Protein AF-A8DVG0-F1 (afdb_monomer_lite)

Structure (mmCIF, N/CA/C/O backbone):
data_AF-A8DVG0-F1
#
_entry.id   AF-A8DVG0-F1
#
loop_
_atom_site.group_PDB
_atom_site.id
_atom_site.type_symbol
_atom_site.label_atom_id
_atom_site.label_alt_id
_atom_site.label_comp_id
_atom_site.label_asym_id
_atom_site.label_entity_id
_atom_site.label_seq_id
_atom_site.pdbx_PDB_ins_code
_atom_site.Cartn_x
_atom_site.Cartn_y
_atom_site.Cartn_z
_atom_site.occupancy
_atom_site.B_iso_or_equiv
_atom_site.auth_seq_id
_atom_site.auth_comp_id
_atom_site.auth_asym_id
_atom_site.auth_atom_id
_atom_site.pdbx_PDB_model_num
ATOM 1 N N . VAL A 1 1 ? 14.426 36.513 -48.865 1.00 70.56 1 VAL A N 1
ATOM 2 C CA . VAL A 1 1 ? 14.361 35.250 -49.646 1.00 70.56 1 VAL A CA 1
ATOM 3 C C . VAL A 1 1 ? 13.676 34.131 -48.863 1.00 70.56 1 VAL A C 1
ATOM 5 O O . VAL A 1 1 ? 12.664 33.649 -49.344 1.00 70.56 1 VAL A O 1
ATOM 8 N N . TYR A 1 2 ? 14.134 33.772 -47.655 1.00 70.44 2 TYR A N 1
ATOM 9 C CA . TYR A 1 2 ? 13.533 32.700 -46.834 1.00 70.44 2 TYR A CA 1
ATOM 10 C C . TYR A 1 2 ? 12.047 32.929 -46.490 1.00 70.44 2 TYR A C 1
ATOM 12 O O . TYR A 1 2 ? 11.204 32.118 -46.854 1.00 70.44 2 TYR A O 1
ATOM 20 N N . LEU A 1 3 ? 11.712 34.077 -45.884 1.00 66.62 3 LEU A N 1
ATOM 21 C CA . LEU 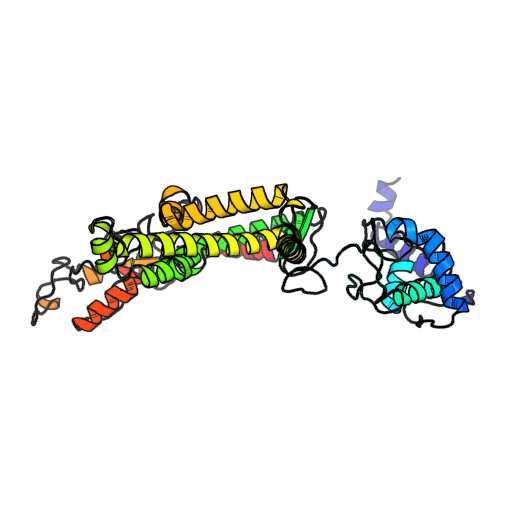A 1 3 ? 10.329 34.421 -45.510 1.00 66.62 3 LEU A CA 1
ATOM 22 C C . LEU A 1 3 ? 9.373 34.435 -46.713 1.00 66.62 3 LEU A C 1
ATOM 24 O O . LEU A 1 3 ? 8.267 33.924 -46.622 1.00 66.62 3 LEU A O 1
ATOM 28 N N . LEU A 1 4 ? 9.814 34.965 -47.858 1.00 75.69 4 LEU A N 1
ATOM 29 C CA . LEU A 1 4 ? 9.012 34.968 -49.087 1.00 75.69 4 LEU A CA 1
ATOM 30 C C . LEU A 1 4 ? 8.799 33.546 -49.629 1.00 75.69 4 LEU A C 1
ATOM 32 O O . LEU A 1 4 ? 7.686 33.199 -50.003 1.00 75.69 4 LEU A O 1
ATOM 36 N N . ARG A 1 5 ? 9.838 32.703 -49.644 1.00 74.50 5 ARG A N 1
ATOM 37 C CA . ARG A 1 5 ? 9.746 31.333 -50.165 1.00 74.50 5 ARG A CA 1
ATOM 38 C C . ARG A 1 5 ? 8.789 30.462 -49.351 1.00 74.50 5 ARG A C 1
ATOM 40 O O . ARG A 1 5 ? 7.994 29.759 -49.951 1.00 74.50 5 ARG A O 1
ATOM 47 N N . TYR A 1 6 ? 8.843 30.532 -48.022 1.00 72.12 6 TYR A N 1
ATOM 48 C CA . TYR A 1 6 ? 8.048 29.650 -47.158 1.00 72.12 6 TYR A CA 1
ATOM 49 C C . TYR A 1 6 ? 6.691 30.224 -46.725 1.00 72.12 6 TYR A C 1
ATOM 51 O O . TYR A 1 6 ? 5.824 29.449 -46.347 1.00 72.12 6 TYR A O 1
ATOM 59 N N . HIS A 1 7 ? 6.477 31.547 -46.783 1.00 70.81 7 HIS A N 1
ATOM 60 C CA . HIS A 1 7 ? 5.196 32.155 -46.376 1.00 70.81 7 HIS A CA 1
ATOM 61 C C . HIS A 1 7 ? 4.400 32.820 -47.502 1.00 70.81 7 HIS A C 1
ATOM 63 O O . HIS A 1 7 ? 3.252 33.185 -47.271 1.00 70.81 7 HIS A O 1
ATOM 69 N N . VAL A 1 8 ? 4.981 33.019 -48.690 1.00 74.25 8 VAL A N 1
ATOM 70 C CA . VAL A 1 8 ? 4.285 33.657 -49.829 1.00 74.25 8 VAL A CA 1
ATOM 71 C C . VAL A 1 8 ? 4.227 32.749 -51.056 1.00 74.25 8 VAL A C 1
ATOM 73 O O . VAL A 1 8 ? 3.254 32.801 -51.797 1.00 74.25 8 VAL A O 1
ATOM 76 N N . PHE A 1 9 ? 5.241 31.909 -51.270 1.00 78.25 9 PHE A N 1
ATOM 77 C CA . PHE A 1 9 ? 5.331 31.021 -52.435 1.00 78.25 9 PHE A CA 1
ATOM 78 C C . PHE A 1 9 ? 5.160 29.531 -52.093 1.00 78.25 9 PHE A C 1
ATOM 80 O O . PHE A 1 9 ? 5.663 28.697 -52.841 1.00 78.25 9 PHE A O 1
ATOM 87 N N . ASP A 1 10 ? 4.498 29.211 -50.972 1.00 75.31 10 ASP A N 1
ATOM 88 C CA . ASP A 1 10 ? 4.196 27.838 -50.522 1.00 75.31 10 ASP A CA 1
ATOM 89 C C . ASP A 1 10 ? 5.379 26.861 -50.648 1.00 75.31 10 ASP A C 1
ATOM 91 O O . ASP A 1 10 ? 5.261 25.748 -51.162 1.00 75.31 10 ASP A O 1
ATOM 95 N N . GLY A 1 11 ? 6.563 27.288 -50.202 1.00 75.50 11 GLY A N 1
ATOM 96 C CA . GLY A 1 11 ? 7.719 26.406 -50.099 1.00 75.50 11 GLY A CA 1
ATOM 97 C C . GLY A 1 11 ? 7.406 25.182 -49.237 1.00 75.50 11 GLY A C 1
ATOM 98 O O . GLY A 1 11 ? 6.660 25.285 -48.264 1.00 75.50 11 GLY A O 1
ATOM 99 N N . ASP A 1 12 ? 7.991 24.036 -49.595 1.00 80.50 12 ASP A N 1
ATOM 100 C CA . ASP A 1 12 ? 7.754 22.769 -48.899 1.00 80.50 12 ASP A CA 1
ATOM 101 C C . ASP A 1 12 ? 7.909 22.936 -47.380 1.00 80.50 12 ASP A C 1
ATOM 103 O O . ASP A 1 12 ? 8.934 23.415 -46.890 1.00 80.50 12 ASP A O 1
ATOM 107 N N . SER A 1 13 ? 6.887 22.539 -46.622 1.00 78.38 13 SER A N 1
ATOM 108 C CA . SER A 1 13 ? 7.016 22.435 -45.172 1.00 78.38 13 SER A CA 1
ATOM 109 C C . SER A 1 13 ? 7.986 21.304 -44.816 1.00 78.38 13 SER A C 1
ATOM 111 O O . SER A 1 13 ? 8.231 20.403 -45.622 1.00 78.38 13 SER A O 1
ATOM 113 N N . GLN A 1 14 ? 8.486 21.293 -43.578 1.00 75.00 14 GLN A N 1
ATOM 114 C CA . GLN A 1 14 ? 9.318 20.188 -43.079 1.00 75.00 14 GLN A CA 1
ATOM 115 C C . GLN A 1 14 ? 8.639 18.819 -43.244 1.00 75.00 14 GLN A C 1
ATOM 117 O O . GLN A 1 14 ? 9.312 17.824 -43.490 1.00 75.00 14 GLN A O 1
ATOM 122 N N . GLU A 1 15 ? 7.309 18.765 -43.152 1.00 78.25 15 GLU A N 1
ATOM 123 C CA . GLU A 1 15 ? 6.538 17.539 -43.360 1.00 78.25 15 GLU A CA 1
ATOM 124 C C . GLU A 1 15 ? 6.536 17.105 -44.833 1.00 78.25 15 GLU A C 1
ATOM 126 O O . GLU A 1 15 ? 6.698 15.924 -45.137 1.00 78.25 15 GLU A O 1
ATOM 131 N N . VAL A 1 16 ? 6.416 18.051 -45.769 1.00 84.19 16 VAL A N 1
ATOM 132 C CA . VAL A 1 16 ? 6.485 17.765 -47.209 1.00 84.19 16 VAL A CA 1
ATOM 133 C C . VAL A 1 16 ? 7.897 17.341 -47.616 1.00 84.19 16 VAL A C 1
ATOM 135 O O . VAL A 1 16 ? 8.050 16.382 -48.371 1.00 84.19 16 VAL A O 1
ATOM 138 N N . GLU A 1 17 ? 8.926 18.002 -47.089 1.00 81.88 17 GLU A N 1
ATOM 139 C CA . GLU A 1 17 ? 10.328 17.646 -47.323 1.00 81.88 17 GLU A CA 1
ATOM 140 C C . GLU A 1 17 ? 10.652 16.253 -46.758 1.00 81.88 17 GLU A C 1
ATOM 142 O O . GLU A 1 17 ? 11.231 15.419 -47.458 1.00 81.88 17 GLU A O 1
ATOM 147 N N . TYR A 1 18 ? 10.179 15.948 -45.544 1.00 78.00 18 TYR A N 1
ATOM 148 C CA . TYR A 1 18 ? 10.273 14.615 -44.948 1.00 78.00 18 TYR A CA 1
ATOM 149 C C . TYR A 1 18 ? 9.583 13.553 -45.813 1.00 78.00 18 TYR A C 1
ATOM 151 O O . TYR A 1 18 ? 10.183 12.528 -46.136 1.00 78.00 18 TYR A O 1
ATOM 159 N N . ASN A 1 19 ? 8.347 13.806 -46.250 1.00 87.12 19 ASN A N 1
ATOM 160 C CA . ASN A 1 19 ? 7.592 12.863 -47.074 1.00 87.12 19 ASN A CA 1
ATOM 161 C C . ASN A 1 19 ? 8.261 12.614 -48.435 1.00 87.12 19 ASN A C 1
ATOM 163 O O . ASN A 1 19 ? 8.288 11.471 -48.899 1.00 87.12 19 ASN A O 1
ATOM 167 N N . LYS A 1 20 ? 8.852 13.647 -49.052 1.00 87.75 20 LYS A N 1
ATOM 168 C CA . LYS A 1 20 ? 9.647 13.513 -50.284 1.00 87.75 20 LYS A CA 1
ATOM 169 C C . LYS A 1 20 ? 10.904 12.671 -50.052 1.00 87.75 20 LYS A C 1
ATOM 171 O O . LYS A 1 20 ? 11.125 11.720 -50.797 1.00 87.75 20 LYS A O 1
ATOM 176 N N . ALA A 1 21 ? 11.660 12.945 -48.988 1.00 80.38 21 ALA A N 1
ATOM 177 C CA . ALA A 1 21 ? 12.858 12.179 -48.640 1.00 80.38 21 ALA A CA 1
ATOM 178 C C . ALA A 1 21 ? 12.543 10.701 -48.337 1.00 80.38 21 ALA A C 1
ATOM 180 O O . ALA A 1 21 ? 13.273 9.803 -48.757 1.00 80.38 21 ALA A O 1
ATOM 181 N N . VAL A 1 22 ? 11.426 10.418 -47.656 1.00 81.81 22 VAL A N 1
ATOM 182 C CA . VAL A 1 22 ? 10.962 9.044 -47.394 1.00 81.81 22 VAL A CA 1
ATOM 183 C C . VAL A 1 22 ? 10.534 8.340 -48.684 1.00 81.81 22 VAL A C 1
ATOM 185 O O . VAL A 1 22 ? 10.826 7.155 -48.855 1.00 81.81 22 VAL A O 1
ATOM 188 N N . ALA A 1 23 ? 9.846 9.033 -49.594 1.00 88.06 23 ALA A N 1
ATOM 189 C CA . ALA A 1 23 ? 9.436 8.470 -50.880 1.00 88.06 23 ALA A CA 1
ATOM 190 C C . ALA A 1 23 ? 10.647 8.122 -51.762 1.00 88.06 23 ALA A C 1
ATOM 192 O O . ALA A 1 23 ? 10.708 7.027 -52.320 1.00 88.06 23 ALA A O 1
ATOM 193 N N . GLU A 1 24 ? 11.639 9.009 -51.818 1.00 86.81 24 GLU A N 1
ATOM 194 C CA . GLU A 1 24 ? 12.901 8.781 -52.525 1.00 86.81 24 GLU A CA 1
ATOM 195 C C . GLU A 1 24 ? 13.691 7.615 -51.909 1.00 86.81 24 GLU A C 1
ATOM 197 O O . GLU A 1 24 ? 14.139 6.714 -52.618 1.00 86.81 24 GLU A O 1
ATOM 202 N N . ALA A 1 25 ? 13.778 7.552 -50.575 1.00 72.94 25 ALA A N 1
ATOM 203 C CA . ALA A 1 25 ? 14.411 6.436 -49.877 1.00 72.94 25 ALA A CA 1
ATOM 204 C C . ALA A 1 25 ? 13.725 5.092 -50.175 1.00 72.94 25 ALA A C 1
ATOM 206 O O . ALA A 1 25 ? 14.412 4.090 -50.371 1.00 72.94 25 ALA A O 1
ATOM 207 N N . LYS A 1 26 ? 12.386 5.054 -50.253 1.00 77.94 26 LYS A N 1
ATOM 208 C CA . LYS A 1 26 ? 11.636 3.846 -50.638 1.00 77.94 26 LYS A CA 1
ATOM 209 C C . LYS A 1 26 ? 11.943 3.414 -52.072 1.00 77.94 26 LYS A C 1
ATOM 211 O O . LYS A 1 26 ? 12.199 2.232 -52.283 1.00 77.94 26 LYS A O 1
ATOM 216 N N . ALA A 1 27 ? 11.969 4.349 -53.023 1.00 81.06 27 ALA A N 1
ATOM 217 C CA . ALA A 1 27 ? 12.284 4.058 -54.423 1.00 81.06 27 ALA A CA 1
ATOM 218 C C . ALA A 1 27 ? 13.708 3.493 -54.586 1.00 81.06 27 ALA A C 1
ATOM 220 O O . ALA A 1 27 ? 13.894 2.450 -55.213 1.00 81.06 27 ALA A O 1
ATOM 221 N N . ASN A 1 28 ? 14.692 4.105 -53.921 1.00 76.62 28 ASN A N 1
ATOM 222 C CA . ASN A 1 28 ? 16.081 3.634 -53.921 1.00 76.62 28 ASN A CA 1
ATOM 223 C C . ASN A 1 28 ? 16.216 2.228 -53.306 1.00 76.62 28 ASN A C 1
ATOM 225 O O . ASN A 1 28 ? 17.000 1.400 -53.771 1.00 76.62 28 ASN A O 1
ATOM 229 N N . LEU A 1 29 ? 15.430 1.933 -52.267 1.00 70.75 29 LEU A N 1
ATOM 230 C CA . LEU A 1 29 ? 15.427 0.634 -51.595 1.00 70.75 29 LEU A CA 1
ATOM 231 C C . LEU A 1 29 ? 14.765 -0.454 -52.459 1.00 70.75 29 LEU A C 1
ATOM 233 O O . LEU A 1 29 ? 15.221 -1.598 -52.459 1.00 70.75 29 LEU A O 1
ATOM 237 N N . GLU A 1 30 ? 13.732 -0.112 -53.231 1.00 75.31 30 GLU A N 1
ATOM 238 C CA . GLU A 1 30 ? 13.128 -1.008 -54.227 1.00 75.31 30 GLU A CA 1
ATOM 239 C C . GLU A 1 30 ? 14.061 -1.299 -55.408 1.00 75.31 30 GLU A C 1
ATOM 241 O O . GLU A 1 30 ? 14.115 -2.435 -55.880 1.00 75.31 30 GLU A O 1
ATOM 246 N N . GLU A 1 31 ? 14.822 -0.311 -55.877 1.00 74.44 31 GLU A N 1
ATOM 247 C CA . GLU A 1 31 ? 15.807 -0.497 -56.946 1.00 74.44 31 GLU A CA 1
ATOM 248 C C . GLU A 1 31 ? 17.003 -1.349 -56.484 1.00 74.44 31 GLU A C 1
ATOM 250 O O . GLU A 1 31 ? 17.410 -2.288 -57.175 1.00 74.44 31 GLU A O 1
ATOM 255 N N . TYR A 1 32 ? 17.486 -1.124 -55.259 1.00 65.12 32 TYR A N 1
ATOM 256 C CA . TYR A 1 32 ? 18.497 -1.969 -54.617 1.00 65.12 32 TYR A CA 1
ATOM 257 C C . TYR A 1 32 ? 18.027 -3.426 -54.464 1.00 65.12 32 TYR A C 1
ATOM 259 O O . TYR A 1 32 ? 18.771 -4.365 -54.751 1.00 65.12 32 TYR A O 1
ATOM 267 N N . LYS A 1 33 ? 16.758 -3.640 -54.090 1.00 63.62 33 LYS A N 1
ATOM 268 C CA . LYS A 1 33 ? 16.173 -4.987 -53.982 1.00 63.62 33 LYS A CA 1
ATOM 269 C C . LYS A 1 33 ? 16.137 -5.747 -55.309 1.00 63.62 33 LYS A C 1
ATOM 271 O O . LYS A 1 33 ? 16.189 -6.968 -55.289 1.00 63.62 33 LYS A O 1
ATOM 276 N N . LYS A 1 34 ? 16.071 -5.068 -56.459 1.00 66.81 34 LYS A N 1
ATOM 277 C CA . LYS A 1 34 ? 16.063 -5.724 -57.782 1.00 66.81 34 LYS A CA 1
ATOM 278 C C . LYS A 1 34 ? 17.436 -6.252 -58.208 1.00 66.81 34 LYS A C 1
ATOM 280 O O . LYS A 1 34 ? 17.501 -7.117 -59.074 1.00 66.81 34 LYS A O 1
ATOM 285 N N . THR A 1 35 ? 18.518 -5.732 -57.630 1.00 60.75 35 THR A N 1
ATOM 286 C CA . THR A 1 35 ? 19.902 -6.037 -58.035 1.00 60.75 35 THR A CA 1
ATOM 287 C C . THR A 1 35 ? 20.671 -6.882 -57.016 1.00 60.75 35 THR A C 1
ATOM 289 O O . THR A 1 35 ? 21.744 -7.394 -57.332 1.00 60.75 35 THR A O 1
ATOM 292 N N . ALA A 1 36 ? 20.129 -7.082 -55.812 1.00 57.75 36 ALA A N 1
ATOM 293 C CA . ALA A 1 36 ? 20.742 -7.915 -54.785 1.00 57.75 36 ALA A CA 1
ATOM 294 C C . ALA A 1 36 ? 20.391 -9.404 -54.975 1.00 57.75 36 ALA A C 1
ATOM 296 O O . ALA A 1 36 ? 19.229 -9.795 -54.933 1.00 57.75 36 ALA A O 1
ATOM 297 N N . THR A 1 37 ? 21.406 -10.251 -55.145 1.00 50.84 37 THR A N 1
ATOM 298 C CA . THR A 1 37 ? 21.255 -11.710 -55.315 1.00 50.84 37 THR A CA 1
ATOM 299 C C . THR A 1 37 ? 21.154 -12.493 -53.998 1.00 50.84 37 THR A C 1
ATOM 301 O O . THR A 1 37 ? 20.769 -13.654 -54.027 1.00 50.84 37 THR A O 1
ATOM 304 N N . ASP A 1 38 ? 21.420 -11.858 -52.848 1.00 57.47 38 ASP A N 1
ATOM 305 C CA . ASP A 1 38 ? 21.389 -12.472 -51.505 1.00 57.47 38 ASP A CA 1
ATOM 306 C C . ASP A 1 38 ? 20.384 -11.752 -50.578 1.00 57.47 38 ASP A C 1
ATOM 308 O O . ASP A 1 38 ? 20.747 -11.165 -49.553 1.00 57.47 38 ASP A O 1
ATOM 312 N N . LEU A 1 39 ? 19.105 -11.746 -50.966 1.00 62.22 39 LEU A N 1
ATOM 313 C CA . LEU A 1 39 ? 18.013 -11.060 -50.257 1.00 62.22 39 LEU A CA 1
ATOM 314 C C . LEU A 1 39 ? 17.512 -11.867 -49.053 1.00 62.22 39 LEU A C 1
ATOM 316 O O . LEU A 1 39 ? 16.387 -12.368 -49.025 1.00 62.22 39 LEU A O 1
ATOM 320 N N . VAL A 1 40 ? 18.357 -11.993 -48.037 1.00 67.81 40 VAL A N 1
ATOM 321 C CA . VAL A 1 40 ? 17.894 -12.426 -46.718 1.00 67.81 40 VAL A CA 1
ATOM 322 C C . VAL A 1 40 ? 17.409 -11.191 -45.970 1.00 67.81 40 VAL A C 1
ATOM 324 O O . VAL A 1 40 ? 18.178 -10.264 -45.740 1.00 67.81 40 VAL A O 1
ATOM 327 N N . ASP A 1 41 ? 16.138 -11.152 -45.592 1.00 71.94 41 ASP A N 1
ATOM 328 C CA . ASP A 1 41 ? 15.581 -10.105 -44.740 1.00 71.94 41 ASP A CA 1
ATOM 329 C C . ASP A 1 41 ? 14.836 -10.721 -43.548 1.00 71.94 41 ASP A C 1
ATOM 331 O O . ASP A 1 41 ? 14.702 -11.940 -43.440 1.00 71.94 41 ASP A O 1
ATOM 335 N N . ALA A 1 42 ? 14.352 -9.896 -42.616 1.00 66.44 42 ALA A N 1
ATOM 336 C CA . ALA A 1 42 ? 13.701 -10.394 -41.402 1.00 66.44 42 ALA A CA 1
ATOM 337 C C . ALA A 1 42 ? 12.453 -11.265 -41.678 1.00 66.44 42 ALA A C 1
ATOM 339 O O . ALA A 1 42 ? 12.030 -12.028 -40.807 1.00 66.44 42 ALA A O 1
ATOM 340 N N . SER A 1 43 ? 11.856 -11.173 -42.872 1.00 70.12 43 SER A N 1
ATOM 341 C CA . SER A 1 43 ? 10.705 -11.981 -43.275 1.00 70.12 43 SER A CA 1
ATOM 342 C C . SER A 1 43 ? 11.109 -13.332 -43.874 1.00 70.12 43 SER A C 1
ATOM 344 O O . SER A 1 43 ? 10.425 -14.325 -43.597 1.00 70.12 43 SER A O 1
ATOM 346 N N . THR A 1 44 ? 12.234 -13.386 -44.598 1.00 79.31 44 THR A N 1
ATOM 347 C CA . THR A 1 44 ? 12.745 -14.577 -45.304 1.00 79.31 44 THR A CA 1
ATOM 348 C C . THR A 1 44 ? 13.831 -15.344 -44.546 1.00 79.31 44 THR A C 1
ATOM 350 O O . THR A 1 44 ? 14.124 -16.485 -44.899 1.00 79.31 44 THR A O 1
ATOM 353 N N . VAL A 1 45 ? 14.411 -14.760 -43.492 1.00 84.75 45 VAL A N 1
ATOM 354 C CA . VAL A 1 45 ? 15.496 -15.378 -42.721 1.00 84.75 45 VAL A CA 1
ATOM 355 C C . VAL A 1 45 ? 15.064 -16.683 -42.044 1.00 84.75 45 VAL A C 1
ATOM 357 O O . VAL A 1 45 ? 14.038 -16.760 -41.358 1.00 84.75 45 VAL A O 1
ATOM 360 N N . SER A 1 46 ? 15.900 -17.706 -42.210 1.00 88.06 46 SER A N 1
ATOM 361 C CA . SER A 1 46 ? 15.779 -19.024 -41.588 1.00 88.06 46 SER A CA 1
ATOM 362 C C . SER A 1 46 ? 16.996 -19.334 -40.716 1.00 88.06 46 SER A C 1
ATOM 364 O O . SER A 1 46 ? 18.072 -18.758 -40.895 1.00 88.06 46 SER A O 1
ATOM 366 N N . LEU A 1 47 ? 16.820 -20.227 -39.742 1.00 89.31 47 LEU A N 1
ATOM 367 C CA . LEU A 1 47 ? 17.914 -20.675 -38.883 1.00 89.31 47 LEU A CA 1
ATOM 368 C C . LEU A 1 47 ? 18.828 -21.616 -39.674 1.00 89.31 47 LEU A C 1
ATOM 370 O O . LEU A 1 47 ? 18.354 -22.622 -40.199 1.00 89.31 47 LEU A O 1
ATOM 374 N N . LEU A 1 48 ? 20.119 -21.295 -39.740 1.00 91.00 48 LEU A N 1
ATOM 375 C CA . LEU A 1 48 ? 21.128 -22.154 -40.359 1.00 91.00 48 LEU A CA 1
ATOM 376 C C . LEU A 1 48 ? 21.763 -23.054 -39.297 1.00 91.00 48 LEU A C 1
ATOM 378 O O . LEU A 1 48 ? 22.179 -22.575 -38.244 1.00 91.00 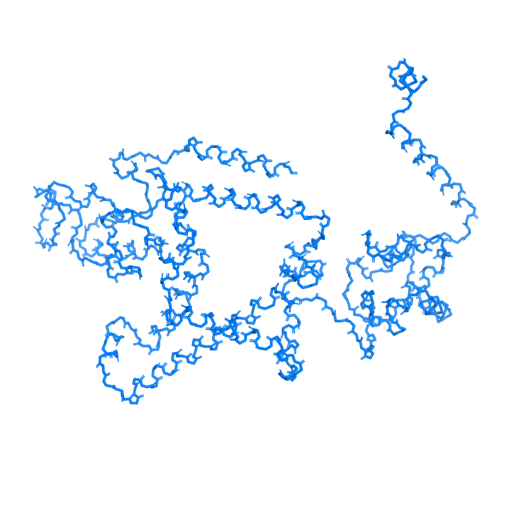48 LEU A O 1
ATOM 382 N N . THR A 1 49 ? 21.860 -24.350 -39.581 1.00 90.88 49 THR A N 1
ATOM 383 C CA . THR A 1 49 ? 22.471 -25.344 -38.678 1.00 90.88 49 THR A CA 1
ATOM 384 C C . THR A 1 49 ? 23.732 -25.984 -39.254 1.00 90.88 49 THR A C 1
ATOM 386 O O . THR A 1 49 ? 24.401 -26.741 -38.555 1.00 90.88 49 THR A O 1
ATOM 389 N N . ASP A 1 50 ? 24.066 -25.693 -40.512 1.00 92.69 50 ASP A N 1
ATOM 390 C CA . ASP A 1 50 ? 25.226 -26.271 -41.184 1.00 92.69 50 ASP A CA 1
ATOM 391 C C . ASP A 1 50 ? 26.541 -25.756 -40.586 1.00 92.69 50 ASP A C 1
ATOM 393 O O . ASP A 1 50 ? 26.736 -24.560 -40.356 1.00 92.69 50 ASP A O 1
ATOM 397 N N . GLU A 1 51 ? 27.494 -26.666 -40.381 1.00 90.88 51 GLU A N 1
ATOM 398 C CA . GLU A 1 51 ? 28.760 -26.381 -39.695 1.00 90.88 51 GLU A CA 1
ATOM 399 C C . GLU A 1 51 ? 29.578 -25.277 -40.383 1.00 90.88 51 GLU A C 1
ATOM 401 O O . GLU A 1 51 ? 30.168 -24.427 -39.717 1.00 90.88 51 GLU A O 1
ATOM 406 N N . LYS A 1 52 ? 29.572 -25.234 -41.723 1.00 91.69 52 LYS A N 1
ATOM 407 C CA . LYS A 1 52 ? 30.272 -24.194 -42.499 1.00 91.69 52 LYS A CA 1
ATOM 408 C C . LYS A 1 52 ? 29.685 -22.802 -42.252 1.00 91.69 52 LYS A C 1
ATOM 410 O O . LYS A 1 52 ? 30.437 -21.830 -42.139 1.00 91.69 52 LYS A O 1
ATOM 415 N N . ASP A 1 53 ? 28.364 -22.710 -42.138 1.00 90.12 53 ASP A N 1
ATOM 416 C CA . ASP A 1 53 ? 27.660 -21.453 -41.898 1.00 90.12 53 ASP A CA 1
ATOM 417 C C . ASP A 1 53 ? 27.830 -20.986 -40.454 1.00 90.12 53 ASP A C 1
ATOM 419 O O . ASP A 1 53 ? 28.123 -19.810 -40.220 1.00 90.12 53 ASP A O 1
ATOM 423 N N . LEU A 1 54 ? 27.762 -21.910 -39.492 1.00 93.38 54 LEU A N 1
ATOM 424 C CA . LEU A 1 54 ? 28.043 -21.623 -38.086 1.00 93.38 54 LEU A CA 1
ATOM 425 C C . LEU A 1 54 ? 29.510 -21.235 -37.859 1.00 93.38 54 LEU A C 1
ATOM 427 O O . LEU A 1 54 ? 29.783 -20.313 -37.093 1.00 93.38 54 LEU A O 1
ATOM 431 N N . ALA A 1 55 ? 30.463 -21.855 -38.562 1.00 94.25 55 ALA A N 1
ATOM 432 C CA . ALA A 1 55 ? 31.878 -21.487 -38.496 1.00 94.25 55 ALA A CA 1
ATOM 433 C C . ALA A 1 55 ? 32.120 -20.060 -39.016 1.00 94.25 55 ALA A C 1
ATOM 435 O O . ALA A 1 55 ? 32.844 -19.277 -38.391 1.00 94.25 55 ALA A O 1
ATOM 436 N N . ARG A 1 56 ? 31.468 -19.684 -40.125 1.00 93.69 56 ARG A N 1
ATOM 437 C CA . ARG A 1 56 ? 31.493 -18.307 -40.636 1.00 93.69 56 ARG A CA 1
ATOM 438 C C . ARG A 1 56 ? 30.831 -17.336 -39.654 1.00 93.69 56 ARG A C 1
ATOM 440 O O . ARG A 1 56 ? 31.407 -16.286 -39.375 1.00 93.69 56 ARG A O 1
ATOM 447 N N . GLY A 1 57 ? 29.675 -17.698 -39.096 1.00 95.12 57 GLY A N 1
ATOM 448 C CA . GLY A 1 57 ? 28.971 -16.921 -38.074 1.00 95.12 57 GLY A CA 1
ATOM 449 C C . GLY A 1 57 ? 29.819 -16.681 -36.824 1.00 95.12 57 GLY A C 1
ATOM 450 O O . GLY A 1 57 ? 29.918 -15.548 -36.358 1.00 95.12 57 GLY A O 1
ATOM 451 N N . LYS A 1 58 ? 30.526 -17.710 -36.344 1.00 96.06 58 LYS A N 1
ATOM 452 C CA . LYS A 1 58 ? 31.470 -17.628 -35.221 1.00 96.06 58 LYS A CA 1
ATOM 453 C C . LYS A 1 58 ? 32.630 -16.676 -35.494 1.00 96.06 58 LYS A C 1
ATOM 455 O O . LYS A 1 58 ? 32.995 -15.886 -34.626 1.00 96.06 58 LYS A O 1
ATOM 460 N N . ALA A 1 59 ? 33.206 -16.727 -36.695 1.00 96.19 59 ALA A N 1
ATOM 461 C CA . ALA A 1 59 ? 34.281 -15.815 -37.081 1.00 96.19 59 ALA A CA 1
ATOM 462 C C . ALA A 1 59 ? 33.810 -14.349 -37.059 1.00 96.19 59 ALA A C 1
ATOM 464 O O . ALA A 1 59 ? 34.507 -13.483 -36.532 1.00 96.19 59 ALA A O 1
ATOM 465 N N . ILE A 1 60 ? 32.599 -14.084 -37.564 1.00 95.88 60 ILE A N 1
ATOM 466 C CA . ILE A 1 60 ? 31.981 -12.751 -37.537 1.00 95.88 60 ILE A CA 1
ATOM 467 C C . ILE A 1 60 ? 31.694 -12.313 -36.096 1.00 95.88 60 ILE A C 1
ATOM 469 O O . ILE A 1 60 ? 32.011 -11.178 -35.738 1.00 95.88 60 ILE A O 1
ATOM 473 N N . TYR A 1 61 ? 31.145 -13.207 -35.268 1.00 96.31 61 TYR A N 1
ATOM 474 C CA . TYR A 1 61 ? 30.848 -12.949 -33.859 1.00 96.31 61 TYR A CA 1
ATOM 475 C C . TYR A 1 61 ? 32.099 -12.543 -33.076 1.00 96.31 61 TYR A C 1
ATOM 477 O O . TYR A 1 61 ? 32.104 -11.525 -32.385 1.00 96.31 61 TYR A O 1
ATOM 485 N N . ASN A 1 62 ? 33.184 -13.303 -33.221 1.00 95.06 62 ASN A N 1
ATOM 486 C CA . ASN A 1 62 ? 34.434 -13.031 -32.515 1.00 95.06 62 ASN A CA 1
ATOM 487 C C . ASN A 1 62 ? 35.056 -11.692 -32.921 1.00 95.06 62 ASN A C 1
ATOM 489 O O . ASN A 1 62 ? 35.635 -11.011 -32.080 1.00 95.06 62 ASN A O 1
ATOM 493 N N . LEU A 1 63 ? 34.920 -11.308 -34.192 1.00 94.56 63 LEU A N 1
ATOM 494 C CA . LEU A 1 63 ? 35.470 -10.058 -34.706 1.00 94.56 63 LEU A CA 1
ATOM 495 C C . LEU A 1 63 ? 34.655 -8.828 -34.277 1.00 94.56 63 LEU A C 1
ATOM 497 O O . LEU A 1 63 ? 35.234 -7.784 -33.996 1.00 94.56 63 LEU A O 1
ATOM 501 N N . ASN A 1 64 ? 33.324 -8.942 -34.237 1.00 93.69 64 ASN A N 1
ATOM 502 C CA . ASN A 1 64 ? 32.432 -7.779 -34.155 1.00 93.69 64 ASN A CA 1
ATOM 503 C C . ASN A 1 64 ? 31.603 -7.704 -32.863 1.00 93.69 64 ASN A C 1
ATOM 505 O O . ASN A 1 64 ? 31.233 -6.616 -32.431 1.00 93.69 64 ASN A O 1
ATOM 509 N N . CYS A 1 65 ? 31.290 -8.842 -32.240 1.00 93.38 65 CYS A N 1
ATOM 510 C CA . CYS A 1 65 ? 30.304 -8.935 -31.157 1.00 93.38 65 CYS A CA 1
ATOM 511 C C . CYS A 1 65 ? 30.937 -9.280 -29.800 1.00 93.38 65 CYS A C 1
ATOM 513 O O . CYS A 1 65 ? 30.471 -8.808 -28.760 1.00 93.38 65 CYS A O 1
ATOM 515 N N . ALA A 1 66 ? 32.018 -10.067 -29.795 1.00 93.31 66 ALA A N 1
ATOM 516 C CA . ALA A 1 66 ? 32.634 -10.596 -28.576 1.00 93.31 66 ALA A CA 1
ATOM 517 C C . ALA A 1 66 ? 33.149 -9.516 -27.608 1.00 93.31 66 ALA A C 1
ATOM 519 O O . ALA A 1 66 ? 33.163 -9.742 -26.400 1.00 93.31 66 ALA A O 1
ATOM 520 N N . ALA A 1 67 ? 33.516 -8.328 -28.101 1.00 89.94 67 ALA A N 1
ATOM 521 C CA . ALA A 1 67 ? 33.952 -7.217 -27.250 1.00 89.94 67 ALA A CA 1
ATOM 522 C C . ALA A 1 67 ? 32.869 -6.779 -26.242 1.00 89.94 67 ALA A C 1
ATOM 524 O O . ALA A 1 67 ? 33.184 -6.420 -25.108 1.00 89.94 67 ALA A O 1
ATOM 525 N N . CYS A 1 68 ? 31.592 -6.850 -26.634 1.00 88.50 68 CYS A N 1
ATOM 526 C CA . CYS A 1 68 ? 30.460 -6.496 -25.775 1.00 88.50 68 CYS A CA 1
ATOM 527 C C . CYS A 1 68 ? 29.725 -7.719 -25.209 1.00 88.50 68 CYS A C 1
ATOM 529 O O . CYS A 1 68 ? 29.106 -7.609 -24.153 1.00 88.50 68 CYS A O 1
ATOM 531 N N . HIS A 1 69 ? 29.762 -8.866 -25.889 1.00 91.38 69 HIS A N 1
ATOM 532 C CA . HIS A 1 69 ? 28.996 -10.059 -25.507 1.00 91.38 69 HIS A CA 1
ATOM 533 C C . HIS A 1 69 ? 29.849 -11.215 -24.967 1.00 91.38 69 HIS A C 1
ATOM 535 O O . HIS A 1 69 ? 29.321 -12.294 -24.722 1.00 91.38 69 HIS A O 1
ATOM 541 N N . ALA A 1 70 ? 31.145 -10.985 -24.739 1.00 90.38 70 ALA A N 1
ATOM 542 C CA . ALA A 1 70 ? 32.150 -12.006 -24.438 1.00 90.38 70 ALA A CA 1
ATOM 543 C C . ALA A 1 70 ? 32.342 -13.029 -25.576 1.00 90.38 70 ALA A C 1
ATOM 545 O O . ALA A 1 70 ? 31.452 -13.282 -26.388 1.00 90.38 70 ALA A O 1
ATOM 546 N N . ALA A 1 71 ? 33.527 -13.635 -25.655 1.00 92.19 71 ALA A N 1
ATOM 547 C CA . ALA A 1 71 ? 33.840 -14.623 -26.693 1.00 92.19 71 ALA A CA 1
ATOM 548 C C . ALA A 1 71 ? 33.010 -15.916 -26.562 1.00 92.19 71 ALA A C 1
ATOM 550 O O . ALA A 1 71 ? 32.750 -16.588 -27.557 1.00 92.19 71 ALA A O 1
ATOM 551 N N . ASP A 1 72 ? 32.576 -16.240 -25.345 1.00 89.88 72 ASP A N 1
ATOM 552 C CA . ASP A 1 72 ? 31.729 -17.388 -25.016 1.00 89.88 72 ASP A CA 1
ATOM 553 C C . ASP A 1 72 ? 30.227 -17.049 -24.986 1.00 89.88 72 ASP A C 1
ATOM 555 O O . ASP A 1 72 ? 29.418 -17.912 -24.666 1.00 89.88 72 ASP A O 1
ATOM 559 N N . GLY A 1 73 ? 29.836 -15.812 -25.318 1.00 88.50 73 GLY A N 1
ATOM 560 C CA . GLY A 1 73 ? 28.437 -15.373 -25.273 1.00 88.50 73 GLY A CA 1
ATOM 561 C C . GLY A 1 73 ? 27.936 -14.985 -23.884 1.00 88.50 73 GLY A C 1
ATOM 562 O O . GLY A 1 73 ? 26.783 -14.573 -23.764 1.00 88.50 73 GLY A O 1
ATOM 563 N N . GLY A 1 74 ? 28.778 -15.073 -22.847 1.00 84.75 74 GLY A N 1
ATOM 564 C CA . GLY A 1 74 ? 28.385 -14.816 -21.462 1.00 84.75 74 GLY A CA 1
ATOM 565 C C . GLY A 1 74 ? 27.960 -13.377 -21.165 1.00 84.75 74 GLY A C 1
ATOM 566 O O . GLY A 1 74 ? 27.331 -13.144 -20.141 1.00 84.75 74 GLY A O 1
ATOM 567 N N . GLY A 1 75 ? 28.228 -12.417 -22.053 1.00 83.00 75 GLY A N 1
ATOM 568 C CA . GLY A 1 75 ? 27.856 -11.013 -21.881 1.00 83.00 75 GLY A CA 1
ATOM 569 C C . GLY A 1 75 ? 28.855 -10.215 -21.034 1.00 83.00 75 GLY A C 1
ATOM 570 O O . GLY A 1 75 ? 29.276 -10.646 -19.966 1.00 83.00 75 GLY A O 1
ATOM 571 N N . THR A 1 76 ? 29.219 -9.010 -21.487 1.00 76.62 76 THR A N 1
ATOM 572 C CA . THR A 1 76 ? 29.967 -8.021 -20.687 1.00 76.62 76 THR A CA 1
ATOM 573 C C . THR A 1 76 ? 29.167 -6.718 -20.615 1.00 76.62 76 THR A C 1
ATOM 575 O O . THR A 1 76 ? 28.331 -6.526 -19.729 1.00 76.62 76 THR A O 1
ATOM 578 N N . ILE A 1 77 ? 29.341 -5.841 -21.603 1.00 78.88 77 ILE A N 1
ATOM 579 C CA . ILE A 1 77 ? 28.547 -4.624 -21.800 1.00 78.88 77 ILE A CA 1
ATOM 580 C C . ILE A 1 77 ? 27.147 -5.010 -22.301 1.00 78.88 77 ILE A C 1
ATOM 582 O O . ILE A 1 77 ? 26.139 -4.577 -21.742 1.00 78.88 77 ILE A O 1
ATOM 586 N N . GLY A 1 78 ? 27.086 -5.886 -23.304 1.00 76.94 78 GLY A N 1
ATOM 587 C CA . GLY A 1 78 ? 25.862 -6.477 -23.840 1.00 76.94 78 GLY A CA 1
ATOM 588 C C . GLY A 1 78 ? 25.257 -7.549 -22.919 1.00 76.94 78 GLY A C 1
ATOM 589 O O . GLY A 1 78 ? 25.882 -7.931 -21.925 1.00 76.94 78 GLY A O 1
ATOM 590 N N . PRO A 1 79 ? 24.014 -7.992 -23.180 1.00 80.00 79 PRO A N 1
ATOM 591 C CA . PRO A 1 79 ? 23.369 -9.090 -22.453 1.00 80.00 79 PRO A CA 1
ATOM 592 C C . PRO A 1 79 ? 24.065 -10.442 -22.674 1.00 80.00 79 PRO A C 1
ATOM 594 O O . PRO A 1 79 ? 24.808 -10.609 -23.647 1.00 80.00 79 PRO A O 1
ATOM 597 N N . ASN A 1 80 ? 23.787 -11.392 -21.776 1.00 85.38 80 ASN A N 1
ATOM 598 C CA . ASN A 1 80 ? 24.120 -12.805 -21.947 1.00 85.38 80 ASN A CA 1
ATOM 599 C C . ASN A 1 80 ? 23.300 -13.391 -23.105 1.00 85.38 80 ASN A C 1
ATOM 601 O O . ASN A 1 80 ? 22.095 -13.176 -23.177 1.00 85.38 80 ASN A O 1
ATOM 605 N N . LEU A 1 81 ? 23.967 -14.083 -24.026 1.00 90.81 81 LEU A N 1
ATOM 606 C CA . LEU A 1 81 ? 23.359 -14.693 -25.215 1.00 90.81 81 LEU A CA 1
ATOM 607 C C . LEU A 1 81 ? 23.213 -16.217 -25.087 1.00 90.81 81 LEU A C 1
ATOM 609 O O . LEU A 1 81 ? 22.741 -16.870 -26.013 1.00 90.81 81 LEU A O 1
ATOM 613 N N . THR A 1 82 ? 23.659 -16.788 -23.965 1.00 88.75 82 THR A N 1
ATOM 614 C CA . THR A 1 82 ? 23.653 -18.240 -23.714 1.00 88.75 82 THR A CA 1
ATOM 615 C C . THR A 1 82 ? 22.427 -18.712 -22.938 1.00 88.75 82 THR A C 1
ATOM 617 O O . THR A 1 82 ? 22.151 -19.909 -22.897 1.00 88.75 82 THR A O 1
ATOM 620 N N . ASP A 1 83 ? 21.686 -17.799 -22.313 1.00 77.31 83 ASP A N 1
ATOM 621 C CA . ASP A 1 83 ? 20.495 -18.134 -21.540 1.00 77.31 83 ASP A CA 1
ATOM 622 C C . ASP A 1 83 ? 19.214 -18.082 -22.392 1.00 77.31 83 ASP A C 1
ATOM 624 O O . ASP A 1 83 ? 19.221 -17.767 -23.582 1.00 77.31 83 ASP A O 1
ATOM 628 N N . GLU A 1 84 ? 18.092 -18.473 -21.793 1.00 72.56 84 GLU A N 1
ATOM 629 C CA . GLU A 1 84 ? 16.795 -18.488 -22.475 1.00 72.56 84 GLU A CA 1
ATOM 630 C C . GLU A 1 84 ? 16.094 -17.114 -22.470 1.00 72.56 84 GLU A C 1
ATOM 632 O O . GLU A 1 84 ? 14.966 -16.990 -22.952 1.00 72.56 84 GLU A O 1
ATOM 637 N N . TYR A 1 85 ? 16.734 -16.063 -21.942 1.00 68.31 85 TYR A N 1
ATOM 638 C CA . TYR A 1 85 ? 16.096 -14.785 -21.634 1.00 68.31 85 TYR A CA 1
ATOM 639 C C . TYR A 1 85 ? 16.389 -13.712 -22.695 1.00 68.31 85 TYR A C 1
ATOM 641 O O . TYR A 1 85 ? 17.364 -12.967 -22.633 1.00 68.31 85 TYR A O 1
ATOM 649 N N . TRP A 1 86 ? 15.465 -13.547 -23.647 1.00 70.31 86 TRP A N 1
ATOM 650 C CA . TRP A 1 86 ? 15.614 -12.610 -24.769 1.00 70.31 86 TRP A CA 1
ATOM 651 C C . TRP A 1 86 ? 14.700 -11.382 -24.665 1.00 70.31 86 TRP A C 1
ATOM 653 O O . TRP A 1 86 ? 13.493 -11.482 -24.862 1.00 70.31 86 TRP A O 1
ATOM 663 N N . ILE A 1 87 ? 15.281 -10.193 -24.467 1.00 67.25 87 ILE A N 1
ATOM 664 C CA . ILE A 1 87 ? 14.537 -8.920 -24.321 1.00 67.25 87 ILE A CA 1
ATOM 665 C C . ILE A 1 87 ? 13.883 -8.463 -25.638 1.00 67.25 87 ILE A C 1
ATOM 667 O O . ILE A 1 87 ? 12.831 -7.834 -25.633 1.00 67.25 87 ILE A O 1
ATOM 671 N N . LEU A 1 88 ? 14.512 -8.769 -26.776 1.00 71.69 88 LEU A N 1
ATOM 672 C CA . LEU A 1 88 ? 14.007 -8.442 -28.119 1.00 71.69 88 LEU A CA 1
ATOM 673 C C . LEU A 1 88 ? 13.469 -9.690 -28.852 1.00 71.69 88 LEU A C 1
ATOM 675 O O . LEU A 1 88 ? 13.222 -9.658 -30.053 1.00 71.69 88 LEU A O 1
ATOM 679 N N . GLY A 1 89 ? 13.254 -10.780 -28.104 1.00 71.44 89 GLY A N 1
ATOM 680 C CA . GLY A 1 89 ? 12.779 -12.087 -28.559 1.00 71.44 89 GLY A CA 1
ATOM 681 C C . GLY A 1 89 ? 13.864 -12.981 -29.184 1.00 71.44 89 GLY A C 1
ATOM 682 O O . GLY A 1 89 ? 14.701 -12.528 -29.957 1.00 71.44 89 GLY A O 1
ATOM 683 N N . GLY A 1 90 ? 13.841 -14.269 -28.825 1.00 74.44 90 GLY A N 1
ATOM 684 C CA . GLY A 1 90 ? 14.908 -15.249 -29.097 1.00 74.44 90 GLY A CA 1
ATOM 685 C C . GLY A 1 90 ? 14.737 -16.094 -30.357 1.00 74.44 90 GLY A C 1
ATOM 686 O O . GLY A 1 90 ? 15.372 -17.129 -30.499 1.00 74.44 90 GLY A O 1
ATOM 687 N N . GLY A 1 91 ? 13.847 -15.702 -31.268 1.00 80.62 91 GLY A N 1
ATOM 688 C CA . GLY A 1 91 ? 13.703 -16.368 -32.565 1.00 80.62 91 GLY A CA 1
ATOM 689 C C . GLY A 1 91 ? 14.696 -15.829 -33.597 1.00 80.62 91 GLY A C 1
ATOM 690 O O . GLY A 1 91 ? 15.079 -14.661 -33.535 1.00 80.62 91 GLY A O 1
ATOM 691 N N . ILE A 1 92 ? 15.049 -16.634 -34.608 1.00 88.31 92 ILE A N 1
ATOM 692 C CA . ILE A 1 92 ? 16.005 -16.235 -35.662 1.00 88.31 92 ILE A CA 1
ATOM 693 C C . ILE A 1 92 ? 15.645 -14.907 -36.337 1.00 88.31 92 ILE A C 1
ATOM 695 O O . ILE A 1 92 ? 16.523 -14.079 -36.554 1.00 88.31 92 ILE A O 1
ATOM 699 N N . LYS A 1 93 ? 14.356 -14.650 -36.590 1.00 86.50 93 LYS A N 1
ATOM 700 C CA . LYS A 1 93 ? 13.880 -13.391 -37.187 1.00 86.50 93 LYS A CA 1
ATOM 701 C C . LYS A 1 93 ? 14.178 -12.179 -36.308 1.00 86.50 93 LYS A C 1
ATOM 703 O O . LYS A 1 93 ? 14.583 -11.133 -36.806 1.00 86.50 93 LYS A O 1
ATOM 708 N N . ASN A 1 94 ? 14.021 -12.338 -35.000 1.00 85.50 94 ASN A N 1
ATOM 709 C CA . ASN A 1 94 ? 14.193 -11.268 -34.029 1.00 85.50 94 ASN A CA 1
ATOM 710 C C . ASN A 1 94 ? 15.673 -10.981 -33.777 1.00 85.50 94 ASN A C 1
ATOM 712 O O . ASN A 1 94 ? 16.083 -9.820 -33.765 1.00 85.50 94 ASN A O 1
ATOM 716 N N . VAL A 1 95 ? 16.486 -12.033 -33.650 1.00 90.81 95 VAL A N 1
ATOM 717 C CA . VAL A 1 95 ? 17.942 -11.901 -33.531 1.00 90.81 95 VAL A CA 1
ATOM 718 C C . VAL A 1 95 ? 18.520 -11.296 -34.810 1.00 90.81 95 VAL A C 1
ATOM 720 O O . VAL A 1 95 ? 19.308 -10.358 -34.731 1.00 90.81 95 VAL A O 1
ATOM 723 N N . PHE A 1 96 ? 18.079 -11.749 -35.987 1.00 92.75 96 PHE A N 1
ATOM 724 C CA . PHE A 1 96 ? 18.470 -11.166 -37.273 1.00 92.75 96 PHE A CA 1
ATOM 725 C C . PHE A 1 96 ? 18.116 -9.684 -37.358 1.00 92.75 96 PHE A C 1
ATOM 727 O O . PHE A 1 96 ? 18.972 -8.868 -37.694 1.00 92.75 96 PHE A O 1
ATOM 734 N N . LYS A 1 97 ? 16.878 -9.320 -37.006 1.00 88.88 97 LYS A N 1
ATOM 735 C CA . LYS A 1 97 ? 16.432 -7.925 -36.991 1.00 88.88 97 LYS A CA 1
ATOM 736 C C . LYS A 1 97 ? 17.282 -7.077 -36.044 1.00 88.88 97 LYS A C 1
ATOM 738 O O . LYS A 1 97 ? 17.765 -6.030 -36.452 1.00 88.88 97 LYS A O 1
ATOM 743 N N . THR A 1 98 ? 17.532 -7.564 -34.830 1.00 90.81 98 THR A N 1
ATOM 744 C CA . THR A 1 98 ? 18.341 -6.868 -33.815 1.00 90.81 98 THR A CA 1
ATOM 745 C C . THR A 1 98 ? 19.788 -6.665 -34.275 1.00 90.81 98 THR A C 1
ATOM 747 O O . THR A 1 98 ? 20.366 -5.603 -34.075 1.00 90.81 98 THR A O 1
ATOM 750 N N . VAL A 1 99 ? 20.404 -7.657 -34.922 1.00 93.06 99 VAL A N 1
ATOM 751 C CA . VAL A 1 99 ? 21.762 -7.495 -35.467 1.00 93.06 99 VAL A CA 1
ATOM 752 C C . VAL A 1 99 ? 21.751 -6.543 -36.669 1.00 93.06 99 VAL A C 1
ATOM 754 O O . VAL A 1 99 ? 22.620 -5.683 -36.785 1.00 93.06 99 VAL A O 1
ATOM 757 N N . SER A 1 100 ? 20.755 -6.655 -37.545 1.00 89.94 100 SER A N 1
ATOM 758 C CA . SER A 1 100 ? 20.632 -5.839 -38.755 1.00 89.94 100 SER A CA 1
ATOM 759 C C . SER A 1 100 ? 20.405 -4.359 -38.443 1.00 89.94 100 SER A C 1
ATOM 761 O O . SER A 1 100 ? 21.178 -3.505 -38.878 1.00 89.94 100 SER A O 1
ATOM 763 N N . GLU A 1 101 ? 19.372 -4.057 -37.661 1.00 88.38 101 GLU A N 1
ATOM 764 C CA . GLU A 1 101 ? 18.876 -2.700 -37.408 1.00 88.38 101 GLU A CA 1
ATOM 765 C C . GLU A 1 101 ? 19.500 -2.060 -36.161 1.00 88.38 101 GLU A C 1
ATOM 767 O O . GLU A 1 101 ? 19.375 -0.854 -35.964 1.00 88.38 101 GLU A O 1
ATOM 772 N N . GLY A 1 102 ? 20.232 -2.841 -35.365 1.00 85.06 102 GLY A N 1
ATOM 773 C CA . GLY A 1 102 ? 20.798 -2.413 -34.094 1.00 85.06 102 GLY A CA 1
ATOM 774 C C . GLY A 1 102 ? 19.926 -2.817 -32.907 1.00 85.06 102 GLY A C 1
ATOM 775 O O . GLY A 1 102 ? 18.811 -3.328 -33.041 1.00 85.06 102 GLY A O 1
ATOM 776 N N . GLY A 1 103 ? 20.481 -2.626 -31.711 1.00 79.50 103 GLY A N 1
ATOM 777 C CA . GLY A 1 103 ? 19.751 -2.876 -30.472 1.00 79.50 103 GLY A CA 1
ATOM 778 C C . GLY A 1 103 ? 18.717 -1.785 -30.193 1.00 79.50 103 GLY A C 1
ATOM 779 O O . GLY A 1 103 ? 18.348 -0.999 -31.056 1.00 79.50 103 GLY A O 1
ATOM 780 N N . ARG A 1 104 ? 18.268 -1.698 -28.939 1.00 73.06 104 ARG A N 1
ATOM 781 C CA . ARG A 1 104 ? 17.384 -0.607 -28.499 1.00 73.06 104 ARG A CA 1
ATOM 782 C C . ARG A 1 104 ? 18.029 0.759 -28.767 1.00 73.06 104 ARG A C 1
ATOM 784 O O . ARG A 1 104 ? 19.215 0.942 -28.468 1.00 73.06 104 ARG A O 1
ATOM 791 N N . ASP A 1 105 ? 17.233 1.707 -29.254 1.00 63.50 105 ASP A N 1
ATOM 792 C CA . ASP A 1 105 ? 17.684 3.073 -29.525 1.00 63.50 105 ASP A CA 1
ATOM 793 C C . ASP A 1 105 ? 18.423 3.670 -28.318 1.00 63.50 105 ASP A C 1
ATOM 795 O O . ASP A 1 105 ? 18.001 3.560 -27.163 1.00 63.50 105 ASP A O 1
ATOM 799 N N . GLY A 1 106 ? 19.595 4.255 -28.579 1.00 59.09 106 GLY A N 1
ATOM 800 C CA . GLY A 1 106 ? 20.438 4.872 -27.552 1.00 59.09 106 GLY A CA 1
ATOM 801 C C . GLY A 1 106 ? 21.200 3.904 -26.632 1.00 59.09 106 GLY A C 1
ATOM 802 O O . GLY A 1 106 ? 21.835 4.364 -25.684 1.00 59.09 106 GLY A O 1
ATOM 803 N N . LYS A 1 107 ? 21.184 2.582 -26.879 1.00 60.72 107 LYS A N 1
ATOM 804 C CA . LYS A 1 107 ? 21.883 1.570 -26.048 1.00 60.72 107 LYS A CA 1
ATOM 805 C C . LYS A 1 107 ? 23.198 1.038 -26.625 1.00 60.72 107 LYS A C 1
ATOM 807 O O . LYS A 1 107 ? 23.693 0.006 -26.182 1.00 60.72 107 LYS A O 1
ATOM 812 N N . GLY A 1 108 ? 23.799 1.758 -27.570 1.00 69.25 108 GLY A N 1
ATOM 813 C CA . GLY A 1 108 ? 25.183 1.545 -28.011 1.00 69.25 108 GLY A CA 1
ATOM 814 C C . GLY A 1 108 ? 25.425 0.352 -28.948 1.00 69.25 108 GLY A C 1
ATOM 815 O O . GLY A 1 108 ? 26.473 0.311 -29.585 1.00 69.25 108 GLY A O 1
ATOM 816 N N . MET A 1 109 ? 24.476 -0.583 -29.096 1.00 83.81 109 MET A N 1
ATOM 817 C CA . MET A 1 109 ? 24.562 -1.631 -30.120 1.00 83.81 109 MET A CA 1
ATOM 818 C C . MET A 1 109 ? 24.291 -1.030 -31.502 1.00 83.81 109 MET A C 1
ATOM 820 O O . MET A 1 109 ? 23.171 -0.612 -31.791 1.00 83.81 109 MET A O 1
ATOM 824 N N . VAL A 1 110 ? 25.324 -0.995 -32.342 1.00 87.69 110 VAL A N 1
ATOM 825 C CA . VAL A 1 110 ? 25.272 -0.435 -33.699 1.00 87.69 110 VAL A CA 1
ATOM 826 C C . VAL A 1 110 ? 24.438 -1.297 -34.652 1.00 87.69 110 VAL A C 1
ATOM 828 O O . VAL A 1 110 ? 24.351 -2.514 -34.486 1.00 87.69 110 VAL A O 1
ATOM 831 N N . ALA A 1 111 ? 23.853 -0.660 -35.669 1.00 90.12 111 ALA A N 1
ATOM 832 C CA . ALA A 1 111 ? 23.197 -1.342 -36.781 1.00 90.12 111 ALA A CA 1
ATOM 833 C C . ALA A 1 111 ? 24.248 -1.939 -37.726 1.00 90.12 111 ALA A C 1
ATOM 835 O O . ALA A 1 111 ? 25.057 -1.204 -38.303 1.00 90.12 111 ALA A O 1
ATOM 836 N N . TRP A 1 112 ? 24.246 -3.261 -37.898 1.00 91.25 112 TRP A N 1
ATOM 837 C CA . TRP A 1 112 ? 25.261 -3.939 -38.707 1.00 91.25 112 TRP A CA 1
ATOM 838 C C . TRP A 1 112 ? 24.898 -4.038 -40.188 1.00 91.25 112 TRP A C 1
ATOM 840 O O . TRP A 1 112 ? 25.772 -4.362 -40.987 1.00 91.25 112 TRP A O 1
ATOM 850 N N . ASN A 1 113 ? 23.671 -3.699 -40.594 1.00 85.31 113 ASN A N 1
ATOM 851 C CA . ASN A 1 113 ? 23.237 -3.732 -41.999 1.00 85.31 113 ASN A CA 1
ATOM 852 C C . ASN A 1 113 ? 23.996 -2.777 -42.940 1.00 85.31 113 ASN A C 1
ATOM 854 O O . ASN A 1 113 ? 23.921 -2.930 -44.156 1.00 85.31 113 ASN A O 1
ATOM 858 N N . LYS A 1 114 ? 24.748 -1.813 -42.397 1.00 84.75 114 LYS A N 1
ATOM 859 C CA . LYS A 1 114 ? 25.635 -0.931 -43.172 1.00 84.75 114 LYS A CA 1
ATOM 860 C C . LYS A 1 114 ? 27.035 -1.516 -43.390 1.00 84.75 114 LYS A C 1
ATOM 862 O O . LYS A 1 114 ? 27.779 -0.993 -44.212 1.00 84.75 114 LYS A O 1
ATOM 867 N N . ILE A 1 115 ? 27.408 -2.555 -42.638 1.00 86.81 115 ILE A N 1
ATOM 868 C CA . ILE A 1 115 ? 28.773 -3.112 -42.590 1.00 86.81 115 ILE A CA 1
ATOM 869 C C . ILE A 1 115 ? 28.788 -4.573 -43.055 1.00 86.81 115 ILE A C 1
ATOM 871 O O . ILE A 1 115 ? 29.678 -4.985 -43.797 1.00 86.81 115 ILE A O 1
ATOM 875 N N . LEU A 1 116 ? 27.807 -5.366 -42.624 1.00 89.19 116 LEU A N 1
ATOM 876 C CA . LEU A 1 116 ? 27.679 -6.785 -42.930 1.00 89.19 116 LEU A CA 1
ATOM 877 C C . LEU A 1 116 ? 26.609 -7.017 -43.995 1.00 89.19 116 LEU A C 1
ATOM 879 O O . LEU A 1 116 ? 25.556 -6.381 -44.003 1.00 89.19 116 LEU A O 1
ATOM 883 N N . LYS A 1 117 ? 26.867 -7.989 -44.873 1.00 89.44 117 LYS A N 1
ATOM 884 C CA . LYS A 1 117 ? 25.875 -8.454 -45.847 1.00 89.44 117 LYS A CA 1
ATOM 885 C C . LYS A 1 117 ? 24.751 -9.217 -45.134 1.00 89.44 117 LYS A C 1
ATOM 887 O O . LYS A 1 117 ? 25.041 -9.915 -44.160 1.00 89.44 117 LYS A O 1
ATOM 892 N N . PRO A 1 118 ? 23.509 -9.205 -45.646 1.00 88.38 118 PRO A N 1
ATOM 893 C CA . PRO A 1 118 ? 22.402 -9.903 -44.996 1.00 88.38 118 PRO A CA 1
ATOM 894 C C . PRO A 1 118 ? 22.644 -11.407 -44.782 1.00 88.38 118 PRO A C 1
ATOM 896 O O . PRO A 1 118 ? 22.355 -11.930 -43.710 1.00 88.38 118 PRO A O 1
ATOM 899 N N . ALA A 1 119 ? 23.287 -12.091 -45.731 1.00 88.31 119 ALA A N 1
ATOM 900 C CA . ALA A 1 119 ? 23.679 -13.494 -45.565 1.00 88.31 119 ALA A CA 1
ATOM 901 C C . ALA A 1 119 ? 24.694 -13.718 -44.421 1.00 88.31 119 ALA A C 1
ATOM 903 O O . ALA A 1 119 ? 24.655 -14.738 -43.738 1.00 88.31 119 ALA A O 1
ATOM 904 N N . ASP A 1 120 ? 25.604 -12.768 -44.186 1.00 91.75 120 ASP A N 1
ATOM 905 C CA . ASP A 1 120 ? 26.556 -12.826 -43.069 1.00 91.75 120 ASP A CA 1
ATOM 906 C C . ASP A 1 120 ? 25.858 -12.504 -41.731 1.00 91.75 120 ASP A C 1
ATOM 908 O O . ASP A 1 120 ? 26.174 -13.123 -40.713 1.00 91.75 120 ASP A O 1
ATOM 912 N N . ILE A 1 121 ? 24.848 -11.622 -41.742 1.00 93.06 121 ILE A N 1
ATOM 913 C CA . ILE A 1 121 ? 23.979 -11.356 -40.584 1.00 93.06 121 ILE A CA 1
ATOM 914 C C . ILE A 1 121 ? 23.187 -12.618 -40.206 1.00 93.06 121 ILE A C 1
ATOM 916 O O . ILE A 1 121 ? 23.162 -13.003 -39.042 1.00 93.06 121 ILE A O 1
ATOM 920 N N . GLN A 1 122 ? 22.613 -13.332 -41.178 1.00 93.81 122 GLN A N 1
ATOM 921 C CA . GLN A 1 122 ? 21.920 -14.602 -40.931 1.00 93.81 122 GLN A CA 1
ATOM 922 C C . GLN A 1 122 ? 22.830 -15.645 -40.272 1.00 93.81 122 GLN A C 1
ATOM 924 O O . GLN A 1 122 ? 22.415 -16.318 -39.324 1.00 93.81 122 GLN A O 1
ATOM 929 N N . LYS A 1 123 ? 24.076 -15.763 -40.741 1.00 94.56 123 LYS A N 1
ATOM 930 C CA . LYS A 1 123 ? 25.063 -16.705 -40.192 1.00 94.56 123 LYS A CA 1
ATOM 931 C C . LYS A 1 123 ? 25.448 -16.359 -38.758 1.00 94.56 123 LYS A C 1
ATOM 933 O O . LYS A 1 123 ? 25.455 -17.246 -37.908 1.00 94.56 123 LYS A O 1
ATOM 938 N N . VAL A 1 124 ? 25.727 -15.086 -38.455 1.00 95.81 124 VAL A N 1
ATOM 939 C CA . VAL A 1 124 ? 26.052 -14.680 -37.076 1.00 95.81 124 VAL A CA 1
ATOM 940 C C . VAL A 1 124 ? 24.842 -14.802 -36.148 1.00 95.81 124 VAL A C 1
ATOM 942 O O . VAL A 1 124 ? 24.998 -15.284 -35.032 1.00 95.81 124 VAL A O 1
ATOM 945 N N . SER A 1 125 ? 23.628 -14.475 -36.603 1.00 95.38 125 SER A N 1
ATOM 946 C CA . SER A 1 125 ? 22.401 -14.674 -35.819 1.00 95.38 125 SER A CA 1
ATOM 947 C C . SER A 1 125 ? 22.119 -16.152 -35.540 1.00 95.38 125 SER A C 1
ATOM 949 O O . SER A 1 125 ? 21.717 -16.495 -34.431 1.00 95.38 125 SER A O 1
ATOM 951 N N . SER A 1 126 ? 22.379 -17.033 -36.509 1.00 95.44 126 SER A N 1
ATOM 952 C CA . SER A 1 126 ? 22.248 -18.484 -36.321 1.00 95.44 126 SER A CA 1
ATOM 953 C C . SER A 1 126 ? 23.295 -19.026 -35.345 1.00 95.44 126 SER A C 1
ATOM 955 O O . SER A 1 126 ? 22.968 -19.823 -34.470 1.00 95.44 126 SER A O 1
ATOM 957 N N . TYR A 1 127 ? 24.535 -18.530 -35.423 1.00 96.19 127 TYR A N 1
ATOM 958 C CA . TYR A 1 127 ? 25.572 -18.857 -34.446 1.00 96.19 127 TYR A CA 1
ATOM 959 C C . TYR A 1 127 ? 25.210 -18.383 -33.033 1.00 96.19 127 TYR A C 1
ATOM 961 O O . TYR A 1 127 ? 25.338 -19.157 -32.092 1.00 96.19 127 TYR A O 1
ATOM 969 N N . ILE A 1 128 ? 24.705 -17.156 -32.876 1.00 94.31 128 ILE A N 1
ATOM 970 C CA . ILE A 1 128 ? 24.258 -16.626 -31.579 1.00 94.31 128 ILE A CA 1
ATOM 971 C C . ILE A 1 128 ? 23.213 -17.551 -30.943 1.00 94.31 128 ILE A C 1
ATOM 973 O O . ILE A 1 128 ? 23.337 -17.888 -29.772 1.00 94.31 128 ILE A O 1
ATOM 977 N N . LEU A 1 129 ? 22.229 -18.020 -31.715 1.00 92.38 129 LEU A N 1
ATOM 978 C CA . LEU A 1 129 ? 21.223 -18.958 -31.208 1.00 92.38 129 LEU A CA 1
ATOM 979 C C . LEU A 1 129 ? 21.803 -20.332 -30.857 1.00 92.38 129 LEU A C 1
ATOM 981 O O . LEU A 1 129 ? 21.333 -20.968 -29.920 1.00 92.38 129 LEU A O 1
ATOM 985 N N . SER A 1 130 ? 22.860 -20.774 -31.544 1.00 93.12 130 SER A N 1
ATOM 986 C CA . SER A 1 130 ? 23.560 -22.019 -31.194 1.00 93.12 130 SER A CA 1
ATOM 987 C C . SER A 1 130 ? 24.305 -21.956 -29.852 1.00 93.12 130 SER A C 1
ATOM 989 O O . SER A 1 130 ? 24.658 -22.998 -29.305 1.00 93.12 130 SER A O 1
ATOM 991 N N . LEU A 1 131 ? 24.540 -20.755 -29.307 1.00 90.25 131 LEU A N 1
ATOM 992 C CA . LEU A 1 131 ? 25.155 -20.575 -27.988 1.00 90.25 131 LEU A CA 1
ATOM 993 C C . LEU A 1 131 ? 24.170 -20.814 -26.836 1.00 90.25 131 LEU A C 1
ATOM 995 O O . LEU A 1 131 ? 24.599 -20.954 -25.688 1.00 90.25 131 LEU A O 1
ATOM 999 N N . GLN A 1 132 ? 22.868 -20.866 -27.113 1.00 86.56 132 GLN A N 1
ATOM 1000 C CA . GLN A 1 132 ? 21.855 -21.075 -26.089 1.00 86.56 132 GLN A CA 1
ATOM 1001 C C . GLN A 1 132 ? 22.046 -22.436 -25.394 1.00 86.56 132 GLN A C 1
ATOM 1003 O O . GLN A 1 132 ? 22.234 -23.465 -26.040 1.00 86.56 132 GLN A O 1
ATOM 1008 N N . GLY A 1 133 ? 22.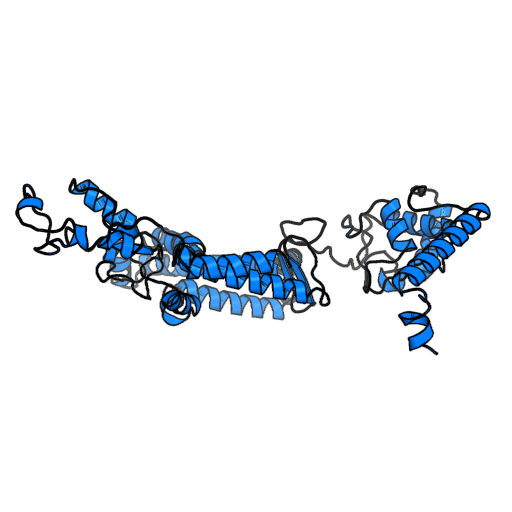020 -22.445 -24.061 1.00 79.19 133 GLY A N 1
ATOM 1009 C CA . GLY A 1 133 ? 22.255 -23.633 -23.234 1.00 79.19 133 GLY A CA 1
ATOM 1010 C C . GLY A 1 133 ? 23.731 -23.960 -22.978 1.00 79.19 133 GLY A C 1
ATOM 1011 O O . GLY A 1 133 ? 24.029 -24.888 -22.219 1.00 79.19 133 GLY A O 1
ATOM 1012 N N . THR A 1 134 ? 24.669 -23.204 -23.559 1.00 85.38 134 THR A N 1
ATOM 1013 C CA . THR A 1 134 ? 26.091 -23.311 -23.203 1.00 85.38 134 THR A CA 1
ATOM 1014 C C . THR A 1 134 ? 26.365 -22.686 -21.828 1.00 85.38 134 THR A C 1
ATOM 1016 O O . THR A 1 134 ? 25.601 -21.860 -21.335 1.00 85.38 134 THR A O 1
ATOM 1019 N N . LYS A 1 135 ? 27.440 -23.125 -21.159 1.00 80.56 135 LYS A N 1
ATOM 1020 C CA . LYS A 1 135 ? 27.817 -22.668 -19.810 1.00 80.56 135 LYS A CA 1
ATOM 1021 C C . LYS A 1 135 ? 29.096 -21.826 -19.883 1.00 80.56 135 LYS A C 1
ATOM 1023 O O . LYS A 1 135 ? 30.182 -22.401 -19.774 1.00 80.56 135 LYS A O 1
ATOM 1028 N N . PRO A 1 136 ? 28.995 -20.506 -20.108 1.00 83.88 136 PRO A N 1
ATOM 1029 C CA . PRO A 1 136 ? 30.155 -19.617 -20.112 1.00 83.88 136 PRO A CA 1
ATOM 1030 C C . PRO A 1 136 ? 30.802 -19.568 -18.719 1.00 83.88 136 PRO A C 1
ATOM 1032 O O . PRO A 1 136 ? 30.167 -19.898 -17.716 1.00 83.88 136 PRO A O 1
ATOM 1035 N N . ALA A 1 137 ? 32.073 -19.167 -18.639 1.00 77.75 137 ALA A N 1
ATOM 1036 C CA . ALA A 1 137 ? 32.821 -19.196 -17.374 1.00 77.75 137 ALA A CA 1
ATOM 1037 C C . ALA A 1 137 ? 32.346 -18.121 -16.379 1.00 77.75 137 ALA A C 1
ATOM 1039 O O . ALA A 1 137 ? 32.363 -18.346 -15.172 1.00 77.75 137 ALA A O 1
ATOM 1040 N N . ASN A 1 138 ? 31.904 -16.969 -16.895 1.00 74.56 138 ASN A N 1
ATOM 1041 C CA . ASN A 1 138 ? 31.392 -15.839 -16.118 1.00 74.56 138 ASN A CA 1
ATOM 1042 C C . ASN A 1 138 ? 30.113 -15.271 -16.774 1.00 74.56 138 ASN A C 1
ATOM 1044 O O . ASN A 1 138 ? 30.171 -14.191 -17.363 1.00 74.56 138 ASN A O 1
ATOM 1048 N N . PRO A 1 139 ? 28.966 -15.981 -16.735 1.00 74.69 139 PRO A N 1
ATOM 1049 C CA . PRO A 1 139 ? 27.725 -15.488 -17.325 1.00 74.69 139 PRO A CA 1
ATOM 1050 C C . PRO A 1 139 ? 27.256 -14.212 -16.625 1.00 74.69 139 PRO A C 1
ATOM 1052 O O . PRO A 1 139 ? 27.118 -14.168 -15.399 1.00 74.69 139 PRO A O 1
ATOM 1055 N N . LYS A 1 140 ? 26.927 -13.190 -17.413 1.00 67.62 140 LYS A N 1
ATOM 1056 C CA . LYS A 1 140 ? 26.125 -12.055 -16.972 1.00 67.62 140 LYS A CA 1
ATOM 1057 C C . LYS A 1 140 ? 24.734 -12.577 -16.627 1.00 67.62 140 LYS A C 1
ATOM 1059 O O . LYS A 1 140 ? 24.067 -13.198 -17.447 1.00 67.62 140 LYS A O 1
ATOM 1064 N N . LYS A 1 141 ? 24.331 -12.386 -15.377 1.00 57.62 141 LYS A N 1
ATOM 1065 C CA . LYS A 1 141 ? 23.127 -13.016 -14.831 1.00 57.62 141 LYS A CA 1
ATOM 1066 C C . LYS A 1 141 ? 21.870 -12.456 -15.488 1.00 57.62 141 LYS A C 1
ATOM 1068 O O . LYS A 1 141 ? 21.805 -11.268 -15.807 1.00 57.62 141 LYS A O 1
ATOM 1073 N N . ALA A 1 142 ? 20.883 -13.326 -15.670 1.00 53.84 142 ALA A N 1
ATOM 1074 C CA . ALA A 1 142 ? 19.558 -12.937 -16.116 1.00 53.84 142 ALA A CA 1
ATOM 1075 C C . ALA A 1 142 ? 18.919 -11.992 -15.085 1.00 53.84 142 ALA A C 1
ATOM 1077 O O . ALA A 1 142 ? 18.993 -12.230 -13.884 1.00 53.84 142 ALA A O 1
ATOM 1078 N N . GLU A 1 143 ? 18.288 -10.914 -15.544 1.00 46.38 143 GLU A N 1
ATOM 1079 C CA . GLU A 1 143 ? 17.571 -9.984 -14.668 1.00 46.38 143 GLU A CA 1
ATOM 1080 C C . GLU A 1 143 ? 16.181 -10.584 -14.332 1.00 46.38 143 GLU A C 1
ATOM 1082 O O . GLU A 1 143 ? 15.318 -10.629 -15.207 1.00 46.38 143 GLU A O 1
ATOM 1087 N N . ALA A 1 144 ? 15.920 -11.085 -13.111 1.00 39.00 144 ALA A N 1
ATOM 1088 C CA . ALA A 1 144 ? 14.568 -11.379 -12.585 1.00 39.00 144 ALA A CA 1
ATOM 1089 C C . ALA A 1 144 ? 14.397 -11.033 -11.110 1.00 39.00 144 ALA A C 1
ATOM 1091 O O . ALA A 1 144 ? 15.368 -10.800 -10.386 1.00 39.00 144 ALA A O 1
ATOM 1092 N N . PRO A 1 145 ? 13.127 -11.035 -10.648 1.00 50.34 145 PRO A N 1
ATOM 1093 C CA . PRO A 1 145 ? 12.957 -11.772 -9.408 1.00 50.34 145 PRO A CA 1
ATOM 1094 C C . PRO A 1 145 ? 11.780 -12.685 -9.193 1.00 50.34 145 PRO A C 1
ATOM 1096 O O . PRO A 1 145 ? 12.063 -13.830 -8.921 1.00 50.34 145 PRO A O 1
ATOM 1099 N N . PHE A 1 146 ? 10.498 -12.306 -9.222 1.00 58.16 146 PHE A N 1
ATOM 1100 C CA . PHE A 1 146 ? 9.475 -13.309 -8.828 1.00 58.16 146 PHE A CA 1
ATOM 1101 C C . PHE A 1 146 ? 8.164 -13.283 -9.614 1.00 58.16 146 PHE A C 1
ATOM 1103 O O . PHE A 1 146 ? 7.467 -14.289 -9.656 1.00 58.16 146 PHE A O 1
ATOM 1110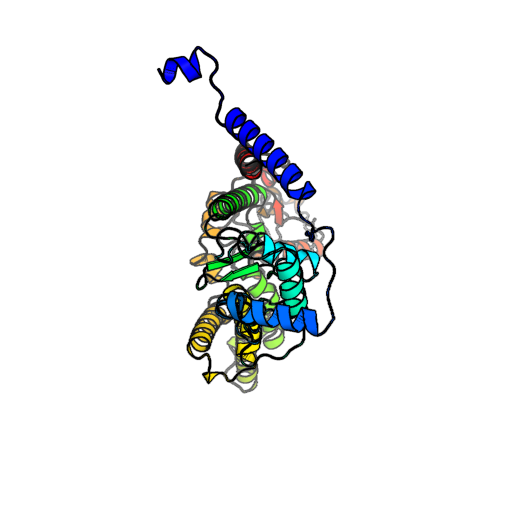 N N . VAL A 1 147 ? 7.862 -12.192 -10.319 1.00 58.53 147 VAL A N 1
ATOM 1111 C CA . VAL A 1 147 ? 6.876 -12.160 -11.408 1.00 58.53 147 VAL A CA 1
ATOM 1112 C C . VAL A 1 147 ? 7.450 -11.260 -12.493 1.00 58.53 147 VAL A C 1
ATOM 1114 O O . VAL A 1 147 ? 7.882 -10.135 -12.214 1.00 58.53 147 VAL A O 1
ATOM 1117 N N . LYS A 1 148 ? 7.496 -11.785 -13.714 1.00 61.59 148 LYS A N 1
ATOM 1118 C CA . LYS A 1 148 ? 8.028 -11.108 -14.892 1.00 61.59 148 LYS A CA 1
ATOM 1119 C C . LYS A 1 148 ? 6.916 -10.916 -15.908 1.00 61.59 148 LYS A C 1
ATOM 1121 O O . LYS A 1 148 ? 6.128 -11.831 -16.129 1.00 61.59 148 LYS A O 1
ATOM 1126 N N . ILE A 1 149 ? 6.900 -9.750 -16.536 1.00 57.88 149 ILE A N 1
ATOM 1127 C CA . ILE A 1 149 ? 6.102 -9.483 -17.732 1.00 57.88 149 ILE A CA 1
ATOM 1128 C C . ILE A 1 149 ? 7.111 -9.071 -18.801 1.00 57.88 149 ILE A C 1
ATOM 1130 O O . ILE A 1 149 ? 7.952 -8.208 -18.547 1.00 57.88 149 ILE A O 1
ATOM 1134 N N . ASP A 1 150 ? 7.111 -9.778 -19.931 1.00 55.41 150 ASP A N 1
ATOM 1135 C CA . ASP A 1 150 ? 8.008 -9.531 -21.070 1.00 55.41 150 ASP A CA 1
ATOM 1136 C C . ASP A 1 150 ? 9.508 -9.468 -20.709 1.00 55.41 150 ASP A C 1
ATOM 1138 O O . ASP A 1 150 ? 10.284 -8.686 -21.255 1.00 55.41 150 ASP A O 1
ATOM 1142 N N . GLY A 1 151 ? 9.932 -10.303 -19.754 1.00 53.53 151 GLY A N 1
ATOM 1143 C CA . GLY A 1 151 ? 11.336 -10.437 -19.348 1.00 53.53 151 GLY A CA 1
ATOM 1144 C C . GLY A 1 151 ? 11.823 -9.419 -18.314 1.00 53.53 151 GLY A C 1
ATOM 1145 O O . GLY A 1 151 ? 12.889 -9.631 -17.743 1.00 53.53 151 GLY A O 1
ATOM 1146 N N . ASN A 1 152 ? 11.036 -8.392 -17.984 1.00 62.06 152 ASN A N 1
ATOM 1147 C CA . ASN A 1 152 ? 11.376 -7.430 -16.936 1.00 62.06 152 ASN A CA 1
ATOM 1148 C C . ASN A 1 152 ? 10.676 -7.776 -15.619 1.00 62.06 152 ASN A C 1
ATOM 1150 O O . ASN A 1 152 ? 9.546 -8.269 -15.589 1.00 62.06 152 ASN A O 1
ATOM 1154 N N . GLN A 1 153 ? 11.335 -7.462 -14.505 1.00 66.88 153 GLN A N 1
ATOM 1155 C CA . GLN A 1 153 ? 10.713 -7.484 -13.184 1.00 66.88 153 GLN A CA 1
ATOM 1156 C C . GLN A 1 153 ? 9.461 -6.604 -13.162 1.00 66.88 153 GLN A C 1
ATOM 1158 O O . GLN A 1 153 ? 9.515 -5.452 -13.589 1.00 66.88 153 GLN A O 1
ATOM 1163 N N . PHE A 1 154 ? 8.366 -7.120 -12.596 1.00 72.06 154 PHE A N 1
ATOM 1164 C CA . PHE A 1 154 ? 7.114 -6.372 -12.490 1.00 72.06 154 PHE A CA 1
ATOM 1165 C C . PHE A 1 154 ? 7.291 -4.990 -11.838 1.00 72.06 154 PHE A C 1
ATOM 1167 O O . PHE A 1 154 ? 6.740 -4.011 -12.328 1.00 72.06 154 PHE A O 1
ATOM 1174 N N . LEU A 1 155 ? 8.091 -4.893 -10.772 1.00 77.38 155 LEU A N 1
ATOM 1175 C CA . LEU A 1 155 ? 8.475 -3.627 -10.139 1.00 77.38 155 LEU A CA 1
ATOM 1176 C C . LEU A 1 155 ? 9.946 -3.676 -9.712 1.00 77.38 155 LEU A C 1
ATOM 1178 O O . LEU A 1 155 ? 10.261 -4.422 -8.789 1.00 77.38 155 LEU A O 1
ATOM 1182 N N . LEU A 1 156 ? 10.827 -2.909 -10.356 1.00 78.31 156 LEU A N 1
ATOM 1183 C CA . LEU A 1 156 ? 12.243 -2.745 -9.995 1.00 78.31 156 LEU A CA 1
ATOM 1184 C C . LEU A 1 156 ? 12.554 -1.256 -9.847 1.00 78.31 156 LEU A C 1
ATOM 1186 O O . LEU A 1 156 ? 12.270 -0.475 -10.749 1.00 78.31 156 LEU A O 1
ATOM 1190 N N . PHE A 1 157 ? 13.178 -0.872 -8.739 1.00 81.00 157 PHE A N 1
ATOM 1191 C CA . PHE A 1 157 ? 13.580 0.502 -8.453 1.00 81.00 157 PHE A CA 1
ATOM 1192 C C . PHE A 1 157 ? 15.078 0.559 -8.138 1.00 81.00 157 PHE A C 1
ATOM 1194 O O . PHE A 1 157 ? 15.486 0.973 -7.051 1.00 81.00 157 PHE A O 1
ATOM 1201 N N . ASN A 1 158 ? 15.912 0.123 -9.084 1.00 75.00 158 ASN A N 1
ATOM 1202 C CA . ASN A 1 158 ? 17.358 0.125 -8.911 1.00 75.00 158 ASN A CA 1
ATOM 1203 C C . ASN A 1 158 ? 17.922 1.525 -9.171 1.00 75.00 158 ASN A C 1
ATOM 1205 O O . ASN A 1 158 ? 18.286 1.895 -10.290 1.00 75.00 158 ASN A O 1
ATOM 1209 N N . VAL A 1 159 ? 17.994 2.314 -8.100 1.00 75.94 159 VAL A N 1
ATOM 1210 C CA . VAL A 1 159 ? 18.528 3.682 -8.128 1.00 75.94 159 VAL A CA 1
ATOM 1211 C C . VAL A 1 159 ? 20.034 3.696 -8.413 1.00 75.94 159 VAL A C 1
ATOM 1213 O O . VAL A 1 159 ? 20.514 4.610 -9.082 1.00 75.94 159 VAL A O 1
ATOM 1216 N N . LEU A 1 160 ? 20.774 2.683 -7.947 1.00 69.19 160 LEU A N 1
ATOM 1217 C CA . LEU A 1 160 ? 22.231 2.604 -8.101 1.00 69.19 160 LEU A CA 1
ATOM 1218 C C . LEU A 1 160 ? 22.628 2.446 -9.573 1.00 69.19 160 LEU A C 1
ATOM 1220 O O . LEU A 1 160 ? 23.489 3.171 -10.070 1.00 69.19 160 LEU A O 1
ATOM 1224 N N . GLU A 1 161 ? 21.947 1.552 -10.287 1.00 66.38 161 GLU A N 1
ATOM 1225 C CA . GLU A 1 161 ? 22.179 1.288 -11.710 1.00 66.38 161 GLU A CA 1
ATOM 1226 C C . GLU A 1 161 ? 21.285 2.120 -12.641 1.00 66.38 161 GLU A C 1
ATOM 1228 O O . GLU A 1 161 ? 21.414 2.033 -13.863 1.00 66.38 161 GLU A O 1
ATOM 1233 N N . ARG A 1 162 ? 20.389 2.948 -12.082 1.00 71.75 162 ARG A N 1
ATOM 1234 C CA . ARG A 1 162 ? 19.386 3.749 -12.812 1.00 71.75 162 ARG A CA 1
ATOM 1235 C C . ARG A 1 162 ? 18.481 2.888 -13.704 1.00 71.75 162 ARG A C 1
ATOM 1237 O O . ARG A 1 162 ? 18.125 3.297 -14.810 1.00 71.75 162 ARG A O 1
ATOM 1244 N N . LYS A 1 163 ? 18.128 1.692 -13.228 1.00 70.19 163 LYS A N 1
ATOM 1245 C CA . LYS A 1 163 ? 17.204 0.767 -13.893 1.00 70.19 163 LYS A CA 1
ATOM 1246 C C . LYS A 1 163 ? 15.882 0.765 -13.139 1.00 70.19 163 LYS A C 1
ATOM 1248 O O . LYS A 1 163 ? 15.816 0.329 -11.990 1.00 70.19 163 LYS A O 1
ATOM 1253 N N . PHE A 1 164 ? 14.831 1.238 -13.793 1.00 75.94 164 PHE A N 1
ATOM 1254 C CA . PHE A 1 164 ? 13.489 1.263 -13.230 1.00 75.94 164 PHE A CA 1
ATOM 1255 C C . PHE A 1 164 ? 12.579 0.421 -14.113 1.00 75.94 164 PHE A C 1
ATOM 1257 O O . PHE A 1 164 ? 12.500 0.685 -15.304 1.00 75.94 164 PHE A O 1
ATOM 1264 N N . ASN A 1 165 ? 11.891 -0.569 -13.552 1.00 74.69 165 ASN A N 1
ATOM 1265 C CA . ASN A 1 165 ? 10.843 -1.303 -14.254 1.00 74.69 165 ASN A CA 1
ATOM 1266 C C . ASN A 1 165 ? 9.530 -1.074 -13.510 1.00 74.69 165 ASN A C 1
ATOM 1268 O O . ASN A 1 165 ? 9.464 -1.330 -12.308 1.00 74.69 165 ASN A O 1
ATOM 1272 N N . ILE A 1 166 ? 8.494 -0.600 -14.199 1.00 76.88 166 ILE A N 1
ATOM 1273 C CA . ILE A 1 166 ? 7.168 -0.382 -13.613 1.00 76.88 166 ILE A CA 1
ATOM 1274 C C . ILE A 1 166 ? 6.148 -1.156 -14.447 1.00 76.88 166 ILE A C 1
ATOM 1276 O O . ILE A 1 166 ? 6.055 -0.968 -15.655 1.00 76.88 166 ILE A O 1
ATOM 1280 N N . PHE A 1 167 ? 5.413 -2.064 -13.805 1.00 75.50 167 PHE A N 1
ATOM 1281 C CA . PHE A 1 167 ? 4.491 -3.009 -14.447 1.00 75.50 167 PHE A CA 1
ATOM 1282 C C . PHE A 1 167 ? 5.138 -3.868 -15.552 1.00 75.50 167 PHE A C 1
ATOM 1284 O O . PHE A 1 167 ? 4.471 -4.263 -16.501 1.00 75.50 167 PHE A O 1
ATOM 1291 N N . GLY A 1 168 ? 6.438 -4.159 -15.434 1.00 66.81 168 GLY A N 1
ATOM 1292 C CA . GLY A 1 168 ? 7.204 -4.889 -16.454 1.00 66.81 168 GLY A CA 1
ATOM 1293 C C . GLY A 1 168 ? 7.682 -4.041 -17.641 1.00 66.81 168 GLY A C 1
ATOM 1294 O O . GLY A 1 168 ? 8.369 -4.561 -18.516 1.00 66.81 168 GLY A O 1
ATOM 1295 N N . PHE A 1 169 ? 7.401 -2.736 -17.666 1.00 71.88 169 PHE A N 1
ATOM 1296 C CA . PHE A 1 169 ? 7.965 -1.824 -18.661 1.00 71.88 169 PHE A CA 1
ATOM 1297 C C . PHE A 1 169 ? 9.249 -1.175 -18.130 1.00 71.88 169 PHE A C 1
ATOM 1299 O O . PHE A 1 169 ? 9.226 -0.628 -17.023 1.00 71.88 169 PHE A O 1
ATOM 1306 N N . PRO A 1 170 ? 10.365 -1.214 -18.880 1.00 73.19 170 PRO A N 1
ATOM 1307 C CA . PRO A 1 170 ? 11.600 -0.558 -18.483 1.00 73.19 170 PRO A CA 1
ATOM 1308 C C . PRO A 1 170 ? 11.504 0.950 -18.747 1.00 73.19 170 PRO A C 1
ATOM 1310 O O . PRO A 1 170 ? 11.250 1.374 -19.869 1.00 73.19 170 PRO A O 1
ATOM 1313 N N . PHE A 1 171 ? 11.735 1.752 -17.713 1.00 73.25 171 PHE A N 1
ATOM 1314 C CA . PHE A 1 171 ? 11.778 3.211 -17.753 1.00 73.25 171 PHE A CA 1
ATOM 1315 C C . PHE A 1 171 ? 13.224 3.692 -17.868 1.00 73.25 171 PHE A C 1
ATOM 1317 O O . PHE A 1 171 ? 14.075 3.365 -17.032 1.00 73.25 171 PHE A O 1
ATOM 1324 N N . PHE A 1 172 ? 13.502 4.508 -18.884 1.00 71.75 172 PHE A N 1
ATOM 1325 C CA . PHE A 1 172 ? 14.811 5.122 -19.084 1.00 71.75 172 PHE A CA 1
ATOM 1326 C C . PHE A 1 172 ? 14.836 6.591 -18.630 1.00 71.75 172 PHE A C 1
ATOM 1328 O O . PHE A 1 172 ? 13.787 7.203 -18.439 1.00 71.75 172 PHE A O 1
ATOM 1335 N N . PRO A 1 173 ? 16.025 7.205 -18.454 1.00 71.50 173 PRO A N 1
ATOM 1336 C CA . PRO A 1 173 ? 16.129 8.609 -18.043 1.00 71.50 173 PRO A CA 1
ATOM 1337 C C . PRO A 1 173 ? 15.421 9.607 -18.975 1.00 71.50 173 PRO A C 1
ATOM 1339 O O . PRO A 1 173 ? 14.992 10.662 -18.519 1.00 71.50 173 PRO A O 1
ATOM 1342 N N . GLN A 1 174 ? 15.281 9.291 -20.264 1.00 76.56 174 GLN A N 1
ATOM 1343 C CA . GLN A 1 174 ? 14.524 10.101 -21.226 1.00 76.56 174 GLN A CA 1
ATOM 1344 C C . GLN A 1 174 ? 13.013 10.077 -20.931 1.00 76.56 174 GLN A C 1
ATOM 1346 O O . GLN A 1 174 ? 12.325 11.089 -21.084 1.00 76.56 174 GLN A O 1
ATOM 1351 N N . ASP A 1 175 ? 12.521 8.958 -20.402 1.00 80.75 175 ASP A N 1
ATOM 1352 C CA . ASP A 1 175 ? 11.125 8.733 -20.011 1.00 80.75 175 ASP A CA 1
ATOM 1353 C C . ASP A 1 175 ? 10.813 9.289 -18.614 1.00 80.75 175 ASP A C 1
ATOM 1355 O O . ASP A 1 175 ? 9.732 9.073 -18.066 1.00 80.75 175 ASP A O 1
ATOM 1359 N N . PHE A 1 176 ? 11.743 10.037 -18.008 1.00 79.94 176 PHE A N 1
ATOM 1360 C CA . PHE A 1 176 ? 11.555 10.610 -16.675 1.00 79.94 176 PHE A CA 1
ATOM 1361 C C . PHE A 1 176 ? 10.330 11.534 -16.602 1.00 79.94 176 PHE A C 1
ATOM 1363 O O . PHE A 1 176 ? 9.678 11.619 -15.564 1.00 79.94 176 PHE A O 1
ATOM 1370 N N . HIS A 1 177 ? 9.963 12.183 -17.709 1.00 83.56 177 HIS A N 1
ATOM 1371 C CA . HIS A 1 177 ? 8.742 12.983 -17.787 1.00 83.56 177 HIS A CA 1
ATOM 1372 C C . HIS A 1 177 ? 7.471 12.137 -17.574 1.00 83.56 177 HIS A C 1
ATOM 1374 O O . HIS A 1 177 ? 6.580 12.579 -16.851 1.00 83.56 177 HIS A O 1
ATOM 1380 N N . LEU A 1 178 ? 7.415 10.901 -18.095 1.00 84.12 178 LEU A N 1
ATOM 1381 C CA . LEU A 1 178 ? 6.308 9.964 -17.850 1.00 84.12 178 LEU A CA 1
ATOM 1382 C C . LEU A 1 178 ? 6.235 9.571 -16.375 1.00 84.12 178 LEU A C 1
ATOM 1384 O O . LEU A 1 178 ? 5.149 9.505 -15.801 1.00 84.12 178 LEU A O 1
ATOM 1388 N N . PHE A 1 179 ? 7.389 9.370 -15.734 1.00 81.44 179 PHE A N 1
ATOM 1389 C CA . PHE A 1 179 ? 7.448 9.124 -14.295 1.00 81.44 179 PHE A CA 1
ATOM 1390 C C . PHE A 1 179 ? 6.903 10.316 -13.492 1.00 81.44 179 PHE A C 1
ATOM 1392 O O . PHE A 1 179 ? 6.091 10.127 -12.588 1.00 81.44 179 PHE A O 1
ATOM 1399 N N . VAL A 1 180 ? 7.293 11.547 -13.839 1.00 85.75 180 VAL A N 1
ATOM 1400 C CA . VAL A 1 180 ? 6.798 12.763 -13.172 1.00 85.75 180 VAL A CA 1
ATOM 1401 C C . VAL A 1 180 ? 5.288 12.922 -13.361 1.00 85.75 180 VAL A C 1
ATOM 1403 O O . VAL A 1 180 ? 4.584 13.150 -12.379 1.00 85.75 180 VAL A O 1
ATOM 1406 N N . ILE A 1 181 ? 4.774 12.754 -14.583 1.00 90.00 181 ILE A N 1
ATOM 1407 C CA . ILE A 1 181 ? 3.332 12.819 -14.867 1.00 90.00 181 ILE A CA 1
ATOM 1408 C C . ILE A 1 181 ? 2.591 11.739 -14.072 1.00 90.00 181 ILE A C 1
ATOM 1410 O O . ILE A 1 181 ? 1.640 12.053 -13.356 1.00 90.00 181 ILE A O 1
ATOM 1414 N N . SER A 1 182 ? 3.074 10.492 -14.091 1.00 87.62 182 SER A N 1
ATOM 1415 C CA . SER A 1 182 ? 2.503 9.395 -13.303 1.00 87.62 182 SER A CA 1
ATOM 1416 C C . SER A 1 182 ? 2.519 9.683 -11.799 1.00 87.62 182 SER A C 1
ATOM 1418 O O . SER A 1 182 ? 1.555 9.350 -11.107 1.00 87.62 182 SER A O 1
ATOM 1420 N N . MET A 1 183 ? 3.576 10.313 -11.279 1.00 88.69 183 MET A N 1
ATOM 1421 C CA . MET A 1 183 ? 3.665 10.705 -9.873 1.00 88.69 183 MET A CA 1
ATOM 1422 C C . MET A 1 183 ? 2.632 11.786 -9.535 1.00 88.69 183 MET A C 1
ATOM 1424 O O . MET A 1 183 ? 1.956 11.683 -8.513 1.00 88.69 183 MET A O 1
ATOM 1428 N N . ILE A 1 184 ? 2.467 12.796 -10.395 1.00 92.88 184 ILE A N 1
ATOM 1429 C CA . ILE A 1 184 ? 1.467 13.857 -10.210 1.00 92.88 184 ILE A CA 1
ATOM 1430 C C . ILE A 1 184 ? 0.053 13.265 -10.259 1.00 92.88 184 ILE A C 1
ATOM 1432 O O . ILE A 1 184 ? -0.744 13.550 -9.365 1.00 92.88 184 ILE A O 1
ATOM 1436 N N . ILE A 1 185 ? -0.242 12.396 -11.234 1.00 94.31 185 ILE A N 1
ATOM 1437 C CA . ILE A 1 185 ? -1.506 11.644 -11.315 1.00 94.31 185 ILE A CA 1
ATOM 1438 C C . ILE A 1 185 ? -1.746 10.887 -10.008 1.00 94.31 185 ILE A C 1
ATOM 1440 O O . ILE A 1 185 ? -2.814 11.017 -9.414 1.00 94.31 185 ILE A O 1
ATOM 1444 N N . GLY A 1 186 ? -0.745 10.148 -9.521 1.00 91.44 186 GLY A N 1
ATOM 1445 C CA . GLY A 1 186 ? -0.830 9.398 -8.269 1.00 91.44 186 GLY A CA 1
ATOM 1446 C C . GLY A 1 186 ? -1.128 10.287 -7.060 1.00 91.44 186 GLY A C 1
ATOM 1447 O O . GLY A 1 186 ? -2.009 9.973 -6.262 1.00 91.44 186 GLY A O 1
ATOM 1448 N N . VAL A 1 187 ? -0.454 11.433 -6.937 1.00 90.81 187 VAL A N 1
ATOM 1449 C CA . VAL A 1 187 ? -0.684 12.389 -5.842 1.00 90.81 187 VAL A CA 1
ATOM 1450 C C . VAL A 1 187 ? -2.088 12.994 -5.917 1.00 90.81 187 VAL A C 1
ATOM 1452 O O . VAL A 1 187 ? -2.798 13.000 -4.911 1.00 90.81 187 VAL A O 1
ATOM 1455 N N . VAL A 1 188 ? -2.523 13.466 -7.090 1.00 93.44 188 VAL A N 1
ATOM 1456 C CA . VAL A 1 188 ? -3.869 14.037 -7.278 1.00 93.44 188 VAL A CA 1
ATOM 1457 C C . VAL A 1 188 ? -4.946 12.982 -7.025 1.00 93.44 188 VAL A C 1
ATOM 1459 O O . VAL A 1 188 ? -5.944 13.276 -6.367 1.00 93.44 188 VAL A O 1
ATOM 1462 N N . PHE A 1 189 ? -4.724 11.743 -7.467 1.00 93.50 189 PHE A N 1
ATOM 1463 C CA . PHE A 1 189 ? -5.601 10.611 -7.182 1.00 93.50 189 PHE A CA 1
ATOM 1464 C C . PHE A 1 189 ? -5.722 10.354 -5.677 1.00 93.50 189 PHE A C 1
ATOM 1466 O O . PHE A 1 189 ? -6.834 10.246 -5.167 1.00 93.50 189 PHE A O 1
ATOM 1473 N N . ILE A 1 190 ? -4.606 10.319 -4.943 1.00 89.88 190 ILE A N 1
ATOM 1474 C CA . ILE A 1 190 ? -4.611 10.125 -3.486 1.00 89.88 190 ILE A CA 1
ATOM 1475 C C . ILE A 1 190 ? -5.344 11.274 -2.776 1.00 89.88 190 ILE A C 1
ATOM 1477 O O . ILE A 1 190 ? -6.078 11.030 -1.812 1.00 89.88 190 ILE A O 1
ATOM 1481 N N . ILE A 1 191 ? -5.176 12.517 -3.238 1.00 91.31 191 ILE A N 1
ATOM 1482 C CA . ILE A 1 191 ? -5.896 13.685 -2.707 1.00 91.31 191 ILE A CA 1
ATOM 1483 C C . ILE A 1 191 ? -7.399 13.531 -2.951 1.00 91.31 191 ILE A C 1
ATOM 1485 O O . ILE A 1 191 ? -8.175 13.624 -2.002 1.00 91.31 191 ILE A O 1
ATOM 1489 N N . LEU A 1 192 ? -7.812 13.245 -4.189 1.00 93.00 192 LEU A N 1
ATOM 1490 C CA . LEU A 1 192 ? -9.214 13.018 -4.539 1.00 93.00 192 LEU A CA 1
ATOM 1491 C C . LEU A 1 192 ? -9.814 11.883 -3.702 1.00 93.00 192 LEU A C 1
ATOM 1493 O O . LEU A 1 192 ? -10.870 12.057 -3.097 1.00 93.00 192 LEU A O 1
ATOM 1497 N N . PHE A 1 193 ? -9.115 10.751 -3.612 1.00 91.62 193 PHE A N 1
ATOM 1498 C CA . PHE A 1 193 ? -9.528 9.606 -2.809 1.00 91.62 193 PHE A CA 1
ATOM 1499 C C . PHE A 1 193 ? -9.708 9.992 -1.337 1.00 91.62 193 PHE A C 1
ATOM 1501 O O . PHE A 1 193 ? -10.715 9.637 -0.734 1.00 91.62 193 PHE A O 1
ATOM 1508 N N . THR A 1 194 ? -8.785 10.775 -0.771 1.00 90.50 194 THR A N 1
ATOM 1509 C CA . THR A 1 194 ? -8.872 11.257 0.617 1.00 90.50 194 THR A CA 1
ATOM 1510 C C . THR A 1 194 ? -10.059 12.197 0.825 1.00 90.50 194 THR A C 1
ATOM 1512 O O . THR A 1 194 ? -10.742 12.100 1.836 1.00 90.50 194 THR A O 1
ATOM 1515 N N . VAL A 1 195 ? -10.341 13.094 -0.120 1.00 92.25 195 VAL A N 1
ATOM 1516 C CA . VAL A 1 195 ? -11.484 14.019 -0.024 1.00 92.25 195 VAL A CA 1
ATOM 1517 C C . VAL A 1 195 ? -12.821 13.269 -0.074 1.00 92.25 195 VAL A C 1
ATOM 1519 O O . VAL A 1 195 ? -13.801 13.712 0.514 1.00 92.25 195 VAL A O 1
ATOM 1522 N N . VAL A 1 196 ? -12.887 12.130 -0.766 1.00 92.44 196 VAL A N 1
ATOM 1523 C CA . VAL A 1 196 ? -14.114 11.322 -0.857 1.00 92.44 196 VAL A CA 1
ATOM 1524 C C . VAL A 1 196 ? -14.248 10.362 0.325 1.00 92.44 196 VAL A C 1
ATOM 1526 O O . VAL A 1 196 ? -15.277 10.340 0.999 1.00 92.44 196 VAL A O 1
ATOM 1529 N N . PHE A 1 197 ? -13.204 9.576 0.578 1.00 90.94 197 PHE A N 1
ATOM 1530 C CA . PHE A 1 197 ? -13.213 8.398 1.452 1.00 90.94 197 PHE A CA 1
ATOM 1531 C C . PHE A 1 197 ? -12.423 8.593 2.752 1.00 90.94 197 PHE A C 1
ATOM 1533 O O . PHE A 1 197 ? -12.173 7.642 3.501 1.00 90.94 197 PHE A O 1
ATOM 1540 N N . GLY A 1 198 ? -11.981 9.820 3.015 1.00 90.06 198 GLY A N 1
ATOM 1541 C CA . GLY A 1 198 ? -11.251 10.182 4.214 1.00 90.06 198 GLY A CA 1
ATOM 1542 C C . GLY A 1 198 ? -10.001 9.332 4.408 1.00 90.06 198 GLY A C 1
ATOM 1543 O O . GLY A 1 198 ? -9.135 9.223 3.539 1.00 90.06 198 GLY A O 1
ATOM 1544 N N . ARG A 1 199 ? -9.901 8.701 5.579 1.00 89.50 199 ARG A N 1
ATOM 1545 C CA . ARG A 1 199 ? -8.717 7.933 5.987 1.00 89.50 199 ARG A CA 1
ATOM 1546 C C . ARG A 1 199 ? -8.829 6.431 5.720 1.00 89.50 199 ARG A C 1
ATOM 1548 O O . ARG A 1 199 ? -8.109 5.660 6.347 1.00 89.50 199 ARG A O 1
ATOM 1555 N N . ILE A 1 200 ? -9.695 5.988 4.799 1.00 89.44 200 ILE A N 1
ATOM 1556 C CA . ILE A 1 200 ? -9.816 4.557 4.442 1.00 89.44 200 ILE A CA 1
ATOM 1557 C C . ILE A 1 200 ? -8.455 3.948 4.064 1.00 89.44 200 ILE A C 1
ATOM 1559 O O . ILE A 1 200 ? -8.141 2.840 4.499 1.00 89.44 200 ILE A O 1
ATOM 1563 N N . PHE A 1 201 ? -7.602 4.697 3.353 1.00 87.88 201 PHE A N 1
ATOM 1564 C CA . PHE A 1 201 ? -6.239 4.257 3.039 1.00 87.88 201 PHE A CA 1
ATOM 1565 C C . PHE A 1 201 ? -5.433 3.920 4.304 1.00 87.88 201 PHE A C 1
ATOM 1567 O O . PHE A 1 201 ? -4.829 2.853 4.382 1.00 87.88 201 PHE A O 1
ATOM 1574 N N . CYS A 1 202 ? -5.458 4.790 5.320 1.00 88.62 202 CYS A N 1
ATOM 1575 C CA . CYS A 1 202 ? -4.734 4.589 6.579 1.00 88.62 202 CYS A CA 1
ATOM 1576 C C . CYS A 1 202 ? -5.185 3.332 7.333 1.00 88.62 202 CYS A C 1
ATOM 1578 O O . CYS A 1 202 ? -4.351 2.670 7.950 1.00 88.62 202 CYS A O 1
ATOM 1580 N N . GLY A 1 203 ? -6.471 2.986 7.259 1.00 86.50 203 GLY A N 1
ATOM 1581 C CA . GLY A 1 203 ? -7.032 1.835 7.967 1.00 86.50 203 GLY A CA 1
ATOM 1582 C C . GLY A 1 203 ? -6.784 0.501 7.274 1.00 86.50 203 GLY A C 1
ATOM 1583 O O . GLY A 1 203 ? -6.574 -0.499 7.952 1.00 86.50 203 GLY A O 1
ATOM 1584 N N . TRP A 1 204 ? -6.783 0.489 5.938 1.00 86.12 204 TRP A N 1
ATOM 1585 C CA . TRP A 1 204 ? -6.909 -0.759 5.173 1.00 86.12 204 TRP A CA 1
ATOM 1586 C C . TRP A 1 204 ? -5.801 -1.023 4.158 1.00 86.12 204 TRP A C 1
ATOM 1588 O O . TRP A 1 204 ? -5.571 -2.175 3.806 1.00 86.12 204 TRP A O 1
ATOM 1598 N N . ILE A 1 205 ? -5.116 0.016 3.681 1.00 88.50 205 ILE A N 1
ATOM 1599 C CA . ILE A 1 205 ? -4.122 -0.099 2.600 1.00 88.50 205 ILE A CA 1
ATOM 1600 C C . ILE A 1 205 ? -2.717 0.240 3.111 1.00 88.50 205 ILE A C 1
ATOM 1602 O O . ILE A 1 205 ? -1.723 -0.290 2.621 1.00 88.50 205 ILE A O 1
ATOM 1606 N N . CYS A 1 206 ? -2.621 1.105 4.121 1.00 90.00 206 CYS A N 1
ATOM 1607 C CA . CYS A 1 206 ? -1.359 1.568 4.676 1.00 90.00 206 CYS A CA 1
ATOM 1608 C C . CYS A 1 206 ? -0.486 0.389 5.151 1.00 90.00 206 CYS A C 1
ATOM 1610 O O . CYS A 1 206 ? -0.910 -0.352 6.046 1.00 90.00 206 CYS A O 1
ATOM 1612 N N . PRO A 1 207 ? 0.755 0.248 4.635 1.00 90.56 207 PRO A N 1
ATOM 1613 C CA . PRO A 1 207 ? 1.653 -0.838 5.025 1.00 90.56 207 PRO A CA 1
ATOM 1614 C C . PRO A 1 207 ? 1.910 -0.893 6.532 1.00 90.56 207 PRO A C 1
ATOM 1616 O O . PRO A 1 207 ? 1.987 -1.979 7.101 1.00 90.56 207 PRO A O 1
ATOM 1619 N N . GLN A 1 208 ? 1.975 0.270 7.195 1.00 91.25 208 GLN A N 1
ATOM 1620 C CA . GLN A 1 208 ? 2.146 0.345 8.646 1.00 91.25 208 GLN A CA 1
ATOM 1621 C C . GLN A 1 208 ? 1.010 -0.376 9.379 1.00 91.25 208 GLN A C 1
ATOM 1623 O O . GLN A 1 208 ? 1.268 -1.191 10.262 1.00 91.25 208 GLN A O 1
ATOM 1628 N N . THR A 1 209 ? -0.240 -0.109 8.996 1.00 88.88 209 THR A N 1
ATOM 1629 C CA . THR A 1 209 ? -1.420 -0.726 9.612 1.00 88.88 209 THR A CA 1
ATOM 1630 C C . THR A 1 209 ? -1.516 -2.204 9.254 1.00 88.88 209 THR A C 1
ATOM 1632 O O . THR A 1 209 ? -1.733 -3.021 10.143 1.00 88.88 209 THR A O 1
ATOM 1635 N N . ILE A 1 210 ? -1.286 -2.574 7.988 1.00 91.25 210 ILE A N 1
ATOM 1636 C CA . ILE A 1 210 ? -1.331 -3.975 7.545 1.00 91.25 210 ILE A CA 1
ATOM 1637 C C . ILE A 1 210 ? -0.315 -4.815 8.319 1.00 91.25 210 ILE A C 1
ATOM 1639 O O . ILE A 1 210 ? -0.684 -5.829 8.908 1.00 91.25 210 ILE A O 1
ATOM 1643 N N . PHE A 1 211 ? 0.951 -4.402 8.370 1.00 93.25 211 PHE A N 1
ATOM 1644 C CA . PHE A 1 211 ? 1.964 -5.170 9.087 1.00 93.25 211 PHE A CA 1
ATOM 1645 C C . PHE A 1 211 ? 1.683 -5.206 10.592 1.00 93.25 211 PHE A C 1
ATOM 1647 O O . PHE A 1 211 ? 1.747 -6.283 11.190 1.00 93.25 211 PHE A O 1
ATOM 1654 N N . MET A 1 212 ? 1.314 -4.080 11.211 1.00 91.06 212 MET A N 1
ATOM 1655 C CA . MET A 1 212 ? 0.987 -4.060 12.639 1.00 91.06 212 MET A CA 1
ATOM 1656 C C . MET A 1 212 ? -0.207 -4.961 12.973 1.00 91.06 212 MET A C 1
ATOM 1658 O O . MET A 1 212 ? -0.077 -5.830 13.831 1.00 91.06 212 MET A O 1
ATOM 1662 N N . GLU A 1 213 ? -1.351 -4.787 12.312 1.00 87.19 213 GLU A N 1
ATOM 1663 C CA . GLU A 1 213 ? -2.605 -5.470 12.656 1.00 87.19 213 GLU A CA 1
ATOM 1664 C C . GLU A 1 213 ? -2.650 -6.912 12.143 1.00 87.19 213 GLU A C 1
ATOM 1666 O O . GLU A 1 213 ? -3.025 -7.827 12.877 1.00 87.19 213 GLU A O 1
ATOM 1671 N N . MET A 1 214 ? -2.249 -7.142 10.889 1.00 88.12 214 MET A N 1
ATOM 1672 C CA . MET A 1 214 ? -2.411 -8.446 10.240 1.00 88.12 214 MET A CA 1
ATOM 1673 C C . MET A 1 214 ? -1.256 -9.405 10.515 1.00 88.12 214 MET A C 1
ATOM 1675 O O . MET A 1 214 ? -1.466 -10.614 10.425 1.00 88.12 214 MET A O 1
ATOM 1679 N N . VAL A 1 215 ? -0.070 -8.899 10.869 1.00 93.00 215 VAL A N 1
ATOM 1680 C CA . VAL A 1 215 ? 1.124 -9.728 11.093 1.00 93.00 215 VAL A CA 1
ATOM 1681 C C . VAL A 1 215 ? 1.560 -9.670 12.555 1.00 93.00 215 VAL A C 1
ATOM 1683 O O . VAL A 1 215 ? 1.348 -10.624 13.306 1.00 93.00 215 VAL A O 1
ATOM 1686 N N . PHE A 1 216 ? 2.133 -8.549 12.996 1.00 94.44 216 PHE A N 1
ATOM 1687 C CA . PHE A 1 216 ? 2.816 -8.469 14.290 1.00 94.44 216 PHE A CA 1
ATOM 1688 C C . PHE A 1 216 ? 1.863 -8.634 15.479 1.00 94.44 216 PHE A C 1
ATOM 1690 O O . PHE A 1 216 ? 2.174 -9.366 16.421 1.00 94.44 216 PHE A O 1
ATOM 1697 N N . ARG A 1 217 ? 0.676 -8.021 15.441 1.00 91.00 217 ARG A N 1
ATOM 1698 C CA . ARG A 1 217 ? -0.295 -8.110 16.538 1.00 91.00 217 ARG A CA 1
ATOM 1699 C C . ARG A 1 217 ? -0.950 -9.487 16.632 1.00 91.00 217 ARG A C 1
ATOM 1701 O O . ARG A 1 217 ? -1.112 -9.991 17.741 1.00 91.00 217 ARG A O 1
ATOM 1708 N N . LYS A 1 218 ? -1.249 -10.150 15.506 1.00 92.12 218 LYS A N 1
ATOM 1709 C CA . LYS A 1 218 ? -1.742 -11.543 15.517 1.00 92.12 218 LYS A CA 1
ATOM 1710 C C . LYS A 1 218 ? -0.733 -12.491 16.161 1.00 92.12 218 LYS A C 1
ATOM 1712 O O . LYS A 1 218 ? -1.108 -13.318 16.989 1.00 92.12 218 LYS A O 1
ATOM 1717 N N . ILE A 1 219 ? 0.547 -12.326 15.836 1.00 94.44 219 ILE A N 1
ATOM 1718 C CA . ILE A 1 219 ? 1.631 -13.116 16.430 1.00 94.44 219 ILE A CA 1
ATOM 1719 C C . ILE A 1 219 ? 1.790 -12.793 17.917 1.00 94.44 219 ILE A C 1
ATOM 1721 O O . ILE A 1 219 ? 1.961 -13.696 18.733 1.00 94.44 219 ILE A O 1
ATOM 1725 N N . GLU A 1 220 ? 1.684 -11.522 18.304 1.00 93.00 220 GLU A N 1
ATOM 1726 C CA . GLU A 1 220 ? 1.716 -11.135 19.714 1.00 93.00 220 GLU A CA 1
ATOM 1727 C C . GLU A 1 220 ? 0.557 -11.752 20.507 1.00 93.00 220 GLU A C 1
ATOM 1729 O O . GLU A 1 220 ? 0.790 -12.292 21.589 1.00 93.00 220 GLU A O 1
ATOM 1734 N N . TYR A 1 221 ? -0.667 -11.744 19.972 1.00 91.50 221 TYR A N 1
ATOM 1735 C CA . TYR A 1 221 ? -1.808 -12.414 20.600 1.00 91.50 221 TYR A CA 1
ATOM 1736 C C . TYR A 1 221 ? -1.635 -13.930 20.666 1.00 91.50 221 TYR A C 1
ATOM 1738 O O . TYR A 1 221 ? -2.037 -14.541 21.656 1.00 91.50 221 TYR A O 1
ATOM 1746 N N . TRP A 1 222 ? -0.995 -14.536 19.669 1.00 94.19 222 TRP A N 1
ATOM 1747 C CA . TRP A 1 222 ? -0.683 -15.960 19.684 1.00 94.19 222 TRP A CA 1
ATOM 1748 C C . TRP A 1 222 ? 0.331 -16.330 20.784 1.00 94.19 222 TRP A C 1
ATOM 1750 O O . TRP A 1 222 ? 0.150 -17.336 21.469 1.00 94.19 222 TRP A O 1
ATOM 1760 N N . ILE A 1 223 ? 1.352 -15.498 21.020 1.00 93.75 223 ILE A N 1
ATOM 1761 C CA . ILE A 1 223 ? 2.422 -15.774 21.999 1.00 93.75 223 ILE A CA 1
ATOM 1762 C C . ILE A 1 223 ? 2.043 -15.336 23.425 1.00 93.75 223 ILE A C 1
ATOM 1764 O O . ILE A 1 223 ? 2.208 -16.088 24.391 1.00 93.75 223 ILE A O 1
ATOM 1768 N N . GLU A 1 224 ? 1.574 -14.097 23.591 1.00 92.56 224 GLU A N 1
ATOM 1769 C CA . GLU A 1 224 ? 1.316 -13.481 24.902 1.00 92.56 224 GLU A CA 1
ATOM 1770 C C . GLU A 1 224 ? -0.158 -13.558 25.331 1.00 92.56 224 GLU A C 1
ATOM 1772 O O . GLU A 1 224 ? -0.461 -13.376 26.515 1.00 92.56 224 GLU A O 1
ATOM 1777 N N . GLY A 1 225 ? -1.064 -13.896 24.410 1.00 88.81 225 GLY A N 1
ATOM 1778 C CA . GLY A 1 225 ? -2.503 -13.961 24.648 1.00 88.81 225 GLY A CA 1
ATOM 1779 C C . GLY A 1 225 ? -3.206 -12.612 24.502 1.00 88.81 225 GLY A C 1
ATOM 1780 O O . GLY A 1 225 ? -2.605 -11.613 24.112 1.00 88.81 225 GLY A O 1
ATOM 1781 N N . ASP A 1 226 ? -4.497 -12.594 24.839 1.00 85.31 226 ASP A N 1
ATOM 1782 C CA . ASP A 1 226 ? -5.344 -11.398 24.853 1.00 85.31 226 ASP A CA 1
ATOM 1783 C C . ASP A 1 226 ? -4.812 -10.270 25.764 1.00 85.31 226 ASP A C 1
ATOM 1785 O O . ASP A 1 226 ? -3.900 -10.447 26.578 1.00 85.31 226 ASP A O 1
ATOM 1789 N N . ARG A 1 227 ? -5.439 -9.091 25.674 1.00 82.00 227 ARG A N 1
ATOM 1790 C CA . ARG A 1 227 ? -5.093 -7.908 26.480 1.00 82.00 227 ARG A CA 1
ATOM 1791 C C . ARG A 1 227 ? -4.995 -8.211 27.982 1.00 82.00 227 ARG A C 1
ATOM 1793 O O . ARG A 1 227 ? -4.086 -7.718 28.652 1.00 82.00 227 ARG A O 1
ATOM 1800 N N . GLY A 1 228 ? -5.900 -9.023 28.526 1.00 83.88 228 GLY A N 1
ATOM 1801 C CA . GLY A 1 228 ? -5.905 -9.379 29.946 1.00 83.88 228 GLY A CA 1
ATOM 1802 C C . GLY A 1 228 ? -4.708 -10.249 30.335 1.00 83.88 228 GLY A C 1
ATOM 1803 O O . GLY A 1 228 ? -4.096 -10.048 31.388 1.00 83.88 228 GLY A O 1
ATOM 1804 N N . LYS A 1 229 ? -4.332 -11.210 29.486 1.00 89.12 229 LYS A N 1
ATOM 1805 C CA . LYS A 1 229 ? -3.116 -12.021 29.646 1.00 89.12 229 LYS A CA 1
ATOM 1806 C C . LYS A 1 229 ? -1.853 -11.170 29.520 1.00 89.12 229 LYS A C 1
ATOM 1808 O O . LYS A 1 229 ? -0.977 -11.292 30.372 1.00 89.12 229 LYS A O 1
ATOM 1813 N N . GLN A 1 230 ? -1.794 -10.244 28.566 1.00 88.75 230 GLN A N 1
ATOM 1814 C CA . GLN A 1 230 ? -0.645 -9.347 28.390 1.00 88.75 230 GLN A CA 1
ATOM 1815 C C . GLN A 1 230 ? -0.415 -8.428 29.595 1.00 88.75 230 GLN A C 1
ATOM 1817 O O . GLN A 1 230 ? 0.721 -8.277 30.052 1.00 88.75 230 GLN A O 1
ATOM 1822 N N . ILE A 1 231 ? -1.479 -7.845 30.160 1.00 88.56 231 ILE A N 1
ATOM 1823 C CA . ILE A 1 231 ? -1.380 -7.004 31.365 1.00 88.56 231 ILE A CA 1
ATOM 1824 C C . ILE A 1 231 ? -0.854 -7.823 32.551 1.00 88.56 231 ILE A C 1
ATOM 1826 O O . ILE A 1 231 ? 0.039 -7.362 33.267 1.00 88.56 231 ILE A O 1
ATOM 1830 N N . ARG A 1 232 ? -1.363 -9.049 32.743 1.00 90.94 232 ARG A N 1
ATOM 1831 C CA . ARG A 1 232 ? -0.883 -9.966 33.790 1.00 90.94 232 ARG A CA 1
ATOM 1832 C C . ARG A 1 232 ? 0.587 -10.337 33.583 1.00 90.94 232 ARG A C 1
ATOM 1834 O O . ARG A 1 232 ? 1.378 -10.183 34.508 1.00 90.94 232 ARG A O 1
ATOM 1841 N N . LEU A 1 233 ? 0.970 -10.707 32.361 1.00 91.44 233 LEU A N 1
ATOM 1842 C CA . LEU A 1 233 ? 2.347 -11.045 31.988 1.00 91.44 233 LEU A CA 1
ATOM 1843 C C . LEU A 1 233 ? 3.312 -9.865 32.189 1.00 91.44 233 LEU A C 1
ATOM 1845 O O . LEU A 1 233 ? 4.467 -10.051 32.568 1.00 91.44 233 LEU A O 1
ATOM 1849 N N . LYS A 1 234 ? 2.863 -8.625 31.948 1.00 91.19 234 LYS A N 1
ATOM 1850 C CA . LYS A 1 234 ? 3.663 -7.417 32.200 1.00 91.19 234 LYS A CA 1
ATOM 1851 C C . LYS A 1 234 ? 3.953 -7.238 33.694 1.00 91.19 234 LYS A C 1
ATOM 1853 O O . LYS A 1 234 ? 5.104 -6.966 34.032 1.00 91.19 234 LYS A O 1
ATOM 1858 N N . LYS A 1 235 ? 2.943 -7.433 34.552 1.00 93.44 235 LYS A N 1
ATOM 1859 C CA . LYS A 1 235 ? 3.035 -7.292 36.019 1.00 93.44 235 LYS A CA 1
ATOM 1860 C C . LYS A 1 235 ? 3.742 -8.459 36.720 1.00 93.44 235 LYS A C 1
ATOM 1862 O O . LYS A 1 235 ? 4.282 -8.268 37.801 1.00 93.44 235 LYS A O 1
ATOM 1867 N N . GLN A 1 236 ? 3.739 -9.650 36.125 1.00 91.88 236 GLN A N 1
ATOM 1868 C CA . GLN A 1 236 ? 4.403 -10.840 36.665 1.00 91.88 236 GLN A CA 1
ATOM 1869 C C . GLN A 1 236 ? 5.924 -10.615 36.813 1.00 91.88 236 GLN A C 1
ATOM 1871 O O . GLN A 1 236 ? 6.515 -9.962 35.943 1.00 91.88 236 GLN A O 1
ATOM 1876 N N . PRO A 1 237 ? 6.587 -11.153 37.855 1.00 93.62 237 PRO A N 1
ATOM 1877 C CA . PRO A 1 237 ? 8.048 -11.139 37.954 1.00 93.62 237 PRO A CA 1
ATOM 1878 C C . PRO A 1 237 ? 8.705 -11.883 36.781 1.00 93.62 237 PRO A C 1
ATOM 1880 O O . PRO A 1 237 ? 8.064 -12.669 36.080 1.00 93.62 237 PRO A O 1
ATOM 1883 N N . TRP A 1 238 ? 9.991 -11.621 36.542 1.00 93.94 238 TRP A N 1
ATOM 1884 C CA . TRP A 1 238 ? 10.772 -12.314 35.514 1.00 93.94 238 TRP A CA 1
ATOM 1885 C C . TRP A 1 238 ? 11.000 -13.778 35.904 1.00 93.94 238 TRP A C 1
ATOM 1887 O O . TRP A 1 238 ? 11.975 -14.116 36.562 1.00 93.94 238 TRP A O 1
ATOM 1897 N N . ASN A 1 239 ? 10.070 -14.643 35.505 1.00 94.00 239 ASN A N 1
ATOM 1898 C CA . ASN A 1 239 ? 10.160 -16.092 35.647 1.00 94.00 239 ASN A CA 1
ATOM 1899 C C . ASN A 1 239 ? 10.390 -16.770 34.283 1.00 94.00 239 ASN A C 1
ATOM 1901 O O . ASN A 1 239 ? 10.342 -16.122 33.233 1.00 94.00 239 ASN A O 1
ATOM 1905 N N . ALA A 1 240 ? 10.600 -18.090 34.288 1.00 94.19 240 ALA A N 1
ATOM 1906 C CA . ALA A 1 240 ? 10.847 -18.870 33.072 1.00 94.19 240 ALA A CA 1
ATOM 1907 C C . ALA A 1 240 ? 9.741 -18.702 32.010 1.00 94.19 240 ALA A C 1
ATOM 1909 O O . ALA A 1 240 ? 10.030 -18.609 30.817 1.00 94.19 240 ALA A O 1
ATOM 1910 N N . GLU A 1 241 ? 8.475 -18.599 32.429 1.00 92.00 241 GLU A N 1
ATOM 1911 C CA . GLU A 1 241 ? 7.350 -18.382 31.515 1.00 92.00 241 GLU A CA 1
ATOM 1912 C C . GLU A 1 241 ? 7.440 -17.024 30.804 1.00 92.00 241 GLU A C 1
ATOM 1914 O O . GLU A 1 241 ? 7.331 -16.962 29.575 1.00 92.00 241 GLU A O 1
ATOM 1919 N N . LYS A 1 242 ? 7.661 -15.943 31.565 1.00 94.06 242 LYS A N 1
ATOM 1920 C CA . LYS A 1 242 ? 7.770 -14.580 31.036 1.00 94.06 242 LYS A CA 1
ATOM 1921 C C . LYS A 1 242 ? 8.972 -14.445 30.113 1.00 94.06 242 LYS A C 1
ATOM 1923 O O . LYS A 1 242 ? 8.824 -13.888 29.028 1.00 94.06 242 LYS A O 1
ATOM 1928 N N . ILE A 1 243 ? 10.125 -14.985 30.511 1.00 94.94 243 ILE A N 1
ATOM 1929 C CA . ILE A 1 243 ? 11.341 -14.972 29.689 1.00 94.94 243 ILE A CA 1
ATOM 1930 C C . ILE A 1 243 ? 11.077 -15.686 28.365 1.00 94.94 243 ILE A C 1
ATOM 1932 O O . ILE A 1 243 ? 11.272 -15.082 27.314 1.00 94.94 243 ILE A O 1
ATOM 1936 N N . ARG A 1 244 ? 10.539 -16.913 28.399 1.00 95.69 244 ARG A N 1
ATOM 1937 C CA . ARG A 1 244 ? 10.223 -17.678 27.186 1.00 95.69 244 ARG A CA 1
ATOM 1938 C C . ARG A 1 244 ? 9.289 -16.903 26.257 1.00 95.69 244 ARG A C 1
ATOM 1940 O O . ARG A 1 244 ? 9.627 -16.709 25.100 1.00 95.69 244 ARG A O 1
ATOM 1947 N N . LYS A 1 245 ? 8.158 -16.392 26.757 1.00 94.31 245 LYS A N 1
ATOM 1948 C CA . LYS A 1 245 ? 7.196 -15.638 25.929 1.00 94.31 245 LYS A CA 1
ATOM 1949 C C . LYS A 1 245 ? 7.813 -14.384 25.303 1.00 94.31 245 LYS A C 1
ATOM 1951 O O . LYS A 1 245 ? 7.616 -14.137 24.117 1.00 94.31 245 LYS A O 1
ATOM 1956 N N . ARG A 1 246 ? 8.581 -13.605 26.074 1.00 94.12 246 ARG A N 1
ATOM 1957 C CA . ARG A 1 246 ? 9.212 -12.367 25.583 1.00 94.12 246 ARG A CA 1
ATOM 1958 C C . ARG A 1 246 ? 10.301 -12.654 24.552 1.00 94.12 246 ARG A C 1
ATOM 1960 O O . ARG A 1 246 ? 10.289 -12.037 23.493 1.00 94.12 246 ARG A O 1
ATOM 1967 N N . VAL A 1 247 ? 11.184 -13.610 24.835 1.00 95.31 247 VAL A N 1
ATOM 1968 C CA . VAL A 1 247 ? 12.267 -14.006 23.925 1.00 95.31 247 VAL A CA 1
ATOM 1969 C C . VAL A 1 247 ? 11.701 -14.603 22.639 1.00 95.31 247 VAL A C 1
ATOM 1971 O O . VAL A 1 247 ? 12.100 -14.17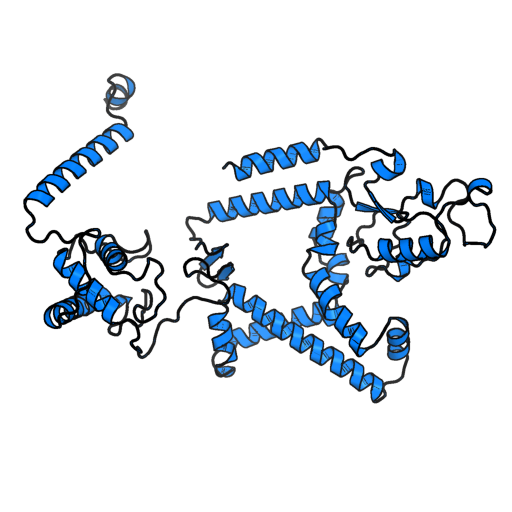7 21.561 1.00 95.31 247 VAL A O 1
ATOM 1974 N N . THR A 1 248 ? 10.714 -15.505 22.724 1.00 96.06 248 THR A N 1
ATOM 1975 C CA . THR A 1 248 ? 10.035 -16.044 21.535 1.00 96.06 248 THR A CA 1
ATOM 1976 C C . THR A 1 248 ? 9.422 -14.923 20.701 1.00 96.06 248 THR A C 1
ATOM 1978 O O . THR A 1 248 ? 9.617 -14.907 19.490 1.00 96.06 248 THR A O 1
ATOM 1981 N N . LYS A 1 249 ? 8.750 -13.944 21.324 1.00 95.69 249 LYS A N 1
ATOM 1982 C CA . LYS A 1 249 ? 8.203 -12.795 20.592 1.00 95.69 249 LYS A CA 1
ATOM 1983 C C . LYS A 1 249 ? 9.290 -12.007 19.864 1.00 95.69 249 LYS A C 1
ATOM 1985 O O . LYS A 1 249 ? 9.143 -11.754 18.674 1.00 95.69 249 LYS A O 1
ATOM 1990 N N . TRP A 1 250 ? 10.362 -11.625 20.555 1.00 95.00 250 TRP A N 1
ATOM 1991 C CA . TRP A 1 250 ? 11.444 -10.835 19.961 1.00 95.00 250 TRP A CA 1
ATOM 1992 C C . TRP A 1 250 ? 12.135 -11.566 18.811 1.00 95.00 250 TRP A C 1
ATOM 1994 O O . TRP A 1 250 ? 12.341 -10.969 17.759 1.00 95.00 250 TRP A O 1
ATOM 2004 N N . ILE A 1 251 ? 12.412 -12.863 18.970 1.00 96.44 251 ILE A N 1
ATOM 2005 C CA . ILE A 1 251 ? 13.019 -13.685 17.917 1.00 96.44 251 ILE A CA 1
ATOM 2006 C C . ILE A 1 251 ? 12.092 -13.778 16.703 1.00 96.44 251 ILE A C 1
ATOM 2008 O O . ILE A 1 251 ? 12.527 -13.506 15.588 1.00 96.44 251 ILE A O 1
ATOM 2012 N N . VAL A 1 252 ? 10.811 -14.109 16.899 1.00 96.81 252 VAL A N 1
ATOM 2013 C CA . VAL A 1 252 ? 9.854 -14.225 15.786 1.00 96.81 252 VAL A CA 1
ATOM 2014 C C . VAL A 1 252 ? 9.683 -12.882 15.074 1.00 96.81 252 VAL A C 1
ATOM 2016 O O . VAL A 1 252 ? 9.696 -12.829 13.846 1.00 96.81 252 VAL A O 1
ATOM 2019 N N . PHE A 1 253 ? 9.582 -11.784 15.825 1.00 97.00 253 PHE A N 1
ATOM 2020 C CA . PHE A 1 253 ? 9.480 -10.442 15.252 1.00 97.00 253 PHE A CA 1
ATOM 2021 C C . PHE A 1 253 ? 10.728 -10.078 14.446 1.00 97.00 253 PHE A C 1
ATOM 2023 O O . PHE A 1 253 ? 10.600 -9.500 13.367 1.00 97.00 253 PHE A O 1
ATOM 2030 N N . PHE A 1 254 ? 11.919 -10.423 14.938 1.00 96.69 254 PHE A N 1
ATOM 2031 C CA . PHE A 1 254 ? 13.170 -10.184 14.227 1.00 96.69 254 PHE A CA 1
ATOM 2032 C C . PHE A 1 254 ? 13.248 -11.004 12.938 1.00 96.69 254 PHE A C 1
ATOM 2034 O O . PHE A 1 254 ? 13.521 -10.435 11.888 1.00 96.69 254 PHE A O 1
ATOM 2041 N N . ILE A 1 255 ? 12.931 -12.303 12.984 1.00 96.62 255 ILE A N 1
ATOM 2042 C CA . ILE A 1 255 ? 12.930 -13.182 11.802 1.00 96.62 255 ILE A CA 1
ATOM 2043 C C . ILE A 1 255 ? 11.982 -12.646 10.727 1.00 96.62 255 ILE A C 1
ATOM 2045 O O . ILE A 1 255 ? 12.356 -12.560 9.561 1.00 96.62 255 ILE A O 1
ATOM 2049 N N . ILE A 1 256 ? 10.771 -12.239 11.111 1.00 96.12 256 ILE A N 1
ATOM 2050 C CA . ILE A 1 256 ? 9.793 -11.681 10.170 1.00 96.12 256 ILE A CA 1
ATOM 2051 C C . ILE A 1 256 ? 10.266 -10.341 9.616 1.00 96.12 256 ILE A C 1
ATOM 2053 O O . ILE A 1 256 ? 10.165 -10.110 8.415 1.00 96.12 256 ILE A O 1
ATOM 2057 N N . SER A 1 257 ? 10.818 -9.474 10.466 1.00 96.56 257 SER A N 1
ATOM 2058 C CA . SER A 1 257 ? 11.385 -8.194 10.030 1.00 96.56 257 SER A CA 1
ATOM 2059 C C . SER A 1 257 ? 12.522 -8.403 9.033 1.00 96.56 257 SER A C 1
ATOM 2061 O O . SER A 1 257 ? 12.577 -7.714 8.021 1.00 96.56 257 SER A O 1
ATOM 2063 N N . PHE A 1 258 ? 13.387 -9.387 9.280 1.00 95.25 258 PHE A N 1
ATOM 2064 C CA . PHE A 1 258 ? 14.484 -9.751 8.392 1.00 95.25 258 PHE A CA 1
ATOM 2065 C C . PHE A 1 258 ? 13.972 -10.323 7.066 1.00 95.25 258 PHE A C 1
ATOM 2067 O O . PHE A 1 258 ? 14.440 -9.929 6.000 1.00 95.25 258 PHE A O 1
ATOM 2074 N N . ALA A 1 259 ? 12.970 -11.204 7.101 1.00 93.94 259 ALA A N 1
ATOM 2075 C CA . ALA A 1 259 ? 12.351 -11.744 5.893 1.00 93.94 259 ALA A CA 1
ATOM 2076 C C . ALA A 1 259 ? 11.712 -10.633 5.041 1.00 93.94 259 ALA A C 1
ATOM 2078 O O . ALA A 1 259 ? 11.970 -10.546 3.843 1.00 93.94 259 ALA A O 1
ATOM 2079 N N . ILE A 1 260 ? 10.942 -9.736 5.664 1.00 92.88 260 ILE A N 1
ATOM 2080 C CA . ILE A 1 260 ? 10.332 -8.588 4.982 1.00 92.88 260 ILE A CA 1
ATOM 2081 C C . ILE A 1 260 ? 11.415 -7.658 4.419 1.00 92.88 260 ILE A C 1
ATOM 2083 O O . ILE A 1 260 ? 11.312 -7.234 3.273 1.00 92.88 260 ILE A O 1
ATOM 2087 N N . ALA A 1 261 ? 12.478 -7.382 5.176 1.00 93.25 261 ALA A N 1
ATOM 2088 C CA . ALA A 1 261 ? 13.603 -6.574 4.713 1.00 93.25 261 ALA A CA 1
ATOM 2089 C C . ALA A 1 261 ? 14.268 -7.147 3.450 1.00 93.25 261 ALA A C 1
ATOM 2091 O O . ALA A 1 261 ? 14.560 -6.389 2.528 1.00 93.25 261 ALA A O 1
ATOM 2092 N N . ASN A 1 262 ? 14.438 -8.470 3.365 1.00 90.88 262 ASN A N 1
ATOM 2093 C CA . ASN A 1 262 ? 14.944 -9.128 2.155 1.00 90.88 262 ASN A CA 1
ATOM 2094 C C . ASN A 1 262 ? 13.980 -8.977 0.967 1.00 90.88 262 ASN A C 1
ATOM 2096 O O . ASN A 1 262 ? 14.416 -8.725 -0.153 1.00 90.88 262 ASN A O 1
ATOM 2100 N N . VAL A 1 263 ? 12.666 -9.056 1.201 1.00 89.31 263 VAL A N 1
ATOM 2101 C CA . VAL A 1 263 ? 11.664 -8.793 0.153 1.00 89.31 263 VAL A CA 1
ATOM 2102 C C . VAL A 1 263 ? 11.729 -7.337 -0.324 1.00 89.31 263 VAL A C 1
ATOM 2104 O O . VAL A 1 263 ? 11.668 -7.085 -1.523 1.00 89.31 263 VAL A O 1
ATOM 2107 N N . PHE A 1 264 ? 11.900 -6.365 0.578 1.00 88.62 264 PHE A N 1
ATOM 2108 C CA . PHE A 1 264 ? 12.100 -4.963 0.188 1.00 88.62 264 PHE A CA 1
ATOM 2109 C C . PHE A 1 264 ? 13.395 -4.761 -0.601 1.00 88.62 264 PHE A C 1
ATOM 2111 O O . PHE A 1 264 ? 13.400 -4.030 -1.590 1.00 88.62 264 PHE A O 1
ATOM 2118 N N . LEU A 1 265 ? 14.470 -5.449 -0.216 1.00 87.25 265 LEU A N 1
ATOM 2119 C CA . LEU A 1 265 ? 15.732 -5.429 -0.946 1.00 87.25 265 LEU A CA 1
ATOM 2120 C C . LEU A 1 265 ? 15.565 -5.955 -2.382 1.00 87.25 265 LEU A C 1
ATOM 2122 O O . LEU A 1 265 ? 16.140 -5.382 -3.305 1.00 87.25 265 LEU A O 1
ATOM 2126 N N . ALA A 1 266 ? 14.703 -6.953 -2.599 1.00 85.31 266 ALA A N 1
ATOM 2127 C CA . ALA A 1 266 ? 14.409 -7.492 -3.930 1.00 85.31 266 ALA A CA 1
ATOM 2128 C C . ALA A 1 266 ? 13.760 -6.465 -4.878 1.00 85.31 266 ALA A C 1
ATOM 2130 O O . ALA A 1 266 ? 13.912 -6.570 -6.096 1.00 85.31 266 ALA A O 1
ATOM 2131 N N . TYR A 1 267 ? 13.071 -5.446 -4.351 1.00 82.44 267 TYR A N 1
ATOM 2132 C CA . TYR A 1 267 ? 12.575 -4.328 -5.162 1.00 82.44 267 TYR A CA 1
ATOM 2133 C C . TYR A 1 267 ? 13.675 -3.328 -5.547 1.00 82.44 267 TYR A C 1
ATOM 2135 O O . TYR A 1 267 ? 13.482 -2.574 -6.498 1.00 82.44 267 TYR A O 1
ATOM 2143 N N . LEU A 1 268 ? 14.808 -3.306 -4.836 1.00 82.00 268 LEU A N 1
ATOM 2144 C CA . LEU A 1 268 ? 15.907 -2.363 -5.068 1.00 82.00 268 LEU A CA 1
ATOM 2145 C C . LEU A 1 268 ? 17.009 -2.947 -5.952 1.00 82.00 268 LEU A C 1
ATOM 2147 O O . LEU A 1 268 ? 17.388 -2.313 -6.929 1.00 82.00 268 LEU A O 1
ATOM 2151 N N . ILE A 1 269 ? 17.522 -4.131 -5.618 1.00 78.31 269 ILE A N 1
ATOM 2152 C CA . ILE A 1 269 ? 18.626 -4.762 -6.368 1.00 78.31 269 ILE A CA 1
ATOM 2153 C C . ILE A 1 269 ? 18.133 -5.837 -7.344 1.00 78.31 269 ILE A C 1
ATOM 2155 O O . ILE A 1 269 ? 18.847 -6.235 -8.249 1.00 78.31 269 ILE A O 1
ATOM 2159 N N . GLY A 1 270 ? 16.872 -6.253 -7.222 1.00 75.25 270 GLY A N 1
ATOM 2160 C CA . GLY A 1 270 ? 16.357 -7.430 -7.910 1.00 75.25 270 GLY A CA 1
ATOM 2161 C C . GLY A 1 270 ? 16.425 -8.642 -6.988 1.00 75.25 270 GLY A C 1
ATOM 2162 O O . GLY A 1 270 ? 17.404 -8.915 -6.306 1.00 75.25 270 GLY A O 1
ATOM 2163 N N . GLY A 1 271 ? 15.331 -9.368 -6.898 1.00 75.94 271 GLY A N 1
ATOM 2164 C CA . GLY A 1 271 ? 15.223 -10.582 -6.085 1.00 75.94 271 GLY A CA 1
ATOM 2165 C C . GLY A 1 271 ? 16.045 -11.793 -6.542 1.00 75.94 271 GLY A C 1
ATOM 2166 O O . GLY A 1 271 ? 16.362 -12.584 -5.664 1.00 75.94 271 GLY A O 1
ATOM 2167 N N . ASP A 1 272 ? 16.470 -11.934 -7.805 1.00 68.81 272 ASP A N 1
ATOM 2168 C CA . ASP A 1 272 ? 17.469 -12.965 -8.151 1.00 68.81 272 ASP A CA 1
ATOM 2169 C C . ASP A 1 272 ? 18.809 -12.671 -7.468 1.00 68.81 272 ASP A C 1
ATOM 2171 O O . ASP A 1 272 ? 19.433 -13.567 -6.901 1.00 68.81 272 ASP A O 1
ATOM 2175 N N . GLU A 1 273 ? 19.215 -11.398 -7.446 1.00 72.50 273 GLU A N 1
ATOM 2176 C CA . GLU A 1 273 ? 20.420 -10.955 -6.741 1.00 72.50 273 GLU A CA 1
ATOM 2177 C C . GLU A 1 273 ? 20.273 -11.148 -5.225 1.00 72.50 273 GLU A C 1
ATOM 2179 O O . GLU A 1 273 ? 21.206 -11.586 -4.556 1.00 72.50 273 GLU A O 1
ATOM 2184 N N . VAL A 1 274 ? 19.071 -10.937 -4.677 1.00 80.50 274 VAL A N 1
ATOM 2185 C CA . VAL A 1 274 ? 18.782 -11.280 -3.275 1.00 80.50 274 VAL A CA 1
ATOM 2186 C C . VAL A 1 274 ? 18.898 -12.786 -3.021 1.00 80.50 274 VAL A C 1
ATOM 2188 O O . VAL A 1 274 ? 19.505 -13.171 -2.024 1.00 80.50 274 VAL A O 1
ATOM 2191 N N . ILE A 1 275 ? 18.358 -13.653 -3.888 1.00 80.19 275 ILE A N 1
ATOM 2192 C CA . ILE A 1 275 ? 18.495 -15.116 -3.739 1.00 80.19 275 ILE A CA 1
ATOM 2193 C C . ILE A 1 275 ? 19.965 -15.516 -3.771 1.00 80.19 275 ILE A C 1
ATOM 2195 O O . ILE A 1 275 ? 20.410 -16.323 -2.952 1.00 80.19 275 ILE A O 1
ATOM 2199 N N . GLU A 1 276 ? 20.733 -14.949 -4.694 1.00 79.12 276 GLU A N 1
ATOM 2200 C CA . GLU A 1 276 ? 22.162 -15.200 -4.762 1.00 79.12 276 GLU A CA 1
ATOM 2201 C C . GLU A 1 276 ? 22.871 -14.744 -3.485 1.00 79.12 276 GLU A C 1
ATOM 2203 O O . GLU A 1 276 ? 23.667 -15.492 -2.926 1.00 79.12 276 GLU A O 1
ATOM 2208 N N . TYR A 1 277 ? 22.565 -13.557 -2.964 1.00 82.31 277 TYR A N 1
ATOM 2209 C CA . TYR A 1 277 ? 23.183 -13.061 -1.732 1.00 82.31 277 TYR A CA 1
ATOM 2210 C C . TYR A 1 277 ? 22.815 -13.912 -0.510 1.00 82.31 277 TYR A C 1
ATOM 2212 O O . TYR A 1 277 ? 23.614 -14.032 0.414 1.00 82.31 277 TYR A O 1
ATOM 2220 N N . ILE A 1 278 ? 21.630 -14.530 -0.508 1.00 82.50 278 ILE A N 1
ATOM 2221 C CA . ILE A 1 278 ? 21.196 -15.462 0.542 1.00 82.50 278 ILE A CA 1
ATOM 2222 C C . ILE A 1 278 ? 21.899 -16.825 0.419 1.00 82.50 278 ILE A C 1
ATOM 2224 O O . ILE A 1 278 ? 22.161 -17.469 1.434 1.00 82.50 278 ILE A O 1
ATOM 2228 N N . THR A 1 279 ? 22.177 -17.288 -0.803 1.00 82.62 279 THR A N 1
ATOM 2229 C CA . THR A 1 279 ? 22.756 -18.622 -1.068 1.00 82.62 279 THR A CA 1
ATOM 2230 C C . THR A 1 279 ? 24.284 -18.631 -1.135 1.00 82.62 279 THR A C 1
ATOM 2232 O O . THR A 1 279 ? 24.904 -19.670 -0.905 1.00 82.62 279 THR A O 1
ATOM 2235 N N . SER A 1 280 ? 24.900 -17.487 -1.424 1.00 81.69 280 SER A N 1
ATOM 2236 C CA . SER A 1 280 ? 26.349 -17.286 -1.409 1.00 81.69 280 SER A CA 1
ATOM 2237 C C . SER A 1 280 ? 26.877 -17.045 0.011 1.00 81.69 280 SER A C 1
ATOM 2239 O O . SER A 1 280 ? 26.127 -16.905 0.978 1.00 81.69 280 SER A O 1
ATOM 2241 N N . SER A 1 281 ? 28.205 -17.045 0.167 1.00 81.69 281 SER A N 1
ATOM 2242 C CA . SER A 1 281 ? 28.832 -16.778 1.465 1.00 81.69 281 SER A CA 1
ATOM 2243 C C . SER A 1 281 ? 28.452 -15.375 1.966 1.00 81.69 281 SER A C 1
ATOM 2245 O O . SER A 1 281 ? 28.729 -14.404 1.267 1.00 81.69 281 SER A O 1
ATOM 2247 N N . PRO A 1 282 ? 27.936 -15.207 3.200 1.00 75.44 282 PRO A N 1
ATOM 2248 C CA . PRO A 1 282 ? 27.548 -13.890 3.724 1.00 75.44 282 PRO A CA 1
ATOM 2249 C C . PRO A 1 282 ? 28.674 -12.844 3.717 1.00 75.44 282 PRO A C 1
ATOM 2251 O O . PRO A 1 282 ? 28.420 -11.640 3.752 1.00 75.44 282 PRO A O 1
ATOM 2254 N N . PHE A 1 283 ? 29.930 -13.295 3.672 1.00 78.06 283 PHE A N 1
ATOM 2255 C CA . PHE A 1 283 ? 31.106 -12.433 3.666 1.00 78.06 283 PHE A CA 1
ATOM 2256 C C . PHE A 1 283 ? 31.451 -11.857 2.283 1.00 78.06 283 PHE A C 1
ATOM 2258 O O . PHE A 1 283 ? 32.205 -10.888 2.229 1.00 78.06 283 PHE A O 1
ATOM 2265 N N . SER A 1 284 ? 30.907 -12.386 1.176 1.00 79.81 284 SER A N 1
ATOM 2266 C CA . SER A 1 284 ? 31.167 -11.834 -0.167 1.00 79.81 284 SER A CA 1
ATOM 2267 C C . SER A 1 284 ? 30.419 -10.524 -0.434 1.00 79.81 284 SER A C 1
ATOM 2269 O O . SER A 1 284 ? 30.857 -9.735 -1.267 1.00 79.81 284 SER A O 1
ATOM 2271 N N . HIS A 1 285 ? 29.339 -10.248 0.308 1.00 82.00 285 HIS A N 1
ATOM 2272 C CA . HIS A 1 285 ? 28.476 -9.074 0.118 1.00 82.00 285 HIS A CA 1
ATOM 2273 C C . HIS A 1 285 ? 28.305 -8.263 1.412 1.00 82.00 285 HIS A C 1
ATOM 2275 O O . HIS A 1 285 ? 27.201 -7.847 1.770 1.00 82.00 285 HIS A O 1
ATOM 2281 N N . LEU A 1 286 ? 29.416 -8.014 2.119 1.00 85.50 286 LEU A N 1
ATOM 2282 C CA . LEU A 1 286 ? 29.421 -7.393 3.451 1.00 85.50 286 LEU A CA 1
ATOM 2283 C C . LEU A 1 286 ? 28.677 -6.043 3.499 1.00 85.50 286 LEU A C 1
ATOM 2285 O O . LEU A 1 286 ? 27.925 -5.787 4.436 1.00 85.50 286 LEU A O 1
ATOM 2289 N N . ASN A 1 287 ? 28.833 -5.196 2.477 1.00 84.88 287 ASN A N 1
ATOM 2290 C CA . ASN A 1 287 ? 28.174 -3.884 2.419 1.00 84.88 287 ASN A CA 1
ATOM 2291 C C . ASN A 1 287 ? 26.644 -4.005 2.346 1.00 84.88 287 ASN A C 1
ATOM 2293 O O . ASN A 1 287 ? 25.921 -3.283 3.042 1.00 84.88 287 ASN A O 1
ATOM 2297 N N . THR A 1 288 ? 26.149 -4.937 1.528 1.00 84.38 288 THR A N 1
ATOM 2298 C CA . THR A 1 288 ? 24.712 -5.192 1.390 1.00 84.38 288 THR A CA 1
ATOM 2299 C C . THR A 1 288 ? 24.159 -5.828 2.656 1.00 84.38 288 THR A C 1
ATOM 2301 O O . THR A 1 288 ? 23.100 -5.420 3.124 1.00 84.38 288 THR A O 1
ATOM 2304 N N . LEU A 1 289 ? 24.903 -6.753 3.270 1.00 88.12 289 LEU A N 1
ATOM 2305 C CA . LEU A 1 289 ? 24.524 -7.367 4.539 1.00 88.12 289 LEU A CA 1
ATOM 2306 C C . LEU A 1 289 ? 24.413 -6.326 5.663 1.00 88.12 289 LEU A C 1
ATOM 2308 O O . LEU A 1 289 ? 23.422 -6.319 6.389 1.00 88.12 289 LEU A O 1
ATOM 2312 N N . ILE A 1 290 ? 25.380 -5.412 5.787 1.00 89.88 290 ILE A N 1
ATOM 2313 C CA . ILE A 1 290 ? 25.332 -4.322 6.776 1.00 89.88 290 ILE A CA 1
ATOM 2314 C C . ILE A 1 290 ? 24.102 -3.438 6.539 1.00 89.88 290 ILE A C 1
ATOM 2316 O O . ILE A 1 290 ? 23.346 -3.172 7.473 1.00 89.88 290 ILE A O 1
ATOM 2320 N N . SER A 1 291 ? 23.861 -3.028 5.293 1.00 88.81 291 SER A N 1
ATOM 2321 C CA . SER A 1 291 ? 22.702 -2.200 4.934 1.00 88.81 291 SER A CA 1
ATOM 2322 C C . SER A 1 291 ? 21.376 -2.912 5.234 1.00 88.81 291 SER A C 1
ATOM 2324 O O . SER A 1 291 ? 20.468 -2.316 5.816 1.00 88.81 291 SER A O 1
ATOM 2326 N N . LEU A 1 292 ? 21.284 -4.208 4.920 1.00 91.44 292 LEU A N 1
ATOM 2327 C CA . LEU A 1 292 ? 20.135 -5.058 5.224 1.00 91.44 292 LEU A CA 1
ATOM 2328 C C . LEU A 1 292 ? 19.908 -5.185 6.735 1.00 91.44 292 LEU A C 1
ATOM 2330 O O . LEU A 1 292 ? 18.767 -5.101 7.186 1.00 91.44 292 LEU A O 1
ATOM 2334 N N . LEU A 1 293 ? 20.966 -5.360 7.529 1.00 93.12 293 LEU A N 1
ATOM 2335 C CA . LEU A 1 293 ? 20.872 -5.452 8.988 1.00 93.12 293 LEU A CA 1
ATOM 2336 C C . LEU A 1 293 ? 20.444 -4.126 9.619 1.00 93.12 293 LEU A C 1
ATOM 2338 O O . LEU A 1 293 ? 19.619 -4.137 10.532 1.00 93.12 293 LEU A O 1
ATOM 2342 N N . ILE A 1 294 ? 20.940 -2.989 9.123 1.00 94.25 294 ILE A N 1
ATOM 2343 C CA . ILE A 1 294 ? 20.491 -1.660 9.562 1.00 94.25 294 ILE A CA 1
ATOM 2344 C C . ILE A 1 294 ? 19.005 -1.486 9.243 1.00 94.25 294 ILE A C 1
ATOM 2346 O O . ILE A 1 294 ? 18.222 -1.169 10.140 1.00 94.25 294 ILE A O 1
ATOM 2350 N N . PHE A 1 295 ? 18.595 -1.752 7.999 1.00 93.69 295 PHE A N 1
ATOM 2351 C CA . PHE A 1 295 ? 17.195 -1.637 7.591 1.00 93.69 295 PHE A CA 1
ATOM 2352 C C . PHE A 1 295 ? 16.290 -2.577 8.396 1.00 93.69 295 PHE A C 1
ATOM 2354 O O . PHE A 1 295 ? 15.268 -2.146 8.926 1.00 93.69 295 PHE A O 1
ATOM 2361 N N . THR A 1 296 ? 16.705 -3.833 8.580 1.00 96.38 296 THR A N 1
ATOM 2362 C CA . THR A 1 296 ? 16.009 -4.814 9.424 1.00 96.38 296 THR A CA 1
ATOM 2363 C C . THR A 1 296 ? 15.888 -4.319 10.858 1.00 96.38 296 THR A C 1
ATOM 2365 O O . THR A 1 296 ? 14.829 -4.464 11.455 1.00 96.38 296 THR A O 1
ATOM 2368 N N . SER A 1 297 ? 16.942 -3.723 11.419 1.00 96.12 297 SER A N 1
ATOM 2369 C CA . SER A 1 297 ? 16.944 -3.224 12.798 1.00 96.12 297 SER A CA 1
ATOM 2370 C C . SER A 1 297 ? 15.986 -2.049 12.974 1.00 96.12 297 SER A C 1
ATOM 2372 O O . SER A 1 297 ? 15.230 -2.019 13.944 1.00 96.12 297 SER A O 1
ATOM 2374 N N . VAL A 1 298 ? 15.969 -1.111 12.021 1.00 95.75 298 VAL A N 1
ATOM 2375 C CA . VAL A 1 298 ? 15.019 0.011 12.010 1.00 95.75 298 VAL A CA 1
ATOM 2376 C C . VAL A 1 298 ? 13.590 -0.504 11.853 1.00 95.75 298 VAL A C 1
ATOM 2378 O O . VAL A 1 298 ? 12.719 -0.132 12.637 1.00 95.75 298 VAL A O 1
ATOM 2381 N N . PHE A 1 299 ? 13.347 -1.402 10.896 1.00 95.25 299 PHE A N 1
ATOM 2382 C CA . PHE A 1 299 ? 12.035 -2.009 10.678 1.00 95.25 299 PHE A CA 1
ATOM 2383 C C . PHE A 1 299 ? 11.564 -2.762 11.930 1.00 95.25 299 PHE A C 1
ATOM 2385 O O . PHE A 1 299 ? 10.475 -2.513 12.444 1.00 95.25 299 PHE A O 1
ATOM 2392 N N . TYR A 1 300 ? 12.420 -3.608 12.499 1.00 96.62 300 TYR A N 1
ATOM 2393 C CA . TYR A 1 300 ? 12.159 -4.323 13.743 1.00 96.62 300 TYR A CA 1
ATOM 2394 C C . TYR A 1 300 ? 11.828 -3.363 14.886 1.00 96.62 300 TYR A C 1
ATOM 2396 O O . TYR A 1 300 ? 10.830 -3.562 15.571 1.00 96.62 300 TYR A O 1
ATOM 2404 N N . PHE A 1 301 ? 12.607 -2.296 15.080 1.00 96.44 301 PHE A N 1
ATOM 2405 C CA . PHE A 1 301 ? 12.327 -1.279 16.094 1.00 96.44 301 PHE A CA 1
ATOM 2406 C C . PHE A 1 301 ? 10.945 -0.642 15.896 1.00 96.44 301 PHE A C 1
ATOM 2408 O O . PHE A 1 301 ? 10.184 -0.492 16.861 1.00 96.44 301 PHE A O 1
ATOM 2415 N N . VAL A 1 302 ? 10.595 -0.323 14.646 1.00 95.62 302 VAL A N 1
ATOM 2416 C CA . VAL A 1 302 ? 9.301 0.261 14.300 1.00 95.62 302 VAL A CA 1
ATOM 2417 C C . VAL A 1 302 ? 8.152 -0.661 14.702 1.00 95.62 302 VAL A C 1
ATOM 2419 O O . VAL A 1 302 ? 7.238 -0.200 15.370 1.00 95.62 302 VAL A O 1
ATOM 2422 N N . PHE A 1 303 ? 8.186 -1.954 14.385 1.00 94.56 303 PHE A N 1
ATOM 2423 C CA . PHE A 1 303 ? 7.054 -2.853 14.671 1.00 94.56 303 PHE A CA 1
ATOM 2424 C C . PHE A 1 303 ? 7.093 -3.483 16.075 1.00 94.56 303 PHE A C 1
ATOM 2426 O O . PHE A 1 303 ? 6.055 -3.803 16.663 1.00 94.56 303 PHE A O 1
ATOM 2433 N N . ALA A 1 304 ? 8.278 -3.634 16.667 1.00 93.56 304 ALA A N 1
ATOM 2434 C CA . ALA A 1 304 ? 8.430 -4.193 18.005 1.00 93.56 304 ALA A CA 1
ATOM 2435 C C . ALA A 1 304 ? 8.143 -3.166 19.108 1.00 93.56 304 ALA A C 1
ATOM 2437 O O . ALA A 1 304 ? 7.548 -3.537 20.124 1.00 93.56 304 ALA A O 1
ATOM 2438 N N . TRP A 1 305 ? 8.545 -1.901 18.921 1.00 93.12 305 TRP A N 1
ATOM 2439 C CA . TRP A 1 305 ? 8.513 -0.885 19.977 1.00 93.12 305 TRP A CA 1
ATOM 2440 C C . TRP A 1 305 ? 7.767 0.401 19.598 1.00 93.12 305 TRP A C 1
ATOM 2442 O O . TRP A 1 305 ? 6.894 0.817 20.355 1.00 93.12 305 TRP A O 1
ATOM 2452 N N . PHE A 1 306 ? 8.066 1.019 18.450 1.00 94.31 306 PHE A N 1
ATOM 2453 C CA . PHE A 1 306 ? 7.519 2.344 18.104 1.00 94.31 306 PHE A CA 1
ATOM 2454 C C . PHE A 1 306 ? 6.033 2.295 17.686 1.00 94.31 306 PHE A C 1
ATOM 2456 O O . PHE A 1 306 ? 5.235 3.139 18.079 1.00 94.31 306 PHE A O 1
ATOM 2463 N N . ARG A 1 307 ? 5.636 1.257 16.952 1.00 92.06 307 ARG A N 1
ATOM 2464 C CA . ARG A 1 307 ? 4.262 0.855 16.623 1.00 92.06 307 ARG A CA 1
ATOM 2465 C C . ARG A 1 307 ? 3.374 1.991 16.101 1.00 92.06 307 ARG A C 1
ATOM 2467 O O . ARG A 1 307 ? 3.701 2.634 15.104 1.00 92.06 307 ARG A O 1
ATOM 2474 N N . GLU A 1 308 ? 2.229 2.232 16.740 1.00 87.31 308 GLU A N 1
ATOM 2475 C CA . GLU A 1 308 ? 1.229 3.224 16.339 1.00 87.31 308 GLU A CA 1
ATOM 2476 C C . GLU A 1 308 ? 1.745 4.668 16.481 1.00 87.31 308 GLU A C 1
ATOM 2478 O O . GLU A 1 308 ? 1.177 5.582 15.881 1.00 87.31 308 GLU A O 1
ATOM 2483 N N . GLN A 1 309 ? 2.865 4.884 17.188 1.00 90.62 309 GLN A N 1
ATOM 2484 C CA . GLN A 1 309 ? 3.523 6.193 17.260 1.00 90.62 309 GLN A CA 1
ATOM 2485 C C . GLN A 1 309 ? 3.998 6.668 15.883 1.00 90.62 309 GLN A C 1
ATOM 2487 O O . GLN A 1 309 ? 4.031 7.873 15.643 1.00 90.62 309 GLN A O 1
ATOM 2492 N N . VAL A 1 310 ? 4.278 5.754 14.940 1.00 91.69 310 VAL A N 1
ATOM 2493 C CA . VAL A 1 310 ? 4.529 6.131 13.538 1.00 91.69 310 VAL A CA 1
ATOM 2494 C C . VAL A 1 310 ? 3.358 6.935 12.988 1.00 91.69 310 VAL A C 1
ATOM 2496 O O . VAL A 1 310 ? 3.564 8.008 12.434 1.00 91.69 310 VAL A O 1
ATOM 2499 N N . CYS A 1 311 ? 2.133 6.440 13.158 1.00 87.56 311 CYS A N 1
ATOM 2500 C CA . CYS A 1 311 ? 0.935 7.048 12.586 1.00 87.56 311 CYS A CA 1
ATOM 2501 C C . CYS A 1 311 ? 0.596 8.392 13.243 1.00 87.56 311 CYS A C 1
ATOM 2503 O O . CYS A 1 311 ? 0.128 9.300 12.561 1.00 87.56 311 CYS A O 1
ATOM 2505 N N . ILE A 1 312 ? 0.843 8.521 14.549 1.00 85.50 312 ILE A N 1
ATOM 2506 C CA . ILE A 1 312 ? 0.474 9.706 15.337 1.00 85.50 312 ILE A CA 1
ATOM 2507 C C . ILE A 1 312 ? 1.541 10.807 15.230 1.00 85.50 312 ILE A C 1
ATOM 2509 O O . ILE A 1 312 ? 1.224 11.986 15.066 1.00 85.50 312 ILE A O 1
ATOM 2513 N N . ILE A 1 313 ? 2.819 10.431 15.322 1.00 88.12 313 ILE A N 1
ATOM 2514 C CA . ILE A 1 313 ? 3.931 11.378 15.457 1.00 88.12 313 ILE A CA 1
ATOM 2515 C C . ILE A 1 313 ? 4.651 11.584 14.127 1.00 88.12 313 ILE A C 1
ATOM 2517 O O . ILE A 1 313 ? 4.846 12.726 13.713 1.00 88.12 313 ILE A O 1
ATOM 2521 N N . ALA A 1 314 ? 5.064 10.496 13.476 1.00 90.25 314 ALA A N 1
ATOM 2522 C CA . ALA A 1 314 ? 6.011 10.554 12.363 1.00 90.25 314 ALA A CA 1
ATOM 2523 C C . ALA A 1 314 ? 5.346 10.668 10.984 1.00 90.25 314 ALA A C 1
ATOM 2525 O O . ALA A 1 314 ? 5.971 11.162 10.052 1.00 90.25 314 ALA A O 1
ATOM 2526 N N . CYS A 1 315 ? 4.104 10.207 10.829 1.00 89.81 315 CYS A N 1
ATOM 2527 C CA . CYS A 1 315 ? 3.435 10.118 9.537 1.00 89.81 315 CYS A CA 1
ATOM 2528 C C . CYS A 1 315 ? 2.981 11.507 9.046 1.00 89.81 315 CYS A C 1
ATOM 2530 O O . CYS A 1 315 ? 2.019 12.065 9.585 1.00 89.81 315 CYS A O 1
ATOM 2532 N N . PRO A 1 316 ? 3.595 12.064 7.983 1.00 88.50 316 PRO A N 1
ATOM 2533 C CA . PRO A 1 316 ? 3.167 13.353 7.442 1.00 88.50 316 PRO A CA 1
ATOM 2534 C C . PRO A 1 316 ? 1.806 13.244 6.741 1.00 88.50 316 PRO A C 1
ATOM 2536 O O . PRO A 1 316 ? 1.032 14.201 6.726 1.00 88.50 316 PRO A O 1
ATOM 2539 N N . TYR A 1 317 ? 1.487 12.060 6.205 1.00 85.56 317 TYR A N 1
ATOM 2540 C CA . TYR A 1 317 ? 0.248 11.811 5.480 1.00 85.56 317 TYR A CA 1
ATOM 2541 C C . TYR A 1 317 ? -0.979 11.946 6.384 1.00 85.56 317 TYR A C 1
ATOM 2543 O O . TYR A 1 317 ? -1.917 12.644 6.017 1.00 85.56 317 TYR A O 1
ATOM 2551 N N . GLY A 1 318 ? -0.954 11.388 7.600 1.00 84.06 318 GLY A N 1
ATOM 2552 C CA . GLY A 1 318 ? -2.072 11.512 8.543 1.00 84.06 318 GLY A CA 1
ATOM 2553 C C . GLY A 1 318 ? -2.422 12.969 8.875 1.00 84.06 318 GLY A C 1
ATOM 2554 O O . GLY A 1 318 ? -3.598 13.319 8.982 1.00 84.06 318 GLY A O 1
ATOM 2555 N N . ARG A 1 319 ? -1.417 13.849 8.966 1.00 85.69 319 ARG A N 1
ATOM 2556 C CA . ARG A 1 319 ? -1.629 15.290 9.183 1.00 85.69 319 ARG A CA 1
ATOM 2557 C C . ARG A 1 319 ? -2.177 15.982 7.942 1.00 85.69 319 ARG A C 1
ATOM 2559 O O . ARG A 1 319 ? -3.157 16.713 8.051 1.00 85.69 319 ARG A O 1
ATOM 2566 N N . LEU A 1 320 ? -1.591 15.709 6.774 1.00 86.25 320 LEU A N 1
ATOM 2567 C CA . LEU A 1 320 ? -2.065 16.246 5.497 1.00 86.25 320 LEU A CA 1
ATOM 2568 C C . LEU A 1 320 ? -3.530 15.869 5.248 1.00 86.25 320 LEU A C 1
ATOM 2570 O O . LEU A 1 320 ? -4.334 16.731 4.905 1.00 86.25 320 LEU A O 1
ATOM 2574 N N . GLN A 1 321 ? -3.893 14.605 5.483 1.00 85.19 321 GLN A N 1
ATOM 2575 C CA . GLN A 1 321 ? -5.270 14.145 5.341 1.00 85.19 321 GLN A CA 1
ATOM 2576 C C . GLN A 1 321 ? -6.219 14.936 6.239 1.00 85.19 321 GLN A C 1
ATOM 2578 O O . GLN A 1 321 ? -7.283 15.310 5.771 1.00 85.19 321 GLN A O 1
ATOM 2583 N N . GLY A 1 322 ? -5.831 15.256 7.480 1.00 82.88 322 GLY A N 1
ATOM 2584 C CA . GLY A 1 322 ? -6.645 16.074 8.387 1.00 82.88 322 GLY A CA 1
ATOM 2585 C C . GLY A 1 322 ? -7.060 17.434 7.812 1.00 82.88 322 GLY A C 1
ATOM 2586 O O . GLY A 1 322 ? -8.160 17.885 8.098 1.00 82.88 322 GLY A O 1
ATOM 2587 N N . VAL A 1 323 ? -6.227 18.049 6.963 1.00 87.62 323 VAL A N 1
ATOM 2588 C CA . VAL A 1 323 ? -6.533 19.326 6.283 1.00 87.62 323 VAL A CA 1
ATOM 2589 C C . VAL A 1 323 ? -7.438 19.129 5.058 1.00 87.62 323 VAL A C 1
ATOM 2591 O O . VAL A 1 323 ? -8.157 20.041 4.654 1.00 87.62 323 VAL A O 1
ATOM 2594 N N . LEU A 1 324 ? -7.401 17.944 4.447 1.00 89.81 324 LEU A N 1
ATOM 2595 C CA . LEU A 1 324 ? -8.192 17.618 3.258 1.00 89.81 324 LEU A CA 1
ATOM 2596 C C . LEU A 1 324 ? -9.629 17.197 3.589 1.00 89.81 324 LEU A C 1
ATOM 2598 O O . LEU A 1 324 ? -10.499 17.346 2.726 1.00 89.81 324 LEU A O 1
ATOM 2602 N N . LEU A 1 325 ? -9.871 16.695 4.807 1.00 89.31 325 LEU A N 1
ATOM 2603 C CA . LEU A 1 325 ? -11.205 16.329 5.284 1.00 89.31 325 LEU A CA 1
ATOM 2604 C C . LEU A 1 325 ? -12.107 17.564 5.402 1.00 89.31 325 LEU A C 1
ATOM 2606 O O . LEU A 1 325 ? -11.681 18.642 5.810 1.00 89.31 325 LEU A O 1
ATOM 2610 N N . ASP A 1 326 ? -13.378 17.376 5.076 1.00 90.31 326 ASP A N 1
ATOM 2611 C CA . ASP A 1 326 ? -14.457 18.327 5.314 1.00 90.31 326 ASP A CA 1
ATOM 2612 C C . ASP A 1 326 ? -15.706 17.600 5.843 1.00 90.31 326 ASP A C 1
ATOM 2614 O O . ASP A 1 326 ? -15.763 16.369 5.877 1.00 90.31 326 ASP A O 1
ATOM 2618 N N . ASN A 1 327 ? -16.741 18.356 6.211 1.00 91.00 327 ASN A N 1
ATOM 2619 C CA . ASN A 1 327 ? -17.987 17.825 6.778 1.00 91.00 327 ASN A CA 1
ATOM 2620 C C . ASN A 1 327 ? -18.761 16.908 5.806 1.00 91.00 327 ASN A C 1
ATOM 2622 O O . ASN A 1 327 ? -19.732 16.261 6.198 1.00 91.00 327 ASN A O 1
ATOM 2626 N N . LYS A 1 328 ? -18.355 16.851 4.530 1.00 92.25 328 LYS A N 1
ATOM 2627 C CA . LYS A 1 328 ? -18.952 16.019 3.474 1.00 92.25 328 LYS A CA 1
ATOM 2628 C C . LYS A 1 328 ? -18.119 14.778 3.165 1.00 92.25 328 LYS A C 1
ATOM 2630 O O . LYS A 1 328 ? -18.605 13.889 2.467 1.00 92.25 328 LYS A O 1
ATOM 2635 N N . THR A 1 329 ? -16.903 14.701 3.692 1.00 92.38 329 THR A N 1
ATOM 2636 C CA . THR A 1 329 ? -16.000 13.569 3.516 1.00 92.38 329 THR A CA 1
ATOM 2637 C C . THR A 1 329 ? -16.522 12.366 4.293 1.00 92.38 329 THR A C 1
ATOM 2639 O O . THR A 1 329 ? -16.912 12.490 5.454 1.00 92.38 329 THR A O 1
ATOM 2642 N N . ILE A 1 330 ? -16.531 11.185 3.672 1.00 92.44 330 ILE A N 1
ATOM 2643 C CA . ILE A 1 330 ? -16.970 9.964 4.349 1.00 92.44 330 ILE A CA 1
ATOM 2644 C C . ILE A 1 330 ? -15.861 9.501 5.292 1.00 92.44 330 ILE A C 1
ATOM 2646 O O . ILE A 1 330 ? -14.728 9.263 4.870 1.00 92.44 330 ILE A O 1
ATOM 2650 N N . ASN A 1 331 ? -16.195 9.345 6.571 1.00 92.12 331 ASN A N 1
ATOM 2651 C CA . ASN A 1 331 ? -15.255 8.932 7.602 1.00 92.12 331 ASN A CA 1
ATOM 2652 C C . ASN A 1 331 ? -15.884 7.899 8.548 1.00 92.12 331 ASN A C 1
ATOM 2654 O O . ASN A 1 331 ? -17.098 7.704 8.545 1.00 92.12 331 ASN A O 1
ATOM 2658 N N . VAL A 1 332 ? -15.074 7.225 9.369 1.00 93.81 332 VAL A N 1
ATOM 2659 C CA . VAL A 1 332 ? -15.615 6.457 10.500 1.00 93.81 332 VAL A CA 1
ATOM 2660 C C . VAL A 1 332 ? -16.084 7.463 11.544 1.00 93.81 332 VAL A C 1
ATOM 2662 O O . VAL A 1 332 ? -15.262 8.185 12.106 1.00 93.81 332 VAL A O 1
ATOM 2665 N N . ALA A 1 333 ? -17.391 7.526 11.783 1.00 94.25 333 ALA A N 1
ATOM 2666 C CA . ALA A 1 333 ? -17.997 8.556 12.614 1.00 94.25 333 ALA A CA 1
ATOM 2667 C C . ALA A 1 333 ? -19.036 7.974 13.580 1.00 94.25 333 ALA A C 1
ATOM 2669 O O . ALA A 1 333 ? -19.737 7.006 13.272 1.00 94.25 333 ALA A O 1
ATOM 2670 N N . TYR A 1 334 ? -19.115 8.580 14.763 1.00 96.19 334 TYR A N 1
ATOM 2671 C CA . TYR A 1 334 ? -20.140 8.315 15.766 1.00 96.19 334 TYR A CA 1
ATOM 2672 C C . TYR A 1 334 ? -21.373 9.179 15.486 1.00 96.19 334 TYR A C 1
ATOM 2674 O O . TYR A 1 334 ? -21.270 10.400 15.383 1.00 96.19 334 TYR A O 1
ATOM 2682 N N . ASP A 1 335 ? -22.540 8.549 15.383 1.00 96.50 335 ASP A N 1
ATOM 2683 C CA . ASP A 1 335 ? -23.823 9.229 15.219 1.00 96.50 335 ASP A CA 1
ATOM 2684 C C . ASP A 1 335 ? -24.247 9.861 16.551 1.00 96.50 335 ASP A C 1
ATOM 2686 O O . ASP A 1 335 ? -24.968 9.256 17.346 1.00 96.50 335 ASP A O 1
ATOM 2690 N N . PHE A 1 336 ? -23.762 11.074 16.816 1.00 95.38 336 PHE A N 1
ATOM 2691 C CA . PHE A 1 336 ? -24.048 11.800 18.053 1.00 95.38 336 PHE A CA 1
ATOM 2692 C C . PHE A 1 336 ? -25.516 12.231 18.162 1.00 95.38 336 PHE A C 1
ATOM 2694 O O . PHE A 1 336 ? -26.068 12.224 19.262 1.00 95.38 336 PHE A O 1
ATOM 2701 N N . VAL A 1 337 ? -26.193 12.493 17.036 1.00 94.75 337 VAL A N 1
ATOM 2702 C CA . VAL A 1 337 ? -27.631 12.815 17.006 1.00 94.75 337 VAL A CA 1
ATOM 2703 C C . VAL A 1 337 ? -28.449 11.662 17.592 1.00 94.75 337 VAL A C 1
ATOM 2705 O O . VAL A 1 337 ? -29.312 11.863 18.449 1.00 94.75 337 VAL A O 1
ATOM 2708 N N . ARG A 1 338 ? -28.152 10.429 17.173 1.00 94.69 338 ARG A N 1
ATOM 2709 C CA . ARG A 1 338 ? -28.792 9.216 17.695 1.00 94.69 338 ARG A CA 1
ATOM 2710 C C . ARG A 1 338 ? -28.250 8.806 19.067 1.00 94.69 338 ARG A C 1
ATOM 2712 O O . ARG A 1 338 ? -28.998 8.327 19.923 1.00 94.69 338 ARG A O 1
ATOM 2719 N N . GLY A 1 339 ? -26.942 8.923 19.249 1.00 93.88 339 GLY A N 1
ATOM 2720 C CA . GLY A 1 339 ? -26.211 8.382 20.384 1.00 93.88 339 GLY A CA 1
ATOM 2721 C C . GLY A 1 339 ? -26.337 9.198 21.663 1.00 93.88 339 GLY A C 1
ATOM 2722 O O . GLY A 1 339 ? -26.225 8.611 22.738 1.00 93.88 339 GLY A O 1
ATOM 2723 N N . GLU A 1 340 ? -26.625 10.497 21.568 1.00 93.62 340 GLU A N 1
ATOM 2724 C CA . GLU A 1 340 ? -26.755 11.386 22.729 1.00 93.62 340 GLU A CA 1
ATOM 2725 C C . GLU A 1 340 ? -28.203 11.826 23.000 1.00 93.62 340 GLU A C 1
ATOM 2727 O O . GLU A 1 340 ? -28.617 11.816 24.158 1.00 93.62 340 GLU A O 1
ATOM 2732 N N . LYS A 1 341 ? -29.011 12.117 21.968 1.00 91.19 341 LYS A N 1
ATOM 2733 C CA . LYS A 1 341 ? -30.376 12.681 22.109 1.00 91.19 341 LYS A CA 1
ATOM 2734 C C . LYS A 1 341 ? -30.411 13.855 23.114 1.00 91.19 341 LYS A C 1
ATOM 2736 O O . LYS A 1 341 ? -29.529 14.702 23.071 1.00 91.19 341 LYS A O 1
ATOM 2741 N N . THR A 1 342 ? -31.432 13.968 23.971 1.00 90.25 342 THR A N 1
ATOM 2742 C CA . THR A 1 342 ? -31.640 15.141 24.845 1.00 90.25 342 THR A CA 1
ATOM 2743 C C . THR A 1 342 ? -31.019 14.983 26.230 1.00 90.25 342 THR A C 1
ATOM 2745 O O . THR A 1 342 ? -30.488 15.946 26.773 1.00 90.25 342 THR A O 1
ATOM 2748 N N . ALA A 1 343 ? -31.064 13.781 26.809 1.00 89.00 343 ALA A N 1
ATOM 2749 C CA . ALA A 1 343 ? -30.509 13.488 28.134 1.00 89.00 343 ALA A CA 1
ATOM 2750 C C . ALA A 1 343 ? -29.038 13.025 28.090 1.00 89.00 343 ALA A C 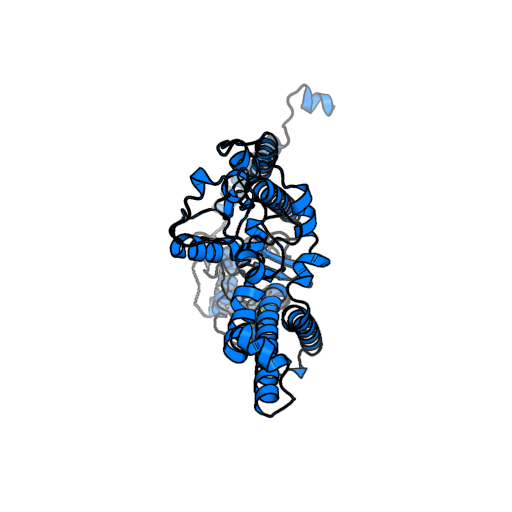1
ATOM 2752 O O . ALA A 1 343 ? -28.448 12.740 29.134 1.00 89.00 343 ALA A O 1
ATOM 2753 N N . GLY A 1 344 ? -28.452 12.931 26.894 1.00 92.00 344 GLY A N 1
ATOM 2754 C CA . GLY A 1 344 ? -27.087 12.474 26.673 1.00 92.00 344 GLY A CA 1
ATOM 2755 C C . GLY A 1 344 ? -26.931 10.949 26.683 1.00 92.00 344 GLY A C 1
ATOM 2756 O O . GLY A 1 344 ? -27.887 10.165 26.760 1.00 92.00 344 GLY A O 1
ATOM 2757 N N . ARG A 1 345 ? -25.666 10.524 26.612 1.00 92.06 345 ARG A N 1
ATOM 2758 C CA . ARG A 1 345 ? -25.253 9.122 26.761 1.00 92.06 345 ARG A CA 1
ATOM 2759 C C . ARG A 1 345 ? -25.478 8.635 28.194 1.00 92.06 345 ARG A C 1
ATOM 2761 O O . ARG A 1 345 ? -25.204 9.351 29.155 1.00 92.06 345 ARG A O 1
ATOM 2768 N N . ALA A 1 346 ? -25.930 7.394 28.356 1.00 91.88 346 ALA A N 1
ATOM 2769 C CA . ALA A 1 346 ? -26.214 6.836 29.677 1.00 91.88 346 ALA A CA 1
ATOM 2770 C C . ALA A 1 346 ? -26.024 5.320 29.708 1.00 91.88 346 ALA A C 1
ATOM 2772 O O . ALA A 1 346 ? -26.291 4.635 28.722 1.00 91.88 346 ALA A O 1
ATOM 2773 N N . LYS A 1 347 ? -25.658 4.778 30.876 1.00 92.25 347 LYS A N 1
ATOM 2774 C CA . LYS A 1 347 ? -25.524 3.327 31.081 1.00 92.25 347 LYS A CA 1
ATOM 2775 C C . LYS A 1 347 ? -26.821 2.582 30.764 1.00 92.25 347 LYS A C 1
ATOM 2777 O O . LYS A 1 347 ? -27.924 3.077 31.010 1.00 92.25 347 LYS A O 1
ATOM 2782 N N . PHE A 1 348 ? -26.703 1.379 30.212 1.00 90.19 348 PHE A N 1
ATOM 2783 C CA . PHE A 1 348 ? -27.861 0.536 29.919 1.00 90.19 348 PHE A CA 1
ATOM 2784 C C . PHE A 1 348 ? -28.538 0.028 31.202 1.00 90.19 348 PHE A C 1
ATOM 2786 O O . PHE A 1 348 ? -27.869 -0.499 32.090 1.00 90.19 348 PHE A O 1
ATOM 2793 N N . LYS A 1 349 ? -29.868 0.160 31.285 1.00 89.00 349 LYS A N 1
ATOM 2794 C CA . LYS A 1 349 ? -30.715 -0.469 32.303 1.00 89.00 349 LYS A CA 1
ATOM 2795 C C . LYS A 1 349 ? -31.724 -1.379 31.606 1.00 89.00 349 LYS A C 1
ATOM 2797 O O . LYS A 1 349 ? -32.329 -0.988 30.611 1.00 89.00 349 LYS A O 1
ATOM 2802 N N . LYS A 1 350 ? -31.888 -2.596 32.128 1.00 83.06 350 LYS A N 1
ATOM 2803 C CA . LYS A 1 350 ? -32.850 -3.573 31.604 1.00 83.06 350 LYS A CA 1
ATOM 2804 C C . LYS A 1 350 ? -34.272 -3.058 31.873 1.00 83.06 350 LYS A C 1
ATOM 2806 O O . LYS A 1 350 ? -34.537 -2.615 32.987 1.00 83.06 350 LYS A O 1
ATOM 2811 N N . ASN A 1 351 ? -35.151 -3.124 30.871 1.00 82.25 351 ASN A N 1
ATOM 2812 C CA . ASN A 1 351 ? -36.543 -2.636 30.904 1.00 82.25 351 ASN A CA 1
ATOM 2813 C C . ASN A 1 351 ? -36.712 -1.105 30.971 1.00 82.25 351 ASN A C 1
ATOM 2815 O O . ASN A 1 351 ? -37.729 -0.615 31.452 1.00 82.25 351 ASN A O 1
ATOM 2819 N N . GLU A 1 352 ? -35.727 -0.341 30.497 1.00 85.00 352 GLU A N 1
ATOM 2820 C CA . GLU A 1 352 ? -35.866 1.107 30.327 1.00 85.00 352 GLU A CA 1
ATOM 2821 C C . GLU A 1 352 ? -36.346 1.457 28.912 1.00 85.00 352 GLU A C 1
ATOM 2823 O O . GLU A 1 352 ? -35.732 1.038 27.930 1.00 85.00 352 GLU A O 1
ATOM 2828 N N . ASP A 1 353 ? -37.380 2.297 28.811 1.00 85.88 353 ASP A N 1
ATOM 2829 C CA . ASP A 1 353 ? -37.734 2.969 27.559 1.00 85.88 353 ASP A CA 1
ATOM 2830 C C . ASP A 1 353 ? -36.855 4.214 27.367 1.00 85.88 353 ASP A C 1
ATOM 2832 O O . ASP A 1 353 ? -37.104 5.290 27.916 1.00 85.88 353 ASP A O 1
ATOM 2836 N N . ARG A 1 354 ? -35.792 4.054 26.573 1.00 86.25 354 ARG A N 1
ATOM 2837 C CA . ARG A 1 354 ? -34.864 5.141 26.234 1.00 86.25 354 ARG A CA 1
ATOM 2838 C C . ARG A 1 354 ? -35.498 6.240 25.385 1.00 86.25 354 ARG A C 1
ATOM 2840 O O . ARG A 1 354 ? -35.024 7.373 25.434 1.00 86.25 354 ARG A O 1
ATOM 2847 N N . ALA A 1 355 ? -36.522 5.924 24.592 1.00 82.62 355 ALA A N 1
ATOM 2848 C CA . ALA A 1 355 ? -37.204 6.932 23.793 1.00 82.62 355 ALA A CA 1
ATOM 2849 C C . ALA A 1 355 ? -37.998 7.875 24.705 1.00 82.62 355 ALA A C 1
ATOM 2851 O O . ALA A 1 355 ? -37.907 9.090 24.544 1.00 82.62 355 ALA A O 1
ATOM 2852 N N . ALA A 1 356 ? -38.676 7.325 25.717 1.00 87.62 356 ALA A N 1
ATOM 2853 C CA . ALA A 1 356 ? -39.417 8.107 26.703 1.00 87.62 356 ALA A CA 1
ATOM 2854 C C . ALA A 1 356 ? -38.511 8.929 27.639 1.00 87.62 356 ALA A C 1
ATOM 2856 O O . ALA A 1 356 ? -38.858 10.050 28.000 1.00 87.62 356 ALA A O 1
ATOM 2857 N N . THR A 1 357 ? -37.340 8.409 28.027 1.00 87.75 357 THR A N 1
ATOM 2858 C CA . THR A 1 357 ? -36.423 9.119 28.943 1.00 87.75 357 THR A CA 1
ATOM 2859 C C . THR A 1 357 ? -35.497 10.125 28.255 1.00 87.75 357 THR A C 1
ATOM 2861 O O . THR A 1 357 ? -34.717 10.794 28.931 1.00 87.75 357 THR A O 1
ATOM 2864 N N . GLY A 1 358 ? -35.551 10.236 26.923 1.00 89.19 358 GLY A N 1
ATOM 2865 C CA . GLY A 1 358 ? -34.704 11.148 26.148 1.00 89.19 358 GLY A CA 1
ATOM 2866 C C . GLY A 1 358 ? -33.227 10.745 26.084 1.00 89.19 358 GLY A C 1
ATOM 2867 O O . GLY A 1 358 ? -32.401 11.507 25.580 1.00 89.19 358 GLY A O 1
ATOM 2868 N N . LYS A 1 359 ? -32.871 9.555 26.580 1.00 93.50 359 LYS A N 1
ATOM 2869 C CA . LYS A 1 359 ? -31.500 9.034 26.545 1.00 93.50 359 LYS A CA 1
ATOM 2870 C C . LYS A 1 359 ? -31.138 8.562 25.147 1.00 93.50 359 LYS A C 1
ATOM 2872 O O . LYS A 1 359 ? -31.921 7.884 24.476 1.00 93.50 359 LYS A O 1
ATOM 2877 N N . GLY A 1 360 ? -29.918 8.874 24.734 1.00 93.50 360 GLY A N 1
ATOM 2878 C CA . GLY A 1 360 ? -29.392 8.400 23.468 1.00 93.50 360 GLY A CA 1
ATOM 2879 C C . GLY A 1 360 ? -29.162 6.888 23.433 1.00 93.50 360 GLY A C 1
ATOM 2880 O O . GLY A 1 360 ? -29.166 6.186 24.454 1.00 93.50 360 GLY A O 1
ATOM 2881 N N . ASP A 1 361 ? -28.959 6.377 22.222 1.00 94.75 361 ASP A N 1
ATOM 2882 C CA . ASP A 1 361 ? -28.740 4.949 21.996 1.00 94.75 361 ASP A CA 1
ATOM 2883 C C . ASP A 1 361 ? -27.346 4.497 22.487 1.00 94.75 361 ASP A C 1
ATOM 2885 O O . ASP A 1 361 ? -27.122 3.307 22.703 1.00 94.75 361 ASP A O 1
ATOM 2889 N N . CYS A 1 362 ? -26.407 5.423 22.726 1.00 95.44 362 CYS A N 1
ATOM 2890 C CA . CYS A 1 362 ? -25.104 5.098 23.301 1.00 95.44 362 CYS A CA 1
ATOM 2891 C C . CYS A 1 362 ? -25.235 4.662 24.765 1.00 95.44 362 CYS A C 1
ATOM 2893 O O . CYS A 1 362 ? -25.579 5.447 25.652 1.00 95.44 362 CYS A O 1
ATOM 2895 N N . ILE A 1 363 ? -24.885 3.402 25.028 1.00 95.25 363 ILE A N 1
ATOM 2896 C CA . ILE A 1 363 ? -24.975 2.784 26.358 1.00 95.25 363 ILE A CA 1
ATOM 2897 C C . ILE A 1 363 ? -23.777 3.068 27.283 1.00 95.25 363 ILE A C 1
ATOM 2899 O O . ILE A 1 363 ? -23.658 2.443 28.336 1.00 95.25 363 ILE A O 1
ATOM 2903 N N . ASP A 1 364 ? -22.867 3.958 26.876 1.00 95.19 364 ASP A N 1
ATOM 2904 C CA . ASP A 1 364 ? -21.682 4.383 27.641 1.00 95.19 364 ASP A CA 1
ATOM 2905 C C . ASP A 1 364 ? -20.810 3.220 28.177 1.00 95.19 364 ASP A C 1
ATOM 2907 O O . ASP A 1 364 ? -20.310 3.231 29.300 1.00 95.19 364 ASP A O 1
ATOM 2911 N N . CYS A 1 365 ? -20.636 2.166 27.370 1.00 94.31 365 CYS A N 1
ATOM 2912 C CA . CYS A 1 365 ? -19.893 0.954 27.747 1.00 94.31 365 CYS A CA 1
ATOM 2913 C C . CYS A 1 365 ? -18.374 1.032 27.507 1.00 94.31 365 CYS A C 1
ATOM 2915 O O . CYS A 1 365 ? -17.657 0.092 27.857 1.00 94.31 365 CYS A O 1
ATOM 2917 N N . MET A 1 366 ? -17.896 2.108 26.871 1.00 94.19 366 MET A N 1
ATOM 2918 C CA . MET A 1 366 ? -16.488 2.362 26.518 1.00 94.19 366 MET A CA 1
ATOM 2919 C C . MET A 1 366 ? -15.812 1.316 25.611 1.00 94.19 366 MET A C 1
ATOM 2921 O O . MET A 1 366 ? -14.606 1.405 25.386 1.00 94.19 366 MET A O 1
ATOM 2925 N N . GLN A 1 367 ? -16.541 0.347 25.041 1.00 92.81 367 GLN A N 1
ATOM 2926 C CA . GLN A 1 367 ? -15.914 -0.699 24.216 1.00 92.81 367 GLN A CA 1
ATOM 2927 C C . GLN A 1 367 ? -15.241 -0.138 22.958 1.00 92.81 367 GLN A C 1
ATOM 2929 O O . GLN A 1 367 ? -14.127 -0.545 22.637 1.00 92.81 367 GLN A O 1
ATOM 2934 N N . CYS A 1 368 ? -15.842 0.873 22.319 1.00 92.75 368 CYS A N 1
ATOM 2935 C CA . CYS A 1 368 ? -15.244 1.561 21.172 1.00 92.75 368 CYS A CA 1
ATOM 2936 C C . CYS A 1 368 ? -13.886 2.217 21.498 1.00 92.75 368 CYS A C 1
ATOM 2938 O O . CYS A 1 368 ? -13.010 2.261 20.639 1.00 92.75 368 CYS A O 1
ATOM 2940 N N . VAL A 1 369 ? -13.685 2.671 22.740 1.00 93.69 369 VAL A N 1
ATOM 2941 C CA . VAL A 1 369 ? -12.419 3.250 23.221 1.00 93.69 369 VAL A CA 1
ATOM 2942 C C . VAL A 1 369 ? -11.420 2.147 23.565 1.00 93.69 369 VAL A C 1
ATOM 2944 O O . VAL A 1 369 ? -10.235 2.244 23.263 1.00 93.69 369 VAL A O 1
ATOM 2947 N N . HIS A 1 370 ? -11.887 1.061 24.183 1.00 88.81 370 HIS A N 1
ATOM 2948 C CA . HIS A 1 370 ? -11.026 -0.054 24.576 1.00 88.81 370 HIS A CA 1
ATOM 2949 C C . HIS A 1 370 ? -10.462 -0.844 23.395 1.00 88.81 370 HIS A C 1
ATOM 2951 O O . HIS A 1 370 ? -9.348 -1.360 23.513 1.00 88.81 370 HIS A O 1
ATOM 2957 N N . VAL A 1 371 ? -11.205 -0.932 22.292 1.00 88.19 371 VAL A N 1
ATOM 2958 C CA . VAL A 1 371 ? -10.761 -1.599 21.061 1.00 88.19 371 VAL A CA 1
ATOM 2959 C C . VAL A 1 371 ? -9.909 -0.687 20.170 1.00 88.19 371 VAL A C 1
ATOM 2961 O O . VAL A 1 371 ? -9.205 -1.170 19.288 1.00 88.19 371 VAL A O 1
ATOM 2964 N N . CYS A 1 372 ? -9.935 0.630 20.394 1.00 88.44 372 CYS A N 1
ATOM 2965 C CA . CYS A 1 372 ? -9.200 1.571 19.562 1.00 88.44 372 CYS A CA 1
ATOM 2966 C C . CYS A 1 372 ? -7.676 1.400 19.736 1.00 88.44 372 CYS A C 1
ATOM 2968 O O . CYS A 1 372 ? -7.170 1.590 20.847 1.00 88.44 372 CYS A O 1
ATOM 2970 N N . PRO A 1 373 ? -6.913 1.121 18.661 1.00 82.12 373 PRO A N 1
ATOM 2971 C CA . PRO A 1 373 ? -5.464 0.944 18.756 1.00 82.12 373 PRO A CA 1
ATOM 2972 C C . PRO A 1 373 ? -4.730 2.235 19.135 1.00 82.12 373 PRO A C 1
ATOM 2974 O O . PRO A 1 373 ? -3.693 2.181 19.790 1.00 82.12 373 PRO A O 1
ATOM 2977 N N . THR A 1 374 ? -5.277 3.396 18.765 1.00 85.75 374 THR A N 1
ATOM 2978 C CA . THR A 1 374 ? -4.711 4.712 19.099 1.00 85.75 374 THR A CA 1
ATOM 2979 C C . THR A 1 374 ? -5.302 5.314 20.375 1.00 85.75 374 THR A C 1
ATOM 2981 O O . THR A 1 374 ? -4.873 6.381 20.802 1.00 85.75 374 THR A O 1
ATOM 2984 N N . GLY A 1 375 ? -6.246 4.619 21.024 1.00 87.81 375 GLY A N 1
ATOM 2985 C CA . GLY A 1 375 ? -6.809 5.012 22.318 1.00 87.81 375 GLY A CA 1
ATOM 2986 C C . GLY A 1 375 ? -7.714 6.245 22.285 1.00 87.81 375 GLY A C 1
ATOM 2987 O O . GLY A 1 375 ? -7.945 6.842 23.335 1.00 87.81 375 GLY A O 1
ATOM 2988 N N . ILE A 1 376 ? -8.216 6.632 21.110 1.00 92.69 376 ILE A N 1
ATOM 2989 C CA . ILE A 1 376 ? -9.135 7.764 20.976 1.00 92.69 376 ILE A CA 1
ATOM 2990 C C . ILE A 1 376 ? -10.548 7.430 21.460 1.00 92.69 376 ILE A C 1
ATOM 2992 O O . ILE A 1 376 ? -10.975 6.272 21.461 1.00 92.69 376 ILE A O 1
ATOM 2996 N N . ASP A 1 377 ? -11.298 8.470 21.816 1.00 95.62 377 ASP A N 1
ATOM 2997 C CA . ASP A 1 377 ? -12.725 8.369 22.086 1.00 95.62 377 ASP A CA 1
ATOM 2998 C C . ASP A 1 377 ? -13.506 8.924 20.898 1.00 95.62 377 ASP A C 1
ATOM 3000 O O . ASP A 1 377 ? -13.777 10.117 20.815 1.00 95.62 377 ASP A O 1
ATOM 3004 N N . ILE A 1 378 ? -13.909 8.023 19.999 1.00 94.88 378 ILE A N 1
ATOM 3005 C CA . ILE A 1 378 ? -14.638 8.334 18.758 1.00 94.88 378 ILE A CA 1
ATOM 3006 C C . ILE A 1 378 ? -15.935 9.133 18.973 1.00 94.88 378 ILE A C 1
ATOM 3008 O O . ILE A 1 378 ? -16.470 9.715 18.034 1.00 94.88 378 ILE A O 1
ATOM 3012 N N . ARG A 1 379 ? -16.452 9.178 20.207 1.00 94.31 379 ARG A N 1
ATOM 3013 C CA . ARG A 1 379 ? -17.632 9.974 20.565 1.00 94.31 379 ARG A CA 1
ATOM 3014 C C . ARG A 1 379 ? -17.333 11.473 20.609 1.00 94.31 379 ARG A C 1
ATOM 3016 O O . ARG A 1 379 ? -18.257 12.262 20.491 1.00 94.31 379 ARG A O 1
ATOM 3023 N N . ASN A 1 380 ? -16.063 11.861 20.718 1.00 93.56 380 ASN A N 1
ATOM 3024 C CA . ASN A 1 380 ? -15.613 13.255 20.678 1.00 93.56 380 ASN A CA 1
ATOM 3025 C C . ASN A 1 380 ? -15.419 13.780 19.240 1.00 93.56 380 ASN A C 1
ATOM 3027 O O . ASN A 1 380 ? -14.783 14.812 19.042 1.00 93.56 380 ASN A O 1
ATOM 3031 N N . GLY A 1 381 ? -15.938 13.069 18.235 1.00 89.88 381 GLY A N 1
ATOM 3032 C CA . GLY A 1 381 ? -15.850 13.453 16.830 1.00 89.88 381 GLY A CA 1
ATOM 3033 C C . GLY A 1 381 ? -14.567 12.984 16.140 1.00 89.88 381 GLY A C 1
ATOM 3034 O O . GLY A 1 381 ? -13.885 12.057 16.583 1.00 89.88 381 GLY A O 1
ATOM 3035 N N . THR A 1 382 ? -14.259 13.601 14.998 1.00 87.38 382 THR A N 1
ATOM 3036 C CA . THR A 1 382 ? -13.095 13.224 14.188 1.00 87.38 382 THR A CA 1
ATOM 3037 C C . THR A 1 382 ? -11.806 13.719 14.841 1.00 87.38 382 THR A C 1
ATOM 3039 O O . THR A 1 382 ? -11.588 14.918 14.980 1.00 87.38 382 THR A O 1
ATOM 3042 N N . GLN A 1 383 ? -10.922 12.786 15.191 1.00 89.25 383 GLN A N 1
ATOM 3043 C CA . GLN A 1 383 ? -9.630 13.067 15.819 1.00 89.25 383 GLN A CA 1
ATOM 3044 C C . GLN A 1 383 ? -8.464 12.756 14.871 1.00 89.25 383 GLN A C 1
ATOM 3046 O O . GLN A 1 383 ? -8.543 11.841 14.045 1.00 89.25 383 GLN A O 1
ATOM 3051 N N . LEU A 1 384 ? -7.357 13.496 15.000 1.00 85.25 384 LEU A N 1
ATOM 3052 C CA . LEU A 1 384 ? -6.185 13.359 14.125 1.00 85.25 384 LEU A CA 1
ATOM 3053 C C . LEU A 1 384 ? -5.467 12.016 14.286 1.00 85.25 384 LEU A C 1
ATOM 3055 O O . LEU A 1 384 ? -4.781 11.576 13.367 1.00 85.25 384 LEU A O 1
ATOM 3059 N N . GLU A 1 385 ? -5.638 11.352 15.419 1.00 87.81 385 GLU A N 1
ATOM 3060 C CA . GLU A 1 385 ? -5.059 10.051 15.735 1.00 87.81 385 GLU A CA 1
ATOM 3061 C C . GLU A 1 385 ? -5.932 8.892 15.226 1.00 87.81 385 GLU A C 1
ATOM 3063 O O . GLU A 1 385 ? -5.535 7.729 15.316 1.00 87.81 385 GLU A O 1
ATOM 3068 N N . CYS A 1 386 ? -7.126 9.170 14.685 1.00 89.06 386 CYS A N 1
ATOM 3069 C CA . CYS A 1 386 ? -7.968 8.135 14.097 1.00 89.06 386 CYS A CA 1
ATOM 3070 C C . CYS A 1 386 ? -7.324 7.582 12.817 1.00 89.06 386 CYS A C 1
ATOM 3072 O O . CYS A 1 386 ? -7.024 8.328 11.878 1.00 89.06 386 CYS A O 1
ATOM 3074 N N . VAL A 1 387 ? -7.157 6.259 12.763 1.00 87.69 387 VAL A N 1
ATOM 3075 C CA . VAL A 1 387 ? -6.621 5.540 11.595 1.00 87.69 387 VAL A CA 1
ATOM 3076 C C . VAL A 1 387 ? -7.700 4.846 10.760 1.00 87.69 387 VAL A C 1
ATOM 3078 O O . VAL A 1 387 ? -7.357 4.194 9.787 1.00 87.69 387 VAL A O 1
ATOM 3081 N N . ASN A 1 388 ? -8.992 4.971 11.095 1.00 88.44 388 ASN A N 1
ATOM 3082 C CA . ASN A 1 388 ? -10.112 4.363 10.351 1.00 88.44 388 ASN A CA 1
ATOM 3083 C C . ASN A 1 388 ? -10.054 2.836 10.160 1.00 88.44 388 ASN A C 1
ATOM 3085 O O . ASN A 1 388 ? -10.568 2.306 9.178 1.00 88.44 388 ASN A O 1
ATOM 3089 N N . CYS A 1 389 ? -9.485 2.109 11.117 1.00 88.00 389 CYS A N 1
ATOM 3090 C CA . CYS A 1 389 ? -9.405 0.644 11.092 1.00 88.00 389 CYS A CA 1
ATOM 3091 C C . CYS A 1 389 ? -10.723 -0.082 11.430 1.00 88.00 389 CYS A C 1
ATOM 3093 O O . CYS A 1 389 ? -10.709 -1.295 11.573 1.00 88.00 389 CYS A O 1
ATOM 3095 N N . THR A 1 390 ? -11.822 0.656 11.642 1.00 92.19 390 THR A N 1
ATOM 3096 C CA . THR A 1 390 ? -13.196 0.173 11.921 1.00 92.19 390 THR A CA 1
ATOM 3097 C C . THR A 1 390 ? -13.407 -0.752 13.116 1.00 92.19 390 THR A C 1
ATOM 3099 O O . THR A 1 390 ? -14.551 -1.089 13.389 1.00 92.19 390 THR A O 1
ATOM 3102 N N . ALA A 1 391 ? -12.383 -1.080 13.902 1.00 89.56 391 ALA A N 1
ATOM 3103 C CA . ALA A 1 391 ? -12.540 -1.951 15.072 1.00 89.56 391 ALA A CA 1
ATOM 3104 C C . ALA A 1 391 ? -13.606 -1.445 16.071 1.00 89.56 391 ALA A C 1
ATOM 3106 O O . ALA A 1 391 ? -14.284 -2.225 16.738 1.00 89.56 391 ALA A O 1
ATOM 3107 N N . CYS A 1 392 ? -13.792 -0.122 16.153 1.00 93.62 392 CYS A N 1
ATOM 3108 C CA . CYS A 1 392 ? -14.844 0.492 16.960 1.00 93.62 392 CYS A CA 1
ATOM 3109 C C . CYS A 1 392 ? -16.266 0.263 16.419 1.00 93.62 392 CYS A C 1
ATOM 3111 O O . CYS A 1 392 ? -17.192 0.254 17.226 1.00 93.62 392 CYS A O 1
ATOM 3113 N N . ILE A 1 393 ? -16.443 0.081 15.105 1.00 95.56 393 ILE A N 1
ATOM 3114 C CA . ILE A 1 393 ? -17.732 -0.261 14.485 1.00 95.56 393 ILE A CA 1
ATOM 3115 C C . ILE A 1 393 ? -18.133 -1.661 14.943 1.00 95.56 393 ILE A C 1
ATOM 3117 O O . ILE A 1 393 ? -19.197 -1.817 15.536 1.00 95.56 393 ILE A O 1
ATOM 3121 N N . ASP A 1 394 ? -17.243 -2.638 14.758 1.00 94.25 394 ASP A N 1
ATOM 3122 C CA . ASP A 1 394 ? -17.520 -4.050 15.039 1.00 94.25 394 ASP A CA 1
ATOM 3123 C C . ASP A 1 394 ? -17.913 -4.274 16.507 1.00 94.25 394 ASP A C 1
ATOM 3125 O O . ASP A 1 394 ? -18.951 -4.868 16.805 1.00 94.25 394 ASP A O 1
ATOM 3129 N N . GLU A 1 395 ? -17.127 -3.733 17.444 1.00 93.44 395 GLU A N 1
ATOM 3130 C CA . GLU A 1 395 ? -17.428 -3.864 18.874 1.00 93.44 395 GLU A CA 1
ATOM 3131 C C . GLU A 1 395 ? -18.662 -3.065 19.297 1.00 93.44 395 GLU A C 1
ATOM 3133 O O . GLU A 1 395 ? -19.410 -3.502 20.176 1.00 93.44 395 GLU A O 1
ATOM 3138 N N . CYS A 1 396 ? -18.912 -1.899 18.692 1.00 96.62 396 CYS A N 1
ATOM 3139 C CA . CYS A 1 396 ? -20.128 -1.154 18.994 1.00 96.62 396 CYS A CA 1
ATOM 3140 C C . CYS A 1 396 ? -21.359 -1.928 18.526 1.00 96.62 396 CYS A C 1
ATOM 3142 O O . CYS A 1 396 ? -22.296 -2.079 19.305 1.00 96.62 396 CYS A O 1
ATOM 3144 N N . ASP A 1 397 ? -21.355 -2.454 17.304 1.00 97.50 397 ASP A N 1
ATOM 3145 C CA . ASP A 1 397 ? -22.484 -3.197 16.747 1.00 97.50 397 ASP A CA 1
ATOM 3146 C C . ASP A 1 397 ? -22.755 -4.488 17.518 1.00 97.50 397 ASP A C 1
ATOM 3148 O O . ASP A 1 397 ? -23.910 -4.791 17.821 1.00 97.50 397 ASP A O 1
ATOM 3152 N N . HIS A 1 398 ? -21.700 -5.192 17.927 1.00 96.06 398 HIS A N 1
ATOM 3153 C CA . HIS A 1 398 ? -21.800 -6.348 18.811 1.00 96.06 398 HIS A CA 1
ATOM 3154 C C . HIS A 1 398 ? -22.447 -5.997 20.162 1.00 96.06 398 HIS A C 1
ATOM 3156 O O . HIS A 1 398 ? -23.280 -6.751 20.672 1.00 96.06 398 HIS A O 1
ATOM 3162 N N . MET A 1 399 ? -22.117 -4.839 20.747 1.00 95.25 399 MET A N 1
ATOM 3163 C CA . MET A 1 399 ? -22.765 -4.376 21.978 1.00 95.25 399 MET A CA 1
ATOM 3164 C C . MET A 1 399 ? -24.211 -3.929 21.751 1.00 95.25 399 MET A C 1
ATOM 3166 O O . MET A 1 399 ? -25.053 -4.230 22.595 1.00 95.25 399 MET A O 1
ATOM 3170 N N . MET A 1 400 ? -24.516 -3.262 20.634 1.00 95.19 400 MET A N 1
ATOM 3171 C CA . MET A 1 400 ? -25.880 -2.837 20.290 1.00 95.19 400 MET A CA 1
ATOM 3172 C C . MET A 1 400 ? -26.813 -4.026 20.092 1.00 95.19 400 MET A C 1
ATOM 3174 O O . MET A 1 400 ? -27.900 -4.054 20.665 1.00 95.19 400 MET A O 1
ATOM 3178 N N . GLU A 1 401 ? -26.353 -5.046 19.373 1.00 96.00 401 GLU A N 1
ATOM 3179 C CA . GLU A 1 401 ? -27.090 -6.291 19.173 1.00 96.00 401 GLU A CA 1
ATOM 3180 C C . GLU A 1 401 ? -27.373 -7.002 20.502 1.00 96.00 401 GLU A C 1
ATOM 3182 O O . GLU A 1 401 ? -28.507 -7.403 20.761 1.00 96.00 401 GLU A O 1
ATOM 3187 N N . LYS A 1 402 ? -26.385 -7.066 21.405 1.00 93.81 402 LYS A N 1
ATOM 3188 C CA . LYS A 1 402 ? -26.553 -7.656 22.745 1.00 93.81 402 LYS A CA 1
ATOM 3189 C C . LYS A 1 402 ? -27.604 -6.965 23.607 1.00 93.81 402 LYS A C 1
ATOM 3191 O O . LYS A 1 402 ? -28.226 -7.626 24.437 1.00 93.81 402 LYS A O 1
ATOM 3196 N N . VAL A 1 403 ? -27.772 -5.652 23.462 1.00 92.31 403 VAL A N 1
ATOM 3197 C CA . VAL A 1 403 ? -28.777 -4.885 24.215 1.00 92.31 403 VAL A CA 1
ATOM 3198 C C . VAL A 1 403 ? -30.093 -4.700 23.453 1.00 92.31 403 VAL A C 1
ATOM 3200 O O . VAL A 1 403 ? -31.006 -4.074 23.985 1.00 92.31 403 VAL A O 1
ATOM 3203 N N . GLY A 1 404 ? -30.209 -5.245 22.236 1.00 91.25 404 GLY A N 1
ATOM 3204 C CA . GLY A 1 404 ? -31.411 -5.147 21.403 1.00 91.25 404 GLY A CA 1
ATOM 3205 C C . GLY A 1 404 ? -31.633 -3.772 20.763 1.00 91.25 404 GLY A C 1
ATOM 3206 O O . GLY A 1 404 ? -32.772 -3.418 20.472 1.00 91.25 404 GLY A O 1
ATOM 3207 N N . LEU A 1 405 ? -30.574 -2.981 20.563 1.00 92.69 405 LEU A N 1
ATOM 3208 C CA . LEU A 1 405 ? -30.629 -1.691 19.869 1.00 92.69 405 LEU A CA 1
ATOM 3209 C C . LEU A 1 405 ? -30.161 -1.823 18.407 1.00 92.69 405 LEU A C 1
ATOM 3211 O O . LEU A 1 405 ? -29.357 -2.704 18.098 1.00 92.69 405 LEU A O 1
ATOM 3215 N N . PRO A 1 406 ? -30.610 -0.939 17.491 1.00 94.25 406 PRO A N 1
ATOM 3216 C CA . PRO A 1 406 ? -30.170 -0.984 16.098 1.00 94.25 406 PRO A CA 1
ATOM 3217 C C . PRO A 1 406 ? -28.649 -0.812 15.948 1.00 94.25 406 PRO A C 1
ATOM 3219 O O . PRO A 1 406 ? -28.026 -0.028 16.670 1.00 94.25 406 PRO A O 1
ATOM 3222 N N . LYS A 1 407 ? -28.056 -1.491 14.965 1.00 96.75 407 LYS A N 1
ATOM 3223 C CA . LYS A 1 407 ? -26.633 -1.360 14.600 1.00 96.75 407 LYS A CA 1
ATOM 3224 C C . LYS A 1 407 ? -26.320 0.007 13.970 1.00 96.75 407 LYS A C 1
ATOM 3226 O O . LYS A 1 407 ? -27.220 0.826 13.762 1.00 96.75 407 LYS A O 1
ATOM 3231 N N . GLY A 1 408 ? -25.048 0.280 13.696 1.00 95.69 408 GLY A N 1
ATOM 3232 C CA . GLY A 1 408 ? -24.588 1.461 12.968 1.00 95.69 408 GLY A CA 1
ATOM 3233 C C . GLY A 1 408 ? -24.589 2.751 13.786 1.00 95.69 408 GLY A C 1
ATOM 3234 O O . GLY A 1 408 ? -24.789 3.826 13.224 1.00 95.69 408 GLY A O 1
ATOM 3235 N N . LEU A 1 409 ? -24.406 2.671 15.109 1.00 96.06 409 LEU A N 1
ATOM 3236 C CA . LEU A 1 409 ? -24.187 3.868 15.937 1.00 96.06 409 LEU A CA 1
ATOM 3237 C C . LEU A 1 409 ? -22.817 4.499 15.667 1.00 96.06 409 LEU A C 1
ATOM 3239 O O . LEU A 1 409 ? -22.678 5.716 15.714 1.00 96.06 409 LEU A O 1
ATOM 3243 N N . ILE A 1 410 ? -21.827 3.673 15.335 1.00 96.94 410 ILE A N 1
ATOM 3244 C CA . ILE A 1 410 ? -20.596 4.099 14.673 1.00 96.94 410 ILE A CA 1
ATOM 3245 C C . ILE A 1 410 ? -20.641 3.484 13.279 1.00 96.94 410 ILE A C 1
ATOM 3247 O O . ILE A 1 410 ? -20.908 2.292 13.149 1.00 96.94 410 ILE A O 1
ATOM 3251 N N . ARG A 1 411 ? -20.436 4.285 12.235 1.00 95.12 411 ARG A N 1
ATOM 3252 C CA . ARG A 1 411 ? -20.512 3.826 10.842 1.00 95.12 411 ARG A CA 1
ATOM 3253 C C . ARG A 1 411 ? -19.679 4.709 9.922 1.00 95.12 411 ARG A C 1
ATOM 3255 O O . ARG A 1 411 ? -19.214 5.772 10.327 1.00 95.12 411 ARG A O 1
ATOM 3262 N N . TYR A 1 412 ? -19.523 4.282 8.672 1.00 93.62 412 TYR A N 1
ATOM 3263 C CA . TYR A 1 412 ? -19.049 5.177 7.623 1.00 93.62 412 TYR A CA 1
ATOM 3264 C C . TYR A 1 412 ? -20.130 6.207 7.299 1.00 93.62 412 TYR A C 1
ATOM 3266 O O . TYR A 1 412 ? -21.175 5.867 6.747 1.00 93.62 412 TYR A O 1
ATOM 3274 N N . ALA A 1 413 ? -19.884 7.459 7.665 1.00 93.88 413 ALA A N 1
ATOM 3275 C CA . ALA A 1 413 ? -20.760 8.582 7.370 1.00 93.88 413 ALA A CA 1
ATOM 3276 C C . ALA A 1 413 ? -19.947 9.877 7.288 1.00 93.88 413 ALA A C 1
ATOM 3278 O O . ALA A 1 413 ? -18.858 9.982 7.852 1.00 93.88 413 ALA A O 1
ATOM 3279 N N . SER A 1 414 ? -20.481 10.864 6.577 1.00 94.12 414 SER A N 1
ATOM 3280 C CA . SER A 1 414 ? -20.018 12.243 6.699 1.00 94.12 414 SER A CA 1
ATOM 3281 C C . SER A 1 414 ? -20.741 12.940 7.854 1.00 94.12 414 SER A C 1
ATOM 3283 O O . SER A 1 414 ? -21.806 12.500 8.294 1.00 94.12 414 SER A O 1
ATOM 3285 N N . GLU A 1 415 ? -20.185 14.041 8.343 1.00 92.38 415 GLU A N 1
ATOM 3286 C CA . GLU A 1 415 ? -20.813 14.844 9.396 1.00 92.38 415 GLU A CA 1
ATOM 3287 C C . GLU A 1 415 ? -22.161 15.418 8.932 1.00 92.38 415 GLU A C 1
ATOM 3289 O O . GLU A 1 415 ? -23.162 15.290 9.633 1.00 92.38 415 GLU A O 1
ATOM 3294 N N . ASP A 1 416 ? -22.237 15.901 7.686 1.00 94.06 416 ASP A N 1
ATOM 3295 C CA . ASP A 1 416 ? -23.492 16.335 7.058 1.00 94.06 416 ASP A CA 1
ATOM 3296 C C . ASP A 1 416 ? -24.525 15.192 6.969 1.00 94.06 416 ASP A C 1
ATOM 3298 O O . ASP A 1 416 ? -25.733 15.426 7.082 1.00 94.06 416 ASP A O 1
ATOM 3302 N N . ASN A 1 417 ? -24.084 13.942 6.782 1.00 94.62 417 ASN A N 1
ATOM 3303 C CA . ASN A 1 417 ? -24.987 12.793 6.800 1.00 94.62 417 ASN A CA 1
ATOM 3304 C C . ASN A 1 417 ? -25.537 12.515 8.207 1.00 94.62 417 ASN A C 1
ATOM 3306 O O . ASN A 1 417 ? -26.705 12.156 8.335 1.00 94.62 417 ASN A O 1
ATOM 3310 N N . ILE A 1 418 ? -24.729 12.697 9.252 1.00 94.06 418 ILE A N 1
ATOM 3311 C CA . ILE A 1 418 ? -25.158 12.495 10.643 1.00 94.06 418 ILE A CA 1
ATOM 3312 C C . ILE A 1 418 ? -26.114 13.608 11.080 1.00 94.06 418 ILE A C 1
ATOM 3314 O O . ILE A 1 418 ? -27.216 13.319 11.542 1.00 94.06 418 ILE A O 1
ATOM 3318 N N . GLU A 1 419 ? -25.732 14.871 10.894 1.00 94.12 419 GLU A N 1
ATOM 3319 C CA . GLU A 1 419 ? -26.512 16.020 11.366 1.00 94.12 419 GLU A CA 1
ATOM 3320 C C . GLU A 1 419 ? -27.775 16.261 10.542 1.00 94.12 419 GLU A C 1
ATOM 3322 O O . GLU A 1 419 ? -28.862 16.461 11.082 1.00 94.12 419 GLU A O 1
ATOM 3327 N N . LYS A 1 420 ? -27.629 16.267 9.213 1.00 94.12 420 LYS A N 1
ATOM 3328 C CA . LYS A 1 420 ? -28.662 16.758 8.288 1.00 94.12 420 LYS A CA 1
ATOM 3329 C C . LYS A 1 420 ? -29.352 15.632 7.531 1.00 94.12 420 LYS A C 1
ATOM 3331 O O . LYS A 1 420 ? -30.252 15.905 6.740 1.00 94.12 420 LYS A O 1
ATOM 3336 N N . LYS A 1 421 ? -28.921 14.376 7.720 1.00 91.88 421 LYS A N 1
ATOM 3337 C CA . LYS A 1 421 ? -29.338 13.223 6.897 1.00 91.88 421 LYS A CA 1
ATOM 3338 C C . LYS A 1 421 ? -29.122 13.468 5.401 1.00 91.88 421 LYS A C 1
ATOM 3340 O O . LYS A 1 421 ? -29.831 12.909 4.566 1.00 91.88 421 LYS A O 1
ATOM 3345 N N . ALA A 1 422 ? -28.146 14.311 5.061 1.00 91.06 422 ALA A N 1
ATOM 3346 C CA . ALA A 1 422 ? -27.836 14.622 3.678 1.00 91.06 422 ALA A CA 1
ATOM 3347 C C . ALA A 1 422 ? -27.262 13.370 2.984 1.00 91.06 422 ALA A C 1
ATOM 3349 O O . ALA A 1 422 ? -26.390 12.700 3.554 1.00 91.06 422 ALA A O 1
ATOM 3350 N N . PRO A 1 423 ? -27.731 13.021 1.772 1.00 88.81 423 PRO A N 1
ATOM 3351 C CA . PRO A 1 423 ? -27.118 11.957 0.990 1.00 88.81 423 PRO A CA 1
ATOM 3352 C C . PRO A 1 423 ? -25.731 12.387 0.495 1.00 88.81 423 PRO A C 1
ATOM 3354 O O . PRO A 1 423 ? -25.409 13.577 0.446 1.00 88.81 423 PRO A O 1
ATOM 3357 N N . PHE A 1 424 ? -24.911 11.415 0.092 1.00 87.94 424 PHE A N 1
ATOM 3358 C CA . PHE A 1 424 ? -23.630 11.706 -0.546 1.00 87.94 424 PHE A CA 1
ATOM 3359 C C . PHE A 1 424 ? -23.841 12.560 -1.804 1.00 87.94 424 PHE A C 1
ATOM 3361 O O . PHE A 1 424 ? -24.651 12.222 -2.669 1.00 87.94 424 PHE A O 1
ATOM 3368 N N . ALA A 1 425 ? -23.091 13.655 -1.912 1.00 87.44 425 ALA A N 1
ATOM 3369 C CA . ALA A 1 425 ? -23.147 14.565 -3.045 1.00 87.44 425 ALA A CA 1
ATOM 3370 C C . ALA A 1 425 ? -21.736 14.921 -3.510 1.00 87.44 425 ALA A C 1
ATOM 3372 O O . ALA A 1 425 ? -20.851 15.220 -2.708 1.00 87.44 425 ALA A O 1
ATOM 3373 N N . PHE A 1 426 ? -21.543 14.940 -4.827 1.00 89.94 426 PHE A N 1
ATOM 3374 C CA . PHE A 1 426 ? -20.250 15.227 -5.431 1.00 89.94 426 PHE A CA 1
ATOM 3375 C C . PHE A 1 426 ? -19.911 16.720 -5.307 1.00 89.94 426 PHE A C 1
ATOM 3377 O O . PHE A 1 426 ? -20.496 17.571 -5.989 1.00 89.94 426 PHE A O 1
ATOM 3384 N N . THR A 1 427 ? -18.998 17.052 -4.391 1.00 90.62 427 THR A N 1
ATOM 3385 C CA . THR A 1 427 ? -18.694 18.441 -4.018 1.00 90.62 427 THR A CA 1
ATOM 3386 C C . THR A 1 427 ? -17.925 19.179 -5.116 1.00 90.62 427 THR A C 1
ATOM 3388 O O . THR A 1 427 ? -17.315 18.569 -5.993 1.00 90.62 427 THR A O 1
ATOM 3391 N N . ALA A 1 428 ? -17.909 20.516 -5.069 1.00 91.56 428 ALA A N 1
ATOM 3392 C CA . ALA A 1 428 ? -17.112 21.322 -6.000 1.00 91.56 428 ALA A CA 1
ATOM 3393 C C . ALA A 1 428 ? -15.615 20.958 -5.946 1.00 91.56 428 ALA A C 1
ATOM 3395 O O . ALA A 1 428 ? -14.958 20.895 -6.981 1.00 91.56 428 ALA A O 1
ATOM 3396 N N . ARG A 1 429 ? -15.101 20.635 -4.750 1.00 90.62 429 ARG A N 1
ATOM 3397 C CA . ARG A 1 429 ? -13.724 20.169 -4.544 1.00 90.62 429 ARG A CA 1
ATOM 3398 C C . ARG A 1 429 ? -13.475 18.823 -5.237 1.00 90.62 429 ARG A C 1
ATOM 3400 O O . ARG A 1 429 ? -12.491 18.693 -5.958 1.00 90.62 429 ARG A O 1
ATOM 3407 N N . MET A 1 430 ? -14.388 17.857 -5.088 1.00 93.75 430 MET A N 1
ATOM 3408 C CA . MET A 1 430 ? -14.304 16.558 -5.777 1.00 93.75 430 MET A CA 1
ATOM 3409 C C . MET A 1 430 ? -14.343 16.721 -7.300 1.00 93.75 430 MET A C 1
ATOM 3411 O O . MET A 1 430 ? -13.539 16.107 -7.999 1.00 93.75 430 MET A O 1
ATOM 3415 N N . LYS A 1 431 ? -15.221 17.596 -7.814 1.00 94.44 431 LYS A N 1
ATOM 3416 C CA . LYS A 1 431 ? -15.288 17.948 -9.244 1.00 94.44 431 LYS A CA 1
ATOM 3417 C C . LYS A 1 431 ? -13.977 18.538 -9.745 1.00 94.44 431 LYS A C 1
ATOM 3419 O O . LYS A 1 431 ? -13.476 18.082 -10.766 1.00 94.44 431 LYS A O 1
ATOM 3424 N N . GLY A 1 432 ? -13.411 19.497 -9.013 1.00 94.81 432 GLY A N 1
ATOM 3425 C CA . GLY A 1 432 ? -12.144 20.136 -9.364 1.00 94.81 432 GLY A CA 1
ATOM 3426 C C . GLY A 1 432 ? -11.001 19.129 -9.479 1.00 94.81 432 GLY A C 1
ATOM 3427 O O . GLY A 1 432 ? -10.364 19.046 -10.524 1.00 94.81 432 GLY A O 1
ATOM 3428 N N . TYR A 1 433 ? -10.787 18.305 -8.449 1.00 93.88 433 TYR A N 1
ATOM 3429 C CA . TYR A 1 433 ? -9.727 17.291 -8.491 1.00 93.88 433 TYR A CA 1
ATOM 3430 C C . TYR A 1 433 ? -9.972 16.213 -9.547 1.00 93.88 433 TYR A C 1
ATOM 3432 O O . TYR A 1 433 ? -9.022 15.780 -10.190 1.00 93.88 433 TYR A O 1
ATOM 3440 N N . SER A 1 434 ? -11.225 15.813 -9.774 1.00 95.19 434 SER A N 1
ATOM 3441 C CA . SER A 1 434 ? -11.554 14.833 -10.817 1.00 95.19 434 SER A CA 1
ATOM 3442 C C . SER A 1 434 ? -11.311 15.383 -12.220 1.00 95.19 434 SER A C 1
ATOM 3444 O O . SER A 1 434 ? -10.807 14.658 -13.068 1.00 95.19 434 SER A O 1
ATOM 3446 N N . ALA A 1 435 ? -11.612 16.663 -12.460 1.00 95.94 435 ALA A N 1
ATOM 3447 C CA . ALA A 1 435 ? -11.320 17.319 -13.730 1.00 95.94 435 ALA A CA 1
ATOM 3448 C C . ALA A 1 435 ? -9.808 17.405 -13.982 1.00 95.94 435 ALA A C 1
ATOM 3450 O O . ALA A 1 435 ? -9.350 17.048 -15.062 1.00 95.94 435 ALA A O 1
ATOM 3451 N N . VAL A 1 436 ? -9.026 17.807 -12.971 1.00 95.06 436 VAL A N 1
ATOM 3452 C CA . VAL A 1 436 ? -7.556 17.829 -13.065 1.00 95.06 436 VAL A CA 1
ATOM 3453 C C . VAL A 1 436 ? -7.008 16.429 -13.328 1.00 95.06 436 VAL A C 1
ATOM 3455 O O . VAL A 1 436 ? -6.181 16.259 -14.217 1.00 95.06 436 VAL A O 1
ATOM 3458 N N . LEU A 1 437 ? -7.489 15.419 -12.601 1.00 95.19 437 LEU A N 1
ATOM 3459 C CA . LEU A 1 437 ? -7.061 14.035 -12.786 1.00 95.19 437 LEU A CA 1
ATOM 3460 C C . LEU A 1 437 ? -7.394 13.516 -14.192 1.00 95.19 437 LEU A C 1
ATOM 3462 O O . LEU A 1 437 ? -6.560 12.867 -14.811 1.00 95.19 437 LEU A O 1
ATOM 3466 N N . PHE A 1 438 ? -8.581 13.834 -14.710 1.00 95.56 438 PHE A N 1
ATOM 3467 C CA . PHE A 1 438 ? -8.991 13.462 -16.062 1.00 95.56 438 PHE A CA 1
ATOM 3468 C C . PHE A 1 438 ? -8.098 14.104 -17.130 1.00 95.56 438 PHE A C 1
ATOM 3470 O O . PHE A 1 438 ? -7.660 13.416 -18.045 1.00 95.56 438 PHE A O 1
ATOM 3477 N N . ILE A 1 439 ? -7.779 15.396 -16.983 1.00 94.62 439 ILE A N 1
ATOM 3478 C CA . ILE A 1 439 ? -6.848 16.095 -17.881 1.00 94.62 439 ILE A CA 1
ATOM 3479 C C . ILE A 1 439 ? -5.467 15.440 -17.827 1.00 94.62 439 ILE A C 1
ATOM 3481 O O . ILE A 1 439 ? -4.897 15.160 -18.871 1.00 94.62 439 ILE A O 1
ATOM 3485 N N . LEU A 1 440 ? -4.946 15.164 -16.627 1.00 92.81 440 LEU A N 1
ATOM 3486 C CA . LEU A 1 440 ? -3.617 14.573 -16.460 1.00 92.81 440 LEU A CA 1
ATOM 3487 C C . LEU A 1 440 ? -3.504 13.161 -17.041 1.00 92.81 440 LEU A C 1
ATOM 3489 O O . LEU A 1 440 ? -2.444 12.820 -17.536 1.00 92.81 440 LEU A O 1
ATOM 3493 N N . ILE A 1 441 ? -4.563 12.350 -16.967 1.00 91.81 441 ILE A N 1
ATOM 3494 C CA . ILE A 1 441 ? -4.590 11.002 -17.561 1.00 91.81 441 ILE A CA 1
ATOM 3495 C C . ILE A 1 441 ? -4.722 11.064 -19.092 1.00 91.81 441 ILE A C 1
ATOM 3497 O O . ILE A 1 441 ? -4.323 10.127 -19.776 1.00 91.81 441 ILE A O 1
ATOM 3501 N N . GLY A 1 442 ? -5.319 12.134 -19.626 1.00 88.38 442 GLY A N 1
ATOM 3502 C CA . GLY A 1 442 ? -5.479 12.335 -21.068 1.00 88.38 442 GLY A CA 1
ATOM 3503 C C . GLY A 1 442 ? -4.241 12.888 -21.783 1.00 88.38 442 GLY A C 1
ATOM 3504 O O . GLY A 1 442 ? -4.238 12.902 -23.013 1.00 88.38 442 GLY A O 1
ATOM 3505 N N . ILE A 1 443 ? -3.238 13.361 -21.032 1.00 81.88 443 ILE A N 1
ATOM 3506 C CA . ILE A 1 443 ? -1.907 13.771 -21.516 1.00 81.88 443 ILE A CA 1
ATOM 3507 C C . ILE A 1 443 ? -1.006 12.541 -21.528 1.00 81.88 443 ILE A C 1
ATOM 3509 O O . ILE A 1 443 ? -0.316 12.350 -22.554 1.00 81.88 443 ILE A O 1
#

Foldseek 3Di:
DVCCQVPPVVHQDPVRVVVVVVVVVVVVVVVVVVPDPDPDALVNFDQDDDPVLLVLLLVCCCVPPCVAQNSLSQGDLDARLQEPQDLQDLDLSSLLCCQQCHHPPPSPGDHCVVPDPSSSSSSNSNNSSVSHNPDDPRHDDQFAADDADSSHYCFADAPVVQWTAHRNRTAHPVCVVVVVLVVVLVVLVVLLCCLAANQPCLQPVDPLNCCQPVPLVVVLCVLQNDPVSVVVLVPDPPDPSNCVSVVVSLVVLLVVLLVVLLVVVCNHPNNVVSVCCVVDDVVVPVVVNVVSVVSSVVSSCANVPCRLVCQVPVDPVLVVSVVSYDLLHWAFAALQCQAQFPPGAAADDPPDDCVVVRGHLHNVPCQLQVQQPQNDDRSVPDDSSDNRNCSSQVRQQVVCVVSVHDGPSTDGDGNCCSPVVDDRDCDPVSVVSVVVSVVSVVD

InterPro domains:
  IPR009051 Alpha-helical ferredoxin [G3DSA:1.10.1060.10] (309-384)
  IPR009056 Cytochrome c-like domain [PF13442] (53-128)
  IPR009056 Cytochrome c-like domain [PS51007] (52-132)
  IPR014116 Cytochrome c oxidase cbb3 type, accessory protein FixG [TIGR02745] (144-442)
  IPR017896 4Fe-4S ferredoxin-type, iron-sulphur binding domain [PF12801] (181-228)
  IPR017896 4Fe-4S ferredoxin-type, iron-sulphur binding domain [PF13746] (306-415)
  IPR017896 4Fe-4S ferredoxin-type, iron-sulphur binding domain [PS51379] (353-381)
  IPR017900 4Fe-4S ferredoxin, iron-sulphur binding, conserved site [PS00198] (362-373)
  IPR036909 Cytochrome c-like domain superfamily [G3DSA:1.10.760.10] (6-148)
  IPR036909 Cytochrome c-like domain superfamily [SSF46626] (44-138)
  IPR051684 Electron Transfer/Redox Process [PTHR30176] (105-421)

Organism: Nematostella vectensis (NCBI:txid45351)

Radius of gyration: 33.37 Å; chains: 1; bounding box: 75×62×96 Å

Secondary structure (DSSP, 8-state):
-HHHHHHTS-PPPHHHHHHHHHHHHHHHHHHHHHH-S----TTT------HHHHHHHHHHHHHHTHHHH-TTS--SSSPPSSSS--TT-SSHHHHHHHHHH-SSTTSS---GGGTS-HHHHHHHHHHHHHTTT---SSPPPP---S-EETTEESEEEETTTTEEEETTEEEPGGGHHHHHHHHHHHHHHHHHHHHHHTTHHHHHT-HHHIIIIIIIHHHHHHHH-SHHHHHHHHHS-S-HHHHHHHHHHHHHHHHHHHHHHHHHHIIIIIHHHHHHHHHS-TTTTHHHHHHHHHHHHHHHHIIIIITTHIIIII-HHHHHHHHH--TTS-EEEE-HHHHHBTT------TT--TTTTTB-S-----HHHHS-TT---GGG---TT-----HHHHHHHHHHHHHT--S-SEEEE-HHHHHH-PPP---HHHHHHHHHHHHHHH-

pLDDT: mean 86.01, std 10.13, range [39.0, 97.5]

Sequence (443 aa):
VYLLRYHVFDGDSQEVEYNKAVAEAKANLEEYKKTATDLVDASTVSLLTDEKDLARGKAIYNLNCAACHAADGGGTIGPNLTDEYWILGGGIKNVFKTVSEGGRDGKGMVAWNKILKPADIQKVSSYILSLQGTKPANPKKAEAPFVKIDGNQFLLFNVLERKFNIFGFPFFPQDFHLFVISMIIGVVFIILFTVVFGRIFCGWICPQTIFMEMVFRKIEYWIEGDRGKQIRLKKQPWNAEKIRKRVTKWIVFFIISFAIANVFLAYLIGGDEVIEYITSSPFSHLNTLISLLIFTSVFYFVFAWFREQVCIIACPYGRLQGVLLDNKTINVAYDFVRGEKTAGRAKFKKNEDRAATGKGDCIDCMQCVHVCPTGIDIRNGTQLECVNCTACIDECDHMMEKVGLPKGLIRYASEDNIEKKAPFAFTARMKGYSAVLFILIGI